Protein 1Z45 (pdb70)

Radius of gyration: 28.76 Å; Cα contacts (8 Å, |Δi|>4): 1696; chains: 1; bounding box: 82×75×64 Å

Solvent-accessible surface area: 27151 Å² total; per-residue (Å²): 113,97,34,0,0,0,0,10,0,4,19,24,26,1,1,2,0,0,7,9,0,12,125,65,52,14,54,3,2,0,0,11,52,34,51,71,15,41,5,32,2,0,1,5,0,1,9,41,16,102,78,86,0,21,25,35,55,15,56,11,33,64,74,137,14,0,21,114,0,12,144,102,66,175,11,40,1,0,0,3,26,22,34,15,90,18,62,42,67,0,76,137,67,50,152,120,1,82,117,30,7,40,67,3,0,45,9,0,6,77,0,0,101,92,66,131,10,28,37,0,0,1,9,2,15,3,22,0,0,6,47,0,69,105,55,111,150,34,59,60,0,25,14,124,3,66,50,26,13,100,20,24,22,0,68,0,13,77,29,2,4,63,47,0,44,96,30,41,73,83,65,102,156,42,4,12,0,0,0,0,7,14,12,44,33,8,2,0,27,69,37,2,33,0,4,28,35,23,99,53,102,8,121,71,33,4,9,33,0,6,7,11,20,40,66,71,55,136,92,8,127,43,192,252,112,68,9,52,16,40,0,14,1,4,0,14,3,0,0,75,0,0,12,15,0,0,89,47,0,49,90,78,79,158,109,79,14,12,25,74,33,0,0,0,1,32,28,110,26,2,18,18,67,97,1,12,114,16,0,19,160,26,10,69,56,133,8,28,147,76,100,22,19,9,0,82,29,66,21,0,118,153,38,10,182,19,97,27,131,60,107,25,85,35,1,0,129,22,10,46,87,7,8,67,101,10,47,121,4,14,95,33,228,15,25,107,54,110,65,4,45,108,104,90,86,29,15,0,19,2,4,24,0,0,15,76,43,123,0,36,0,16,0,1,0,5,0,0,2,0,12,26,0,76,2,100,54,33,21,0,2,4,18,38,144,52,6,137,19,13,59,45,133,81,30,10,36,4,0,2,0,0,0,1,2,7,11,20,2,26,108,0,93,5,58,18,60,156,113,125,44,89,1,51,64,70,55,74,77,3,1,11,9,3,12,115,9,2,0,15,116,45,62,3,14,0,4,11,16,39,55,85,59,185,40,26,13,19,0,50,0,9,9,64,4,42,86,170,96,24,58,4,14,1,34,2,29,0,27,0,73,0,29,0,38,3,46,120,38,8,0,50,0,20,0,98,2,86,9,95,45,38,111,6,0,0,0,3,0,2,0,5,1,4,0,7,1,10,77,105,57,44,122,32,2,87,19,1,45,0,45,0,94,26,83,70,0,0,32,41,57,194,52,47,15,12,75,48,98,51,49,78,56,163,12,10,26,52,142,46,133,154,36,21,81,0,14,72,152,90,43,97,18,44,10,2,0,5,22,64,90,129,51,191,19,80,82,21,46,5,40,146,53,125,50,12,46,0,0,59,0,59,4,64,109,28,104,13,30,0,38,0,9,1,9,4,26,3,0,10,0,24,0,0,19,147,13,31,8,78,51,117,48,6,33,0,0,0,1,12,0,6,2,12,3,1,0,7,58,37,134,123,25,80,91,2,0,18,0,115,84,55,61,45,0,0,0,46,0,0,0,94,5,93

InterPro domains:
  IPR005886 UDP-glucose 4-epimerase [TIGR01179] (14-352)
  IPR005886 UDP-glucose 4-epimerase [cd05247] (14-349)
  IPR008183 Aldose 1-/Glucose-6-phosphate 1-epimerase [PF01263] (376-697)
  IPR011013 Galactose mutarotase-like domain superfamily [SSF74650] (371-699)
  IPR014718 Glycoside hydrolase-type carbohydrate-binding [G3DSA:2.70.98.10] (357-699)
  IPR016040 NAD(P)-binding domain [PF16363] (15-343)
  IPR018052 Aldose 1-epimerase, conserved site [PS00545] (533-542)
  IPR036291 NAD(P)-binding domain superfamily [SSF51735] (12-355)
  IPR047215 Galactose mutarotase-like [cd09019] (376-698)

GO terms:
  GO:0005829 cytosol (C, IDA)
  GO:0003978 UDP-glucose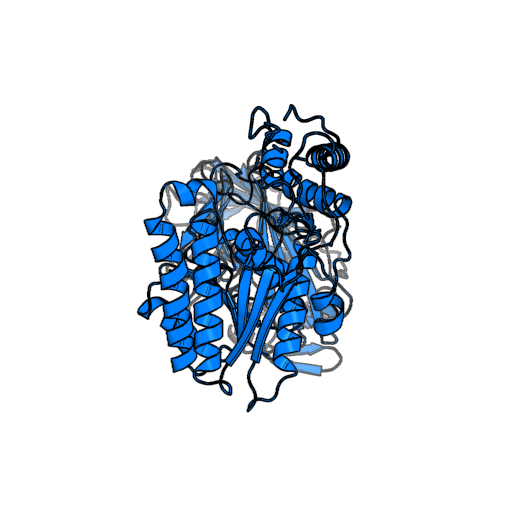 4-epimerase activity (F, IDA)
  GO:0004034 aldose 1-epimerase activity (F, IDA)
  GO:0033499 galactose catabolic process via UDP-galactose, Leloir pathway (P, IDA)
  GO:0003978 UDP-glucose 4-epimerase activity (F, IMP)
  GO:0033499 galactose catabolic process via UDP-galactose, Leloir pathway (P, IMP)

Secondary structure (DSSP, 8-state):
-PEEEEETTTSHHHHHHHHHHHHTT-EEEEEE--SS--THHHHHHHHHHTS---EEE--TT-HHHHHHHHHHS---EEEE--S---HHHHHHSHHHHIIIIIIHHHHHHHHHHHHT--EEEEEEEGGGG--GGGSTT--SBPTTSPP---SHHHHHHHHHHHHHHHHHHHSTTS-EEEEEEE-EEE---TTSS-----SSS--SHHHHHHHHHTTSSS-------SSPEE-EEEHHHHHHHHHHHHHHHHHS-TT--EEEEEEES-S--EEHHHHHHHHHHHHT----------B--HHIIIII-------HHHHHHHHHHHHHH-TT-S--TTEEEEESSSTT-TTSEEEEESTTSSEEEEEESBTT-EEEEEETTEE-B---SSHHHHT-TT---TTPEE-SB-SEEGGGEEEETTEEEEPPP-BTTBEETTGGG-GGGSBPEEEEEEEEETTEEEEEEEEEE-GGGSSSSSEEEEEEEEEEETTTTEEEEEEEEEEEESSEEE-B-EE--EE-TTTTS-SSSTTEEEEES--EEEEE-TTS-EEEEEEE-S--BTTSSSPEEE-SS----EEEEES-SS-----SB-TTS--EEEEEEEETTTTEEEEEEESSSEEEEE--TT--TT--TTS-EEEEEES-SSGGG-TTTGGGGEEETT-EEEEEEEEEE-

Sequence (674 aa):
SKIVLVTGGAGYIGSHTVVELIENGYDCVVADNLSNSTYDSVARLEVLTKHHIPFYEVDLCDRKGLEKVFKEYKIDSVIHFAGLKAVGESTQIPLRYYHNNILGTVVLLELMQQYNVSKFVFSSSATVYGDATRFPNMIPIPEECPLGPTNPYGHTKYAIENILNDLYNSDKKSWKFAILRYFNPIGAHPSGLIGEDPLGIPNNLLPYMAQVAVGRREKLYIFRDGTPIRDYIHVVDLAKGHIAALQYLEAYNENEGLCREWNLGSGKGSTVFEVYHAFCKASGIDLPYVLNLTAKPDRAKRELKWQTELQVEDSCKDLWKWTTENPFGYQLRGVEARFSAEDMRYDARFVTIGAGTRFQATFANLGASIVDLKVNGQSVVLGYENEEGYLNPDSAYIGATIGRYANRISKGKFSLCNKDYQLTVNNGVNANHSSIGSFHRKRFLGPIIQNPSKDVFTAEYMLIDNEKDTEFPGDLLVTIQYTVNVAQKSLEIVYKGKLTAGEATPINLTNHSYFNLNKPYGDTIEGTEIMVRSKKSVDVDKNMIPTGNIVDREIATFNSTKPTVLGPKNPQFDCCFVVDENAKPSQINTLNNELTLIVKAFHPDSNITLEVLSTEPTYQFYTGDFLSAGYEARQGFAIEPGRYIDAINQENWKDCVTLKNGETYGSKIVYRFS

Foldseek 3Di:
DAEEEEEVLQAFLNVLLCLVQLVVPYAYEYEYLQPWGDCQSVLLSCVVSVHHHHYQNDQLLDLVSVLVVVVVDPHQAYEYPDADAQQVVCQVVVVCRQCRLVSSLVSVVVSCVVSLHAHYEYEAALLQLDQLVVDPPCPVPDPPRHGDHDTSNSVSRNVVLVVQVVVCVVPFQRHAYEYEHEWAEFAADQVLQAHHQGPPADPDLPVNQLLCLLVVDVADEQPVVPAAKTFYAYSNLVSVLVVLSRVLSVVDDNRGYDRDYFYAGQQDMDGSVNLQVLQCVLLVHRTDYSRYHGHDHVVSCVRSVGHGDDDSNNSNNRSNSNCLQCVNHQDDDQKDKDAQDDPRRVLFIWIWHNHPAQWIWTATLQLSFGAFIHHHRRTWWDHDSHVVLLPPPVDPLARGKQDQDAAWAALQWFADPNRIFHADADADSTNHSSNPVTSNGPGWRHWRWGDRDVQKIKTKTKDWAAPVPGRWFFTKIKMWMWMGRRVQSKIKIKIKMAGPDGFKTFGKIWTWIFTALPVVDDQFNFQKFKAWQAQWFFDADPRRHGPVDIDGDPFHHVVDPGTRGAHPQDDWFWTKHFNDPPDQQAALAQVVADFAWTMWMAHPVNRKIKIKTWSAGIKTKGQQQVPDSPGHGRRGITIIGIFHHNLCHDPRRNNNRMHGHPDMGMIMMMMTMD

B-factor: mean 29.79, std 21.11, range [1.0, 100.0]

Nearest PDB structures (foldseek):
  1z45-assembly1_A-2  TM=1.001E+00  e=0.000E+00  Saccharomyces cerevisiae
  3enk-assembly1_B  TM=9.517E-01  e=4.465E-42  Burkholderia pseudomallei 1710b
  5gy7-assembly1_B  TM=9.481E-01  e=2.803E-39  Escherichia coli K-12
  6k0g-assembly1_A  TM=9.453E-01  e=7.969E-39  Bifidobacterium longum subsp. longum JCM 1217
  7kn1-assembly2_B  TM=9.381E-01  e=1.342E-35  Stenotrophomonas maltophilia K279a

CATH classification: 3.40.50.720 (+2 more: 3.90.25.10, 2.70.98.10)

Structure (mmCIF, N/CA/C/O backbone):
data_1Z45
#
_entry.id   1Z45
#
_cell.length_a   120.900
_cell.length_b   125.200
_cell.length_c   142.300
_cell.angle_alpha   90.00
_cell.angle_beta   90.00
_cell.angle_gamma   90.00
#
_symmetry.space_group_name_H-M   'I 2 2 2'
#
loop_
_entity.id
_entity.type
_entity.pdbx_description
1 polymer 'GAL10 bifunctional protein'
2 non-polymer beta-D-galactopyranose
3 non-polymer 'SODIUM ION'
4 non-polymer NICOTINAMIDE-ADENINE-DINUCLEOTIDE
5 non-polymer "URIDINE-5'-DIPHOSPHATE-GLUCOSE"
6 water water
#
loop_
_atom_site.group_PDB
_atom_site.id
_atom_site.type_symbol
_atom_site.label_atom_id
_atom_site.label_alt_id
_atom_site.label_comp_id
_atom_site.label_asym_id
_atom_site.label_entity_id
_atom_site.label_seq_id
_atom_site.pdbx_PDB_ins_code
_atom_site.Cartn_x
_atom_site.Cartn_y
_atom_site.Cartn_z
_atom_site.occupancy
_atom_site.B_iso_or_equiv
_atom_site.auth_seq_id
_atom_site.auth_comp_id
_atom_site.auth_asym_id
_atom_site.auth_atom_id
_atom_site.pdbx_PDB_model_num
ATOM 1 N N . SER A 1 11 ? 39.169 12.845 31.385 1.00 67.75 11 SER A N 1
ATOM 2 C CA . SER A 1 11 ? 38.405 13.440 30.290 1.00 71.77 11 SER A CA 1
ATOM 3 C C . SER A 1 11 ? 38.205 12.455 29.126 1.00 64.48 11 SER A C 1
ATOM 4 O O . SER A 1 11 ? 39.177 11.838 28.696 1.00 59.93 11 SER A O 1
ATOM 7 N N . LYS A 1 12 ? 36.959 12.297 28.623 1.00 38.14 12 LYS A N 1
ATOM 8 C CA . LYS A 1 12 ? 36.662 11.400 27.505 1.00 31.28 12 LYS A CA 1
ATOM 9 C C . LYS A 1 12 ? 37.165 12.015 26.201 1.00 32.11 12 LYS A C 1
ATOM 10 O O . LYS A 1 12 ? 36.974 13.229 25.991 1.00 22.61 12 LYS A O 1
ATOM 16 N N . ILE A 1 13 ? 37.852 11.185 25.381 1.00 21.54 13 ILE A N 1
ATOM 17 C CA . ILE A 1 13 ? 38.385 11.659 24.124 1.00 24.19 13 ILE A CA 1
ATOM 18 C C . ILE A 1 13 ? 37.481 11.193 22.982 1.00 32.67 13 ILE A C 1
ATOM 19 O O . ILE A 1 13 ? 37.299 9.996 22.795 1.00 19.42 13 ILE A O 1
ATOM 24 N N . VAL A 1 14 ? 36.941 12.156 22.227 1.00 17.66 14 VAL A N 1
ATOM 25 C CA . VAL A 1 14 ? 36.090 11.899 21.094 1.00 12.41 14 VAL A CA 1
ATOM 26 C C . VAL A 1 14 ? 36.860 12.104 19.787 1.00 18.81 14 VAL A C 1
ATOM 27 O O . VAL A 1 14 ? 37.457 13.173 19.580 1.00 14.42 14 VAL A O 1
ATOM 31 N N . LEU A 1 15 ? 36.822 11.065 18.928 1.00 16.49 15 LEU A N 1
ATOM 32 C CA . LEU A 1 15 ? 37.445 11.154 17.611 1.00 11.99 15 LEU A CA 1
ATOM 33 C C . LEU A 1 15 ? 36.389 11.742 16.681 1.00 11.25 15 LEU A C 1
ATOM 34 O O . LEU A 1 15 ? 35.296 11.173 16.493 1.00 15.07 15 LEU A O 1
ATOM 39 N N . VAL A 1 16 ? 36.714 12.896 16.136 1.00 11.83 16 VAL A N 1
ATOM 40 C CA . VAL A 1 16 ? 35.811 13.595 15.245 1.00 8.79 16 VAL A CA 1
ATOM 41 C C . VAL A 1 16 ? 36.313 13.530 13.821 1.00 16.13 16 VAL A C 1
ATOM 42 O O . VAL A 1 16 ? 37.174 14.303 13.426 1.00 13.49 16 VAL A O 1
ATOM 46 N N . THR A 1 17 ? 35.784 12.597 13.023 1.00 13.63 17 THR A N 1
ATOM 47 C CA . THR A 1 17 ? 36.228 12.519 11.627 1.00 12.09 17 THR A CA 1
ATOM 48 C C . THR A 1 17 ? 35.559 13.664 10.855 1.00 16.35 17 THR A C 1
ATOM 49 O O . THR A 1 17 ? 34.463 14.078 11.213 1.00 19.78 17 THR A O 1
ATOM 53 N N . GLY A 1 18 ? 36.232 14.229 9.860 1.00 10.86 18 GLY A N 1
ATOM 54 C CA . GLY A 1 18 ? 35.672 15.338 9.110 1.00 6.62 18 GLY A CA 1
ATOM 55 C C . GLY A 1 18 ? 35.490 16.548 9.989 1.00 19.08 18 GLY A C 1
ATOM 56 O O . GLY A 1 18 ? 34.711 17.420 9.670 1.00 13.39 18 GLY A O 1
ATOM 57 N N . GLY A 1 19 ? 36.218 16.600 11.097 1.00 17.36 19 GLY A N 1
ATOM 58 C CA . GLY A 1 19 ? 36.132 17.691 12.100 1.00 14.80 19 GLY A CA 1
ATOM 59 C C . GLY A 1 19 ? 36.582 19.093 11.704 1.00 19.23 19 GLY A C 1
ATOM 60 O O . GLY A 1 19 ? 36.298 20.064 12.419 1.00 11.87 19 GLY A O 1
ATOM 61 N N . ALA A 1 20 ? 37.304 19.203 10.578 1.00 10.95 20 ALA A N 1
ATOM 62 C CA . ALA A 1 20 ? 37.707 20.521 10.106 1.00 15.50 20 ALA A CA 1
ATOM 63 C C . ALA A 1 20 ? 36.589 21.083 9.210 1.00 11.56 20 ALA A C 1
ATOM 64 O O . ALA A 1 20 ? 36.647 22.221 8.730 1.00 14.80 20 ALA A O 1
ATOM 66 N N . GLY A 1 21 ? 35.576 20.264 8.938 1.00 7.88 21 GLY A N 1
ATOM 67 C CA . GLY A 1 21 ? 34.480 20.712 8.055 1.00 6.82 21 GLY A CA 1
ATOM 68 C C . GLY A 1 21 ? 33.450 21.527 8.832 1.00 13.41 21 GLY A C 1
ATOM 69 O O . GLY A 1 21 ? 33.570 21.820 10.008 1.00 10.62 21 GLY A O 1
ATOM 70 N N . TYR A 1 22 ? 32.416 21.857 8.132 1.00 7.23 22 TYR A N 1
ATOM 71 C CA . TYR A 1 22 ? 31.350 22.680 8.646 1.00 13.17 22 TYR A CA 1
ATOM 72 C C . TYR A 1 22 ? 30.697 22.192 9.901 1.00 20.73 22 TYR A C 1
ATOM 73 O O . TYR A 1 22 ? 30.794 22.768 10.980 1.00 14.76 22 TYR A O 1
ATOM 82 N N . ILE A 1 23 ? 29.933 21.146 9.781 1.00 7.08 23 ILE A N 1
ATOM 83 C CA . ILE A 1 23 ? 29.233 20.698 10.964 1.00 6.78 23 ILE A CA 1
ATOM 84 C C . ILE A 1 23 ? 30.169 20.166 12.006 1.00 12.63 23 ILE A C 1
ATOM 85 O O . ILE A 1 23 ? 29.955 20.355 13.225 1.00 15.43 23 ILE A O 1
ATOM 90 N N . GLY A 1 24 ? 31.185 19.445 11.528 1.00 11.59 24 GLY A N 1
ATOM 91 C CA . GLY A 1 24 ? 32.084 18.870 12.478 1.00 4.83 24 GLY A CA 1
ATOM 92 C C . GLY A 1 24 ? 32.728 20.003 13.331 1.00 10.53 24 GLY A C 1
ATOM 93 O O . GLY A 1 24 ? 32.818 19.884 14.547 1.00 14.76 24 GLY A O 1
ATOM 94 N N . SER A 1 25 ? 33.182 21.067 12.705 1.00 13.05 25 SER A N 1
ATOM 95 C CA . SER A 1 25 ? 33.811 22.093 13.497 1.00 9.29 25 SER A CA 1
ATOM 96 C C . SER A 1 25 ? 32.915 22.664 14.574 1.00 13.73 25 SER A C 1
ATOM 97 O O . SER A 1 25 ? 33.352 22.932 15.700 1.00 15.27 25 SER A O 1
ATOM 100 N N . HIS A 1 26 ? 31.650 22.875 14.246 1.00 13.93 26 HIS A N 1
ATOM 101 C CA . HIS A 1 26 ? 30.713 23.417 15.195 1.00 13.90 26 HIS A CA 1
ATOM 102 C C . HIS A 1 26 ? 30.462 22.432 16.344 1.00 20.52 26 HIS A C 1
ATOM 103 O O . HIS A 1 26 ? 30.220 22.757 17.532 1.00 15.21 26 HIS A O 1
ATOM 110 N N . THR A 1 27 ? 30.476 21.181 15.988 1.00 11.64 27 THR A N 1
ATOM 111 C CA . THR A 1 27 ? 30.256 20.178 17.021 1.00 10.96 27 THR A CA 1
ATOM 112 C C . THR A 1 27 ? 31.445 20.114 17.972 1.00 11.07 27 THR A C 1
ATOM 113 O O . THR A 1 27 ? 31.300 19.836 19.145 1.00 16.36 27 THR A O 1
ATOM 117 N N . VAL A 1 28 ? 32.643 20.335 17.469 1.00 12.39 28 VAL A N 1
ATOM 118 C CA . VAL A 1 28 ? 33.817 20.300 18.327 1.00 12.84 28 VAL A CA 1
ATOM 119 C C . VAL A 1 28 ? 33.633 21.353 19.442 1.00 9.76 28 VAL A C 1
ATOM 120 O O . VAL A 1 28 ? 34.014 21.103 20.559 1.00 14.05 28 VAL A O 1
ATOM 124 N N . VAL A 1 29 ? 33.111 22.509 19.109 1.00 16.26 29 VAL A N 1
ATOM 125 C CA . VAL A 1 29 ? 32.880 23.579 20.095 1.00 13.64 29 VAL A CA 1
ATOM 126 C C . VAL A 1 29 ? 32.016 23.045 21.213 1.00 21.02 29 VAL A C 1
ATOM 127 O O . VAL A 1 29 ? 32.298 23.153 22.404 1.00 16.78 29 VAL A O 1
ATOM 131 N N . GLU A 1 30 ? 30.921 22.420 20.814 1.00 15.05 30 GLU A N 1
ATOM 132 C CA . GLU A 1 30 ? 30.020 21.871 21.801 1.00 11.26 30 GLU A CA 1
ATOM 133 C C . GLU A 1 30 ? 30.626 20.782 22.638 1.00 12.67 30 GLU A C 1
ATOM 134 O O . GLU A 1 30 ? 30.338 20.646 23.849 1.00 13.90 30 GLU A O 1
ATOM 140 N N . LEU A 1 31 ? 31.450 19.973 21.963 1.00 11.49 31 LEU A N 1
ATOM 141 C CA . LEU A 1 31 ? 32.068 18.878 22.696 1.00 16.76 31 LEU A CA 1
ATOM 142 C C . LEU A 1 31 ? 33.012 19.398 23.756 1.00 13.81 31 LEU A C 1
ATOM 143 O O . LEU A 1 31 ? 32.997 18.958 24.910 1.00 17.01 31 LEU A O 1
ATOM 148 N N . ILE A 1 32 ? 33.903 20.293 23.333 1.00 16.65 32 ILE A N 1
ATOM 149 C CA . ILE A 1 32 ? 34.854 20.833 24.296 1.00 17.42 32 ILE A CA 1
ATOM 150 C C . ILE A 1 32 ? 34.111 21.571 25.411 1.00 22.11 32 ILE A C 1
ATOM 151 O O . ILE A 1 32 ? 34.391 21.449 26.583 1.00 17.97 32 ILE A O 1
ATOM 156 N N . GLU A 1 33 ? 33.085 22.307 25.065 1.00 16.79 33 GLU A N 1
ATOM 157 C CA . GLU A 1 33 ? 32.342 22.986 26.089 1.00 22.22 33 GLU A CA 1
ATOM 158 C C . GLU A 1 33 ? 31.639 22.035 27.083 1.00 39.53 33 GLU A C 1
ATOM 159 O O . GLU A 1 33 ? 31.299 22.384 28.224 1.00 31.29 33 GLU A O 1
ATOM 165 N N . ASN A 1 34 ? 31.419 20.808 26.656 1.00 19.86 34 ASN A N 1
ATOM 166 C CA . ASN A 1 34 ? 30.750 19.857 27.489 1.00 12.37 34 ASN A CA 1
ATOM 167 C C . ASN A 1 34 ? 31.665 18.920 28.201 1.00 18.26 34 ASN A C 1
ATOM 168 O O . ASN A 1 34 ? 31.256 17.877 28.688 1.00 29.02 34 ASN A O 1
ATOM 173 N N . GLY A 1 35 ? 32.913 19.289 28.213 1.00 21.06 35 GLY A N 1
ATOM 174 C CA . GLY A 1 35 ? 33.922 18.537 28.909 1.00 13.21 35 GLY A CA 1
ATOM 175 C C . GLY A 1 35 ? 34.653 17.472 28.183 1.00 25.07 35 GLY A C 1
ATOM 176 O O . GLY A 1 35 ? 35.472 16.802 28.790 1.00 19.77 35 GLY A O 1
ATOM 177 N N . TYR A 1 36 ? 34.384 17.326 26.912 1.00 16.96 36 TYR A N 1
ATOM 178 C CA . TYR A 1 36 ? 35.100 16.288 26.173 1.00 17.33 36 TYR A CA 1
ATOM 179 C C . TYR A 1 36 ? 36.383 16.827 25.562 1.00 24.94 36 TYR A C 1
ATOM 180 O O . TYR A 1 36 ? 36.552 18.017 25.330 1.00 25.34 36 TYR A O 1
ATOM 189 N N . ASP A 1 37 ? 37.322 15.936 25.324 1.00 17.46 37 ASP A N 1
ATOM 190 C CA . ASP A 1 37 ? 38.555 16.314 24.654 1.00 19.82 37 ASP A CA 1
ATOM 191 C C . ASP A 1 37 ? 38.336 15.799 23.213 1.00 20.97 37 ASP A C 1
ATOM 192 O O . ASP A 1 37 ? 37.723 14.737 23.030 1.00 17.45 37 ASP A O 1
ATOM 197 N N . CYS A 1 38 ? 38.806 16.524 22.191 1.00 14.92 38 CYS A N 1
ATOM 198 C CA . CYS A 1 38 ? 38.609 16.048 20.846 1.00 15.41 38 CYS A CA 1
ATOM 199 C C . CYS A 1 38 ? 39.896 15.864 20.075 1.00 22.45 38 CYS A C 1
ATOM 200 O O . CYS A 1 38 ? 40.845 16.603 20.242 1.00 15.80 38 CYS A O 1
ATOM 203 N N . VAL A 1 39 ? 39.873 14.895 19.157 1.00 13.70 39 VAL A N 1
ATOM 204 C CA . VAL A 1 39 ? 40.988 14.672 18.234 1.00 5.78 39 VAL A CA 1
ATOM 205 C C . VAL A 1 39 ? 40.309 14.748 16.855 1.00 15.20 39 VAL A C 1
ATOM 206 O O . VAL A 1 39 ? 39.256 14.123 16.649 1.00 17.42 39 VAL A O 1
ATOM 210 N N . VAL A 1 40 ? 40.856 15.472 15.916 1.00 13.48 40 VAL A N 1
ATOM 211 C CA . VAL A 1 40 ? 40.186 15.564 14.626 1.00 11.19 40 VAL A CA 1
ATOM 212 C C . VAL A 1 40 ? 41.021 14.826 13.569 1.00 19.86 40 VAL A C 1
ATOM 213 O O . VAL A 1 40 ? 42.255 14.929 13.552 1.00 15.31 40 VAL A O 1
ATOM 217 N N . ALA A 1 41 ? 40.327 14.083 12.693 1.00 17.64 41 ALA A N 1
ATOM 218 C CA . ALA A 1 41 ? 40.934 13.362 11.568 1.00 15.81 41 ALA A CA 1
ATOM 219 C C . ALA A 1 41 ? 40.200 13.838 10.319 1.00 12.28 41 ALA A C 1
ATOM 220 O O . ALA A 1 41 ? 38.951 13.684 10.190 1.00 12.18 41 ALA A O 1
ATOM 222 N N . ASP A 1 42 ? 40.933 14.462 9.398 1.00 10.70 42 ASP A N 1
ATOM 223 C CA . ASP A 1 42 ? 40.305 15.006 8.202 1.00 13.21 42 ASP A CA 1
ATOM 224 C C . ASP A 1 42 ? 41.303 15.065 7.099 1.00 20.89 42 ASP A C 1
ATOM 225 O O . ASP A 1 42 ? 42.418 15.460 7.375 1.00 16.15 42 ASP A O 1
ATOM 230 N N . ASN A 1 43 ? 40.919 14.668 5.877 1.00 12.52 43 ASN A N 1
ATOM 231 C CA . ASN A 1 43 ? 41.869 14.702 4.793 1.00 11.19 43 ASN A CA 1
ATOM 232 C C . ASN A 1 43 ? 41.860 16.017 4.099 1.00 13.80 43 ASN A C 1
ATOM 233 O O . ASN A 1 43 ? 42.518 16.156 3.110 1.00 13.04 43 ASN A O 1
ATOM 238 N N . LEU A 1 44 ? 41.087 16.987 4.606 1.00 13.17 44 LEU A N 1
ATOM 239 C CA . LEU A 1 44 ? 41.035 18.293 4.025 1.00 11.40 44 LEU A CA 1
ATOM 240 C C . LEU A 1 44 ? 40.593 18.307 2.589 1.00 24.39 44 LEU A C 1
ATOM 241 O O . LEU A 1 44 ? 41.038 19.178 1.825 1.00 15.62 44 LEU A O 1
ATOM 246 N N . SER A 1 45 ? 39.714 17.367 2.219 1.00 21.73 45 SER A N 1
ATOM 247 C CA . SER A 1 45 ? 39.243 17.353 0.823 1.00 17.12 45 SER A CA 1
ATOM 248 C C . SER A 1 45 ? 38.247 18.466 0.576 1.00 23.36 45 SER A C 1
ATOM 249 O O . SER A 1 45 ? 38.067 18.914 -0.548 1.00 24.52 45 SER A O 1
ATOM 252 N N . ASN A 1 46 ? 37.601 18.943 1.645 1.00 15.46 46 ASN A N 1
ATOM 253 C CA . ASN A 1 46 ? 36.640 20.014 1.465 1.00 15.83 46 ASN A CA 1
ATOM 254 C C . ASN A 1 46 ? 36.728 21.038 2.616 1.00 18.97 46 ASN A C 1
ATOM 255 O O . ASN A 1 46 ? 35.717 21.645 3.036 1.00 17.44 46 ASN A O 1
ATOM 260 N N . SER A 1 47 ? 37.950 21.232 3.130 1.00 18.03 47 SER A N 1
ATOM 261 C CA . SER A 1 47 ? 38.227 22.149 4.253 1.00 17.41 47 SER A CA 1
ATOM 262 C C . SER A 1 47 ? 39.728 22.430 4.337 1.00 15.69 47 SER A C 1
ATOM 263 O O . SER A 1 47 ? 40.516 21.822 3.635 1.00 15.14 47 SER A O 1
ATOM 266 N N . THR A 1 48 ? 40.094 23.334 5.233 1.00 15.60 48 THR A N 1
ATOM 267 C CA . THR A 1 48 ? 41.478 23.696 5.519 1.00 18.07 48 THR A CA 1
ATOM 268 C C . THR A 1 48 ? 41.640 23.619 7.025 1.00 13.92 48 THR A C 1
ATOM 269 O O . THR A 1 48 ? 40.653 23.657 7.787 1.00 18.99 48 THR A O 1
ATOM 273 N N . TYR A 1 49 ? 42.900 23.477 7.427 1.00 16.97 49 TYR A N 1
ATOM 274 C CA . TYR A 1 49 ? 43.241 23.357 8.817 1.00 11.24 49 TYR A CA 1
ATOM 275 C C . TYR A 1 49 ? 42.832 24.598 9.633 1.00 23.36 49 TYR A C 1
ATOM 276 O O . TYR A 1 49 ? 42.649 24.534 10.862 1.00 16.37 49 TYR A O 1
ATOM 285 N N . ASP A 1 50 ? 42.695 25.724 8.935 1.00 17.23 50 ASP A N 1
ATOM 286 C CA . ASP A 1 50 ? 42.356 26.975 9.590 1.00 12.83 50 ASP A CA 1
ATOM 287 C C . ASP A 1 50 ? 41.173 26.897 10.513 1.00 21.60 50 ASP A C 1
ATOM 288 O O . ASP A 1 50 ? 41.157 27.573 11.527 1.00 16.85 50 ASP A O 1
ATOM 293 N N . SER A 1 51 ? 40.157 26.079 10.180 1.00 13.06 51 SER A N 1
ATOM 294 C CA . SER A 1 51 ? 39.040 26.025 11.085 1.00 15.77 51 SER A CA 1
ATOM 295 C C . SER A 1 51 ? 39.474 25.455 12.420 1.00 13.41 51 SER A C 1
ATOM 296 O O . SER A 1 51 ? 39.040 25.854 13.498 1.00 12.08 51 SER A O 1
ATOM 299 N N . VAL A 1 52 ? 40.345 24.451 12.334 1.00 15.3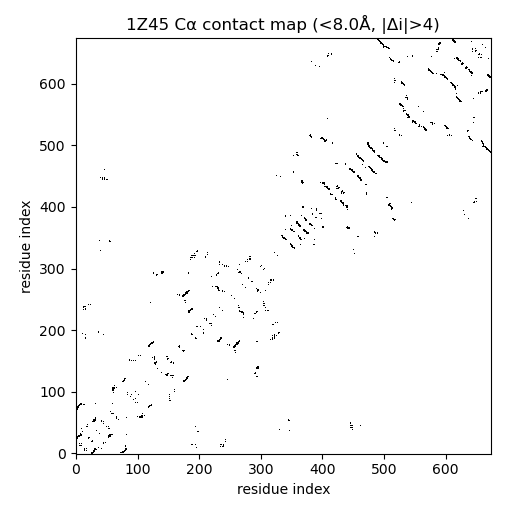5 52 VAL A N 1
ATOM 300 C CA . VAL A 1 52 ? 40.782 23.781 13.563 1.00 7.28 52 VAL A CA 1
ATOM 301 C C . VAL A 1 52 ? 41.618 24.729 14.431 1.00 15.57 52 VAL A C 1
ATOM 302 O O . VAL A 1 52 ? 41.478 24.787 15.673 1.00 14.68 52 VAL A O 1
ATOM 306 N N . ALA A 1 53 ? 42.518 25.427 13.748 1.00 14.77 53 ALA A N 1
ATOM 307 C CA . ALA A 1 53 ? 43.350 26.376 14.462 1.00 16.97 53 ALA A CA 1
ATOM 308 C C . ALA A 1 53 ? 42.444 27.374 15.158 1.00 14.37 53 ALA A C 1
ATOM 309 O O . ALA A 1 53 ? 42.672 27.792 16.308 1.00 16.41 53 ALA A O 1
ATOM 311 N N . ARG A 1 54 ? 41.382 27.811 14.488 1.00 12.01 54 ARG A N 1
ATOM 312 C CA . ARG A 1 54 ? 40.513 28.766 15.164 1.00 9.64 54 ARG A CA 1
ATOM 313 C C . ARG A 1 54 ? 39.771 28.171 16.334 1.00 16.52 54 ARG A C 1
ATOM 314 O O . ARG A 1 54 ? 39.549 28.832 17.358 1.00 18.16 54 ARG A O 1
ATOM 322 N N . LEU A 1 55 ? 39.388 26.918 16.184 1.00 10.94 55 LEU A N 1
ATOM 323 C CA . LEU A 1 55 ? 38.690 26.266 17.250 1.00 9.22 55 LEU A CA 1
ATOM 324 C C . LEU A 1 55 ? 39.530 26.189 18.526 1.00 11.96 55 LEU A C 1
ATOM 325 O O . LEU A 1 55 ? 39.023 26.244 19.650 1.00 17.30 55 LEU A O 1
ATOM 330 N N . GLU A 1 56 ? 40.838 26.009 18.362 1.00 14.71 56 GLU A N 1
ATOM 331 C CA . GLU A 1 56 ? 41.691 25.884 19.551 1.00 14.55 56 GLU A CA 1
ATOM 332 C C . GLU A 1 56 ? 41.521 27.103 20.437 1.00 16.13 56 GLU A C 1
ATOM 333 O O . GLU A 1 56 ? 41.394 27.085 21.651 1.00 16.58 56 GLU A O 1
ATOM 339 N N . VAL A 1 57 ? 41.519 28.228 19.768 1.00 14.32 57 VAL A N 1
ATOM 340 C CA . VAL A 1 57 ? 41.382 29.471 20.501 1.00 20.14 57 VAL A CA 1
ATOM 341 C C . VAL A 1 57 ? 39.982 29.667 21.020 1.00 23.32 57 VAL A C 1
ATOM 342 O O . VAL A 1 57 ? 39.766 30.087 22.155 1.00 18.21 57 VAL A O 1
ATOM 346 N N . LEU A 1 58 ? 39.014 29.418 20.167 1.00 15.95 58 LEU A N 1
ATOM 347 C CA . LEU A 1 58 ? 37.632 29.615 20.594 1.00 18.61 58 LEU A CA 1
ATOM 348 C C . LEU A 1 58 ? 37.248 28.746 21.763 1.00 13.17 58 LEU A C 1
ATOM 349 O O . LEU A 1 58 ? 36.483 29.191 22.622 1.00 17.08 58 LEU A O 1
ATOM 354 N N . THR A 1 59 ? 37.779 27.526 21.793 1.00 14.89 59 THR A N 1
ATOM 355 C CA . THR A 1 59 ? 37.427 26.606 22.870 1.00 13.19 59 THR A CA 1
ATOM 356 C C . THR A 1 59 ? 38.471 26.592 23.958 1.00 21.74 59 THR A C 1
ATOM 357 O O . THR A 1 59 ? 38.287 25.914 24.963 1.00 17.56 59 THR A O 1
ATOM 361 N N . LYS A 1 60 ? 39.568 27.328 23.739 1.00 15.12 60 LYS A N 1
ATOM 362 C CA . LYS A 1 60 ? 40.637 27.337 24.740 1.00 16.10 60 LYS A CA 1
ATOM 363 C C . LYS A 1 60 ? 41.206 25.965 25.047 1.00 17.50 60 LYS A C 1
ATOM 364 O O . LYS A 1 60 ? 41.508 25.678 26.218 1.00 18.94 60 LYS A O 1
ATOM 370 N N . HIS A 1 61 ? 41.338 25.124 23.996 1.00 18.17 61 HIS A N 1
ATOM 371 C CA . HIS A 1 61 ? 41.848 23.778 24.138 1.00 14.48 61 HIS A CA 1
ATOM 372 C C . HIS A 1 61 ? 42.650 23.356 22.934 1.00 19.78 61 HIS A C 1
ATOM 373 O O . HIS A 1 61 ? 42.340 23.712 21.813 1.00 19.02 61 HIS A O 1
ATOM 380 N N . HIS A 1 62 ? 43.674 22.570 23.175 1.00 12.20 62 HIS A N 1
ATOM 381 C CA . HIS A 1 62 ? 44.448 22.079 22.064 1.00 14.46 62 HIS A CA 1
ATOM 382 C C . HIS A 1 62 ? 43.604 21.000 21.368 1.00 19.04 62 HIS A C 1
ATOM 383 O O . HIS A 1 62 ? 42.936 20.200 22.036 1.00 16.65 62 HIS A O 1
ATOM 390 N N . ILE A 1 63 ? 43.664 20.917 20.043 1.00 16.72 63 ILE A N 1
ATOM 391 C CA . ILE A 1 63 ? 42.901 19.892 19.341 1.00 12.34 63 ILE A CA 1
ATOM 392 C C . ILE A 1 63 ? 43.841 19.179 18.401 1.00 10.16 63 ILE A C 1
ATOM 393 O O . ILE A 1 63 ? 44.165 19.665 17.318 1.00 14.53 63 ILE A O 1
ATOM 398 N N . PRO A 1 64 ? 44.331 18.046 18.851 1.00 13.34 64 PRO A N 1
ATOM 399 C CA . PRO A 1 64 ? 45.233 17.234 18.049 1.00 14.67 64 PRO A CA 1
ATOM 400 C C . PRO A 1 64 ? 44.544 16.976 16.680 1.00 22.83 64 PRO A C 1
ATOM 401 O O . PRO A 1 64 ? 43.345 16.684 16.568 1.00 15.42 64 PRO A O 1
ATOM 405 N N . PHE A 1 65 ? 45.311 17.110 15.626 1.00 15.69 65 PHE A N 1
ATOM 406 C CA . PHE A 1 65 ? 44.757 16.985 14.298 1.00 15.20 65 PHE A CA 1
ATOM 407 C C . PHE A 1 65 ? 45.529 16.047 13.418 1.00 19.69 65 PHE A C 1
ATOM 408 O O . PHE A 1 65 ? 46.735 16.139 13.337 1.00 15.65 65 PHE A O 1
ATOM 416 N N . TYR A 1 66 ? 44.836 15.157 12.723 1.00 12.27 66 TYR A N 1
ATOM 417 C CA . TYR A 1 66 ? 45.523 14.229 11.815 1.00 10.39 66 TYR A CA 1
ATOM 418 C C . TYR A 1 66 ? 45.012 14.447 10.403 1.00 17.21 66 TYR A C 1
ATOM 419 O O . TYR A 1 66 ? 43.815 14.270 10.187 1.00 14.23 66 TYR A O 1
ATOM 428 N N . GLU A 1 67 ? 45.894 14.825 9.471 1.00 14.82 67 GLU A N 1
ATOM 429 C CA . GLU A 1 67 ? 45.503 15.006 8.078 1.00 15.32 67 GLU A CA 1
ATOM 430 C C . GLU A 1 67 ? 45.547 13.601 7.527 1.00 25.53 67 GLU A C 1
ATOM 431 O O . GLU A 1 67 ? 46.617 13.087 7.246 1.00 19.76 67 GLU A O 1
ATOM 437 N N . VAL A 1 68 ? 44.402 12.952 7.431 1.00 15.34 68 VAL A N 1
ATOM 438 C CA . VAL A 1 68 ? 44.392 11.566 6.991 1.00 12.97 68 VAL A CA 1
ATOM 439 C C . VAL A 1 68 ? 43.107 11.201 6.277 1.00 15.35 68 VAL A C 1
ATOM 440 O O . VAL A 1 68 ? 42.037 11.732 6.574 1.00 17.40 68 VAL A O 1
ATOM 444 N N . ASP A 1 69 ? 43.233 10.277 5.339 1.00 12.86 69 ASP A N 1
ATOM 445 C CA . ASP A 1 69 ? 42.076 9.797 4.621 1.00 12.67 69 ASP A CA 1
ATOM 446 C C . ASP A 1 69 ? 41.573 8.618 5.416 1.00 19.30 69 ASP A C 1
ATOM 447 O O . ASP A 1 69 ? 42.332 7.698 5.763 1.00 17.68 69 ASP A O 1
ATOM 452 N N . LEU A 1 70 ? 40.301 8.617 5.734 1.00 14.19 70 LEU A N 1
ATOM 453 C CA . LEU A 1 70 ? 39.823 7.484 6.516 1.00 11.49 70 LEU A CA 1
ATOM 454 C C . LEU A 1 70 ? 40.026 6.136 5.836 1.00 16.77 70 LEU A C 1
ATOM 455 O O . LEU A 1 70 ? 40.015 5.089 6.490 1.00 16.92 70 LEU A O 1
ATOM 460 N N . CYS A 1 71 ? 40.167 6.171 4.519 1.00 12.21 71 CYS A N 1
ATOM 461 C CA . CYS A 1 71 ? 40.378 4.957 3.754 1.00 16.76 71 CYS A CA 1
ATOM 462 C C . CYS A 1 71 ? 41.772 4.373 3.956 1.00 26.45 71 CYS A C 1
ATOM 463 O O . CYS A 1 71 ? 42.005 3.239 3.572 1.00 21.55 71 CYS A O 1
ATOM 466 N N . ASP A 1 72 ? 42.680 5.140 4.542 1.00 22.23 72 ASP A N 1
ATOM 467 C CA . ASP A 1 72 ? 44.053 4.734 4.786 1.00 14.34 72 ASP A CA 1
ATOM 468 C C . ASP A 1 72 ? 44.207 4.122 6.150 1.00 20.43 72 ASP A C 1
ATOM 469 O O . ASP A 1 72 ? 44.435 4.748 7.177 1.00 21.82 72 ASP A O 1
ATOM 474 N N . ARG A 1 73 ? 44.048 2.824 6.189 1.00 19.92 73 ARG A N 1
ATOM 475 C CA . ARG A 1 73 ? 44.088 2.156 7.480 1.00 18.60 73 ARG A CA 1
ATOM 476 C C . ARG A 1 73 ? 45.297 2.436 8.362 1.00 16.16 73 ARG A C 1
ATOM 477 O O . ARG A 1 73 ? 45.180 2.659 9.573 1.00 19.98 73 ARG A O 1
ATOM 485 N N . LYS A 1 74 ? 46.467 2.372 7.742 1.00 24.03 74 LYS A N 1
ATOM 486 C CA . LYS A 1 74 ? 47.710 2.584 8.473 1.00 25.84 74 LYS A CA 1
ATOM 487 C C . LYS A 1 74 ? 47.742 3.967 9.083 1.00 28.07 74 LYS A C 1
ATOM 488 O O . LYS A 1 74 ? 48.069 4.185 10.269 1.00 23.57 74 LYS A O 1
ATOM 494 N N . GLY A 1 75 ? 47.375 4.907 8.230 1.00 22.34 75 GLY A N 1
ATOM 495 C CA . GLY A 1 75 ? 47.348 6.288 8.655 1.00 15.06 75 GLY A CA 1
ATOM 496 C C . GLY A 1 75 ? 46.350 6.509 9.755 1.00 19.89 75 GLY A C 1
ATOM 497 O O . GLY A 1 75 ? 46.667 7.158 10.741 1.00 17.25 75 GLY A O 1
ATOM 498 N N . LEU A 1 76 ? 45.138 5.989 9.601 1.00 18.16 76 LEU A N 1
ATOM 499 C CA . LEU A 1 76 ? 44.096 6.175 10.628 1.00 17.39 76 LEU A CA 1
ATOM 500 C C . LEU A 1 76 ? 44.404 5.432 11.914 1.00 22.03 76 LEU A C 1
ATOM 501 O O . LEU A 1 76 ? 44.036 5.904 12.993 1.00 18.12 76 LEU A O 1
ATOM 506 N N . GLU A 1 77 ? 45.069 4.266 11.809 1.00 21.37 77 GLU A N 1
ATOM 507 C CA . GLU A 1 77 ? 45.391 3.493 13.012 1.00 26.34 77 GLU A CA 1
ATOM 508 C C . GLU A 1 77 ? 46.232 4.235 14.090 1.00 25.10 77 GLU A C 1
ATOM 509 O O . GLU A 1 77 ? 46.115 4.010 15.296 1.00 16.48 77 GLU A O 1
ATOM 515 N N . LYS A 1 78 ? 47.073 5.135 13.604 1.00 17.56 78 LYS A N 1
ATOM 516 C CA . LYS A 1 78 ? 47.910 5.963 14.447 1.00 23.85 78 LYS A CA 1
ATOM 517 C C . LYS A 1 78 ? 47.103 6.722 15.450 1.00 24.80 78 LYS A C 1
ATOM 518 O O . LYS A 1 78 ? 47.541 6.952 16.571 1.00 25.51 78 LYS A O 1
ATOM 524 N N . VAL A 1 79 ? 45.926 7.133 15.050 1.00 20.71 79 VAL A N 1
ATOM 525 C CA . VAL A 1 79 ? 45.096 7.882 15.968 1.00 15.30 79 VAL A CA 1
ATOM 526 C C . VAL A 1 79 ? 44.741 6.989 17.151 1.00 19.06 79 VAL A C 1
ATOM 527 O O . VAL A 1 79 ? 44.864 7.374 18.314 1.00 22.24 79 VAL A O 1
ATOM 531 N N . PHE A 1 80 ? 44.278 5.787 16.824 1.00 17.74 80 PHE A N 1
ATOM 532 C CA . PHE A 1 80 ? 43.868 4.831 17.829 1.00 25.12 80 PHE A CA 1
ATOM 533 C C . PHE A 1 80 ? 45.035 4.391 18.674 1.00 27.55 80 PHE A C 1
ATOM 534 O O . PHE A 1 80 ? 44.856 4.033 19.839 1.00 21.91 80 PHE A O 1
ATOM 542 N N . LYS A 1 81 ? 46.224 4.416 18.075 1.00 22.38 81 LYS A N 1
ATOM 543 C CA . LYS A 1 81 ? 47.387 4.032 18.839 1.00 20.05 81 LYS A CA 1
ATOM 544 C C . LYS A 1 81 ? 47.813 5.171 19.745 1.00 36.31 81 LYS A C 1
ATOM 545 O O . LYS A 1 81 ? 48.262 4.908 20.853 1.00 31.21 81 LYS A O 1
ATOM 551 N N . GLU A 1 82 ? 47.680 6.417 19.259 1.00 27.62 82 GLU A N 1
ATOM 552 C CA . GLU A 1 82 ? 48.070 7.618 19.994 1.00 26.26 82 GLU A CA 1
ATOM 553 C C . GLU A 1 82 ? 47.153 8.079 21.087 1.00 29.43 82 GLU A C 1
ATOM 554 O O . GLU A 1 82 ? 47.584 8.702 22.029 1.00 37.74 82 GLU A O 1
ATOM 560 N N . TYR A 1 83 ? 45.892 7.797 20.985 1.00 20.39 83 TYR A N 1
ATOM 561 C CA . TYR A 1 83 ? 45.003 8.253 22.009 1.00 14.76 83 TYR A CA 1
ATOM 562 C C . TYR A 1 83 ? 44.015 7.210 22.360 1.00 25.16 83 TYR A C 1
ATOM 563 O O . TYR A 1 83 ? 43.673 6.393 21.531 1.00 26.59 83 TYR A O 1
ATOM 572 N N . LYS A 1 84 ? 43.526 7.277 23.577 1.00 21.07 84 LYS A N 1
ATOM 573 C CA . LYS A 1 84 ? 42.516 6.332 23.971 1.00 30.03 84 LYS A CA 1
ATOM 574 C C . LYS A 1 84 ? 41.178 6.940 23.582 1.00 29.47 84 LYS A C 1
ATOM 575 O O . LYS A 1 84 ? 40.670 7.822 24.288 1.00 26.08 84 LYS A O 1
ATOM 581 N N . ILE A 1 85 ? 40.625 6.494 22.439 1.00 25.52 85 ILE A N 1
ATOM 582 C CA . ILE A 1 85 ? 39.360 7.038 21.942 1.00 16.80 85 ILE A CA 1
ATOM 583 C C . ILE A 1 85 ? 38.178 6.468 22.690 1.00 27.42 85 ILE A C 1
ATOM 584 O O . ILE A 1 85 ? 38.085 5.272 22.807 1.00 24.46 85 ILE A O 1
ATOM 589 N N . ASP A 1 86 ? 37.268 7.288 23.203 1.00 15.07 86 ASP A N 1
ATOM 590 C CA . ASP A 1 86 ? 36.138 6.770 23.931 1.00 21.29 86 ASP A CA 1
ATOM 591 C C . ASP A 1 86 ? 34.908 6.633 23.033 1.00 29.94 86 ASP A C 1
ATOM 592 O O . ASP A 1 86 ? 34.009 5.835 23.262 1.00 19.55 86 ASP A O 1
ATOM 597 N N . SER A 1 87 ? 34.856 7.488 22.027 1.00 18.73 87 SER A N 1
ATOM 598 C CA . SER A 1 87 ? 33.757 7.542 21.116 1.00 14.25 87 SER A CA 1
ATOM 599 C C . SER A 1 87 ? 34.164 8.246 19.817 1.00 17.52 87 SER A C 1
ATOM 600 O O . SER A 1 87 ? 35.181 8.950 19.733 1.00 14.71 87 SER A O 1
ATOM 603 N N . VAL A 1 88 ? 33.386 8.016 18.743 1.00 16.33 88 VAL A N 1
ATOM 604 C CA . VAL A 1 88 ? 33.691 8.596 17.448 1.00 10.38 88 VAL A CA 1
ATOM 605 C C . VAL A 1 88 ? 32.469 9.244 16.871 1.00 16.28 88 VAL A C 1
ATOM 606 O O . VAL A 1 88 ? 31.402 8.654 16.937 1.00 11.60 88 VAL A O 1
ATOM 610 N N . ILE A 1 89 ? 32.648 10.442 16.291 1.00 11.50 89 ILE A N 1
ATOM 611 C CA . ILE A 1 89 ? 31.515 11.132 15.637 1.00 11.62 89 ILE A CA 1
ATOM 612 C C . ILE A 1 89 ? 32.043 11.266 14.249 1.00 14.58 89 ILE A C 1
ATOM 613 O O . ILE A 1 89 ? 33.097 11.858 14.036 1.00 11.93 89 ILE A O 1
ATOM 618 N N . HIS A 1 90 ? 31.348 10.638 13.332 1.00 14.59 90 HIS A N 1
ATOM 619 C CA . HIS A 1 90 ? 31.851 10.557 11.980 1.00 11.72 90 HIS A CA 1
ATOM 620 C C . HIS A 1 90 ? 31.118 11.426 11.003 1.00 16.91 90 HIS A C 1
ATOM 621 O O . HIS A 1 90 ? 30.021 11.107 10.521 1.00 13.27 90 HIS A O 1
ATOM 628 N N . PHE A 1 91 ? 31.764 12.547 10.706 1.00 11.59 91 PHE A N 1
ATOM 629 C CA . PHE A 1 91 ? 31.210 13.516 9.779 1.00 7.46 91 PHE A CA 1
ATOM 630 C C . PHE A 1 91 ? 31.886 13.424 8.434 1.00 10.60 91 PHE A C 1
ATOM 631 O O . PHE A 1 91 ? 31.390 13.991 7.449 1.00 14.91 91 PHE A O 1
ATOM 639 N N . ALA A 1 92 ? 33.023 12.728 8.429 1.00 10.91 92 ALA A N 1
ATOM 640 C CA . ALA A 1 92 ? 33.783 12.680 7.178 1.00 12.91 92 ALA A CA 1
ATOM 641 C C . ALA A 1 92 ? 33.042 12.093 5.998 1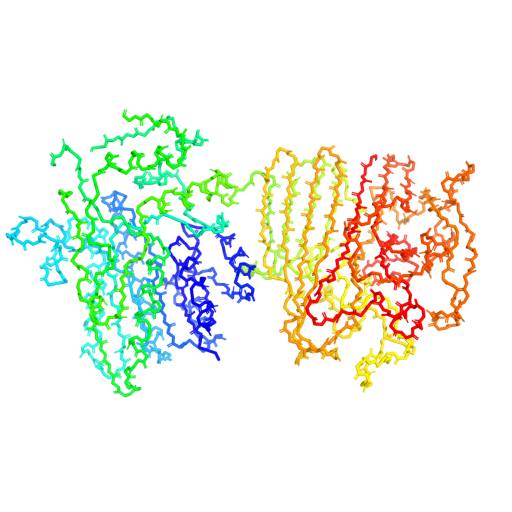.00 15.09 92 ALA A C 1
ATOM 642 O O . ALA A 1 92 ? 32.400 11.035 6.124 1.00 12.74 92 ALA A O 1
ATOM 644 N N . GLY A 1 93 ? 33.134 12.751 4.837 1.00 6.79 93 GLY A N 1
ATOM 645 C CA . GLY A 1 93 ? 32.464 12.210 3.656 1.00 10.39 93 GLY A CA 1
ATOM 646 C C . GLY A 1 93 ? 32.279 13.272 2.613 1.00 13.60 93 GLY A C 1
ATOM 647 O O . GLY A 1 93 ? 32.486 14.442 2.933 1.00 13.11 93 GLY A O 1
ATOM 648 N N . LEU A 1 94 ? 31.894 12.839 1.391 1.00 16.37 94 LEU A N 1
ATOM 649 C CA . LEU A 1 94 ? 31.587 13.689 0.231 1.00 11.66 94 LEU A CA 1
ATOM 650 C C . LEU A 1 94 ? 30.071 13.819 0.278 1.00 12.44 94 LEU A C 1
ATOM 651 O O . LEU A 1 94 ? 29.374 12.846 0.611 1.00 13.23 94 LEU A O 1
ATOM 656 N N . LYS A 1 95 ? 29.589 15.041 0.026 1.00 9.69 95 LYS A N 1
ATOM 657 C CA . LYS A 1 95 ? 28.189 15.229 0.231 1.00 14.70 95 LYS A CA 1
ATOM 658 C C . LYS A 1 95 ? 27.438 16.047 -0.840 1.00 14.38 95 LYS A C 1
ATOM 659 O O . LYS A 1 95 ? 26.301 16.435 -0.560 1.00 22.25 95 LYS A O 1
ATOM 665 N N . ALA A 1 96 ? 28.062 16.332 -1.983 1.00 23.42 96 ALA A N 1
ATOM 666 C CA . ALA A 1 96 ? 27.402 17.104 -3.054 1.00 24.86 96 ALA A CA 1
ATOM 667 C C . ALA A 1 96 ? 26.485 16.191 -3.868 1.00 32.13 96 ALA A C 1
ATOM 668 O O . ALA A 1 96 ? 26.893 15.396 -4.706 1.00 27.01 96 ALA A O 1
ATOM 670 N N . VAL A 1 97 ? 25.217 16.263 -3.588 1.00 24.97 97 VAL A N 1
ATOM 671 C CA . VAL A 1 97 ? 24.304 15.432 -4.307 1.00 31.08 97 VAL A CA 1
ATOM 672 C C . VAL A 1 97 ? 24.493 15.485 -5.798 1.00 29.60 97 VAL A C 1
ATOM 673 O O . VAL A 1 97 ? 24.552 14.456 -6.471 1.00 38.90 97 VAL A O 1
ATOM 677 N N . GLY A 1 98 ? 24.567 16.700 -6.320 1.00 27.14 98 GLY A N 1
ATOM 678 C CA . GLY A 1 98 ? 24.736 16.905 -7.760 1.00 23.94 98 GLY A CA 1
ATOM 679 C C . GLY A 1 98 ? 25.937 16.204 -8.314 1.00 29.39 98 GLY A C 1
ATOM 680 O O . GLY A 1 98 ? 25.861 15.443 -9.259 1.00 25.60 98 GLY A O 1
ATOM 681 N N . GLU A 1 99 ? 27.054 16.464 -7.691 1.00 17.51 99 GLU A N 1
ATOM 682 C CA . GLU A 1 99 ? 28.274 15.860 -8.093 1.00 23.65 99 GLU A CA 1
ATOM 683 C C . GLU A 1 99 ? 28.249 14.344 -7.921 1.00 17.60 99 GLU A C 1
ATOM 684 O O . GLU A 1 99 ? 28.949 13.621 -8.627 1.00 23.80 99 GLU A O 1
ATOM 690 N N . SER A 1 100 ? 27.462 13.874 -6.954 1.00 24.61 100 SER A N 1
ATOM 691 C CA . SER A 1 100 ? 27.428 12.435 -6.737 1.00 20.15 100 SER A CA 1
ATOM 692 C C . SER A 1 100 ? 26.869 11.725 -7.942 1.00 16.83 100 SER A C 1
ATOM 693 O O . SER A 1 100 ? 27.285 10.634 -8.259 1.00 17.02 100 SER A O 1
ATOM 696 N N . THR A 1 101 ? 25.911 12.369 -8.589 1.00 21.53 101 THR A N 1
ATOM 697 C CA . THR A 1 101 ? 25.302 11.813 -9.779 1.00 20.15 101 THR A CA 1
ATOM 698 C C . THR A 1 101 ? 26.285 11.747 -10.922 1.00 26.90 101 THR A C 1
ATOM 699 O O . THR A 1 101 ? 26.181 10.938 -11.845 1.00 24.79 101 THR A O 1
ATOM 703 N N . GLN A 1 102 ? 27.291 12.576 -10.845 1.00 20.11 102 GLN A N 1
ATOM 704 C CA . GLN A 1 102 ? 28.292 12.625 -11.863 1.00 18.89 102 GLN A CA 1
ATOM 705 C C . GLN A 1 102 ? 29.501 11.764 -11.562 1.00 22.97 102 GLN A C 1
ATOM 706 O O . GLN A 1 102 ? 30.109 11.204 -12.479 1.00 24.75 102 GLN A O 1
ATOM 712 N N . ILE A 1 103 ? 29.916 11.683 -10.303 1.00 20.59 103 ILE A N 1
ATOM 713 C CA . ILE A 1 103 ? 31.088 10.841 -10.065 1.00 7.59 103 ILE A CA 1
ATOM 714 C C . ILE A 1 103 ? 30.723 9.857 -8.995 1.00 22.71 103 ILE A C 1
ATOM 715 O O . ILE A 1 103 ? 31.319 9.816 -7.927 1.00 15.88 103 ILE A O 1
ATOM 720 N N . PRO A 1 104 ? 29.734 9.062 -9.286 1.00 17.56 104 PRO A N 1
ATOM 721 C CA . PRO A 1 104 ? 29.281 8.097 -8.310 1.00 16.95 104 PRO A CA 1
ATOM 722 C C . PRO A 1 104 ? 30.363 7.204 -7.714 1.00 14.51 104 PRO A C 1
ATOM 723 O O . PRO A 1 104 ? 30.372 6.942 -6.515 1.00 13.21 104 PRO A O 1
ATOM 727 N N . LEU A 1 105 ? 31.270 6.676 -8.525 1.00 14.28 105 LEU A N 1
ATOM 728 C CA . LEU A 1 105 ? 32.261 5.785 -7.953 1.00 14.26 105 LEU A CA 1
ATOM 729 C C . LEU A 1 105 ? 33.060 6.418 -6.809 1.00 16.89 105 LEU A C 1
ATOM 730 O O . LEU A 1 105 ? 33.406 5.778 -5.818 1.00 11.99 105 LEU A O 1
ATOM 735 N N . ARG A 1 106 ? 33.398 7.672 -6.974 1.00 16.61 106 ARG A N 1
ATOM 736 C CA . ARG A 1 106 ? 34.192 8.326 -5.927 1.00 17.27 106 ARG A CA 1
ATOM 737 C C . ARG A 1 106 ? 33.422 8.435 -4.617 1.00 19.07 106 ARG A C 1
ATOM 738 O O . ARG A 1 106 ? 33.948 8.270 -3.506 1.00 17.16 106 ARG A O 1
ATOM 746 N N . TYR A 1 107 ? 32.112 8.742 -4.767 1.00 14.11 107 TYR A N 1
ATOM 747 C CA . TYR A 1 107 ? 31.203 8.837 -3.619 1.00 10.73 107 TYR A CA 1
ATOM 748 C C . TYR A 1 107 ? 31.165 7.506 -2.855 1.00 12.48 107 TYR A C 1
ATOM 749 O O . TYR A 1 107 ? 31.407 7.411 -1.673 1.00 12.67 107 TYR A O 1
ATOM 758 N N . TYR A 1 108 ? 30.859 6.417 -3.561 1.00 10.49 108 TYR A N 1
ATOM 759 C CA . TYR A 1 108 ? 30.802 5.168 -2.889 1.00 11.41 108 TYR A CA 1
ATOM 760 C C . TYR A 1 108 ? 32.148 4.759 -2.309 1.00 15.98 108 TYR A C 1
ATOM 761 O O . TYR A 1 108 ? 32.220 4.232 -1.199 1.00 14.02 108 TYR A O 1
ATOM 770 N N . HIS A 1 109 ? 33.209 4.950 -3.093 1.00 12.98 109 HIS A N 1
ATOM 771 C CA . HIS A 1 109 ? 34.475 4.506 -2.598 1.00 7.06 109 HIS A CA 1
ATOM 772 C C . HIS A 1 109 ? 34.861 5.279 -1.355 1.00 12.00 109 HIS A C 1
ATOM 773 O O . HIS A 1 109 ? 35.196 4.706 -0.313 1.00 15.59 109 HIS A O 1
ATOM 780 N N . ASN A 1 110 ? 34.807 6.600 -1.483 1.00 14.01 110 ASN A N 1
ATOM 781 C CA . ASN A 1 110 ? 35.205 7.441 -0.374 1.00 16.70 110 ASN A CA 1
ATOM 782 C C . ASN A 1 110 ? 34.339 7.237 0.836 1.00 14.95 110 ASN A C 1
ATOM 783 O O . ASN A 1 110 ? 34.796 6.983 1.975 1.00 13.73 110 ASN A O 1
ATOM 788 N N . ASN A 1 111 ? 33.049 7.396 0.609 1.00 12.95 111 ASN A N 1
ATOM 789 C CA . ASN A 1 111 ? 32.130 7.289 1.759 1.00 15.56 111 ASN A CA 1
ATOM 790 C C . ASN A 1 111 ? 32.020 5.946 2.435 1.00 12.40 111 ASN A C 1
ATOM 791 O O . ASN A 1 111 ? 32.058 5.834 3.671 1.00 13.62 111 ASN A O 1
ATOM 796 N N . ILE A 1 112 ? 31.888 4.895 1.623 1.00 11.23 112 ILE A N 1
ATOM 797 C CA . ILE A 1 112 ? 31.757 3.560 2.215 1.00 11.65 112 ILE A CA 1
ATOM 798 C C . ILE A 1 112 ? 33.065 3.027 2.728 1.00 16.95 112 ILE A C 1
ATOM 799 O O . ILE A 1 112 ? 33.125 2.560 3.858 1.00 15.93 112 ILE A O 1
ATOM 804 N N . LEU A 1 113 ? 34.102 3.099 1.905 1.00 13.64 113 LEU A N 1
ATOM 805 C CA . LEU A 1 113 ? 35.372 2.560 2.370 1.00 16.98 113 LEU A CA 1
ATOM 806 C C . LEU A 1 113 ? 35.903 3.277 3.646 1.00 17.84 113 LEU A C 1
ATOM 807 O O . LEU A 1 113 ? 36.423 2.631 4.564 1.00 14.49 113 LEU A O 1
ATOM 812 N N . GLY A 1 114 ? 35.742 4.600 3.713 1.00 14.36 114 GLY A N 1
ATOM 813 C CA . GLY A 1 114 ? 36.200 5.364 4.867 1.00 11.51 114 GLY A CA 1
ATOM 814 C C . GLY A 1 114 ? 35.539 4.865 6.140 1.00 13.68 114 GLY A C 1
ATOM 815 O O . GLY A 1 114 ? 36.208 4.645 7.170 1.00 14.73 114 GLY A O 1
ATOM 816 N N . THR A 1 115 ? 34.227 4.631 6.038 1.00 10.88 115 THR A N 1
ATOM 817 C CA . THR A 1 115 ? 33.462 4.183 7.170 1.00 12.33 115 THR A CA 1
ATOM 818 C C . THR A 1 115 ? 33.848 2.801 7.608 1.00 12.64 115 THR A C 1
ATOM 819 O O . THR A 1 115 ? 33.955 2.530 8.793 1.00 13.39 115 THR A O 1
ATOM 823 N N . VAL A 1 116 ? 33.987 1.917 6.629 1.00 12.53 116 VAL A N 1
ATOM 824 C CA . VAL A 1 116 ? 34.309 0.531 6.974 1.00 10.61 116 VAL A CA 1
ATOM 825 C C . VAL A 1 116 ? 35.652 0.448 7.669 1.00 16.44 116 VAL A C 1
ATOM 826 O O . VAL A 1 116 ? 35.803 -0.241 8.662 1.00 16.28 116 VAL A O 1
ATOM 830 N N . VAL A 1 117 ? 36.663 1.136 7.099 1.00 13.82 117 VAL A N 1
ATOM 831 C CA . VAL A 1 117 ? 38.009 1.107 7.720 1.00 19.40 117 VAL A CA 1
ATOM 832 C C . VAL A 1 117 ? 37.944 1.602 9.176 1.00 19.00 117 VAL A C 1
ATOM 833 O O . VAL A 1 117 ? 38.519 1.006 10.087 1.00 12.81 117 VAL A O 1
ATOM 837 N N . LEU A 1 118 ? 37.251 2.723 9.357 1.00 10.76 118 LEU A N 1
ATOM 838 C CA . LEU A 1 118 ? 37.123 3.332 10.661 1.00 7.34 118 LEU A CA 1
ATOM 839 C C . LEU A 1 118 ? 36.455 2.348 11.587 1.00 14.98 118 LEU A C 1
ATOM 840 O O . LEU A 1 118 ? 36.885 2.100 12.688 1.00 15.26 118 LEU A O 1
ATOM 845 N N . LEU A 1 119 ? 35.381 1.747 11.131 1.00 15.48 119 LEU A N 1
ATOM 846 C CA . LEU A 1 119 ? 34.709 0.806 11.975 1.00 11.26 119 LEU A CA 1
ATOM 847 C C . LEU A 1 119 ? 35.576 -0.408 12.274 1.00 18.20 119 LEU A C 1
ATOM 848 O O . LEU A 1 119 ? 35.497 -0.986 13.370 1.00 14.07 119 LEU A O 1
ATOM 853 N N . GLU A 1 120 ? 36.343 -0.872 11.283 1.00 15.39 120 GLU A N 1
ATOM 854 C CA . GLU A 1 120 ? 37.193 -2.059 11.544 1.00 16.21 120 GLU A CA 1
ATOM 855 C C . GLU A 1 120 ? 38.253 -1.750 12.629 1.00 20.01 120 GLU A C 1
ATOM 856 O O . GLU A 1 120 ? 38.609 -2.583 13.453 1.00 14.91 120 GLU A O 1
ATOM 862 N N . LEU A 1 121 ? 38.790 -0.537 12.636 1.00 14.57 121 LEU A N 1
ATOM 863 C CA . LEU A 1 121 ? 39.762 -0.154 13.635 1.00 17.31 121 LEU A CA 1
ATOM 864 C C . LEU A 1 121 ? 39.103 -0.009 14.990 1.00 18.31 121 LEU A C 1
ATOM 865 O O . LEU A 1 121 ? 39.639 -0.404 16.016 1.00 22.50 121 LEU A O 1
ATOM 870 N N . MET A 1 122 ? 37.897 0.536 14.991 1.00 14.24 122 MET A N 1
ATOM 871 C CA . MET A 1 122 ? 37.203 0.664 16.252 1.00 14.42 122 MET A CA 1
ATOM 872 C C . MET A 1 122 ? 36.953 -0.715 16.828 1.00 24.44 122 MET A C 1
ATOM 873 O O . MET A 1 122 ? 37.102 -0.910 18.031 1.00 20.51 122 MET A O 1
ATOM 878 N N . GLN A 1 123 ? 36.533 -1.648 15.950 1.00 17.38 123 GLN A N 1
ATOM 879 C CA . GLN A 1 123 ? 36.265 -3.007 16.368 1.00 19.06 123 GLN A CA 1
ATOM 880 C C . GLN A 1 123 ? 37.532 -3.589 17.056 1.00 25.78 123 GLN A C 1
ATOM 881 O O . GLN A 1 123 ? 37.514 -4.153 18.151 1.00 24.68 123 GLN A O 1
ATOM 887 N N . GLN A 1 124 ? 38.653 -3.392 16.367 1.00 19.93 124 GLN A N 1
ATOM 888 C CA . GLN A 1 124 ? 39.988 -3.803 16.755 1.00 21.17 124 GLN A CA 1
ATOM 889 C C . GLN A 1 124 ? 40.452 -3.131 18.021 1.00 32.51 124 GLN A C 1
ATOM 890 O O . GLN A 1 124 ? 41.106 -3.735 18.838 1.00 21.94 124 GLN A O 1
ATOM 896 N N . TYR A 1 125 ? 40.101 -1.868 18.172 1.00 26.89 125 TYR A N 1
ATOM 897 C CA . TYR A 1 125 ? 40.499 -1.143 19.336 1.00 20.60 125 TYR A CA 1
ATOM 898 C C . TYR A 1 125 ? 39.444 -1.135 20.380 1.00 29.36 125 TYR A C 1
ATOM 899 O O . TYR A 1 125 ? 39.603 -0.492 21.398 1.00 26.85 125 TYR A O 1
ATOM 908 N N . ASN A 1 126 ? 38.388 -1.863 20.126 1.00 24.43 126 ASN A N 1
ATOM 909 C CA . ASN A 1 126 ? 37.337 -1.954 21.095 1.00 18.20 126 ASN A CA 1
ATOM 910 C C . ASN A 1 126 ? 36.667 -0.636 21.397 1.00 42.73 126 ASN A C 1
ATOM 911 O O . ASN A 1 126 ? 36.345 -0.378 22.559 1.00 30.85 126 ASN A O 1
ATOM 916 N N . VAL A 1 127 ? 36.462 0.199 20.374 1.00 24.35 127 VAL A N 1
ATOM 917 C CA . VAL A 1 127 ? 35.772 1.443 20.648 1.00 23.74 127 VAL A CA 1
ATOM 918 C C . VAL A 1 127 ? 34.369 1.100 20.219 1.00 24.24 127 VAL A C 1
ATOM 919 O O . VAL A 1 127 ? 34.284 0.642 19.104 1.00 24.22 127 VAL A O 1
ATOM 923 N N . SER A 1 128 ? 33.342 1.270 21.069 1.00 18.18 128 SER A N 1
ATOM 924 C CA . SER A 1 128 ? 31.968 0.933 20.734 1.00 21.65 128 SER A CA 1
ATOM 925 C C . SER A 1 128 ? 31.005 2.068 20.427 1.00 23.96 128 SER A C 1
ATOM 926 O O . SER A 1 128 ? 29.931 1.823 19.828 1.00 20.66 128 SER A O 1
ATOM 931 N N . LYS A 1 129 ? 31.327 3.282 20.885 1.00 20.33 129 LYS A N 1
ATOM 932 C CA . LYS A 1 129 ? 30.415 4.384 20.673 1.00 19.46 129 LYS A CA 1
ATOM 933 C C . LYS A 1 129 ? 30.642 5.112 19.377 1.00 13.85 129 LYS A C 1
ATOM 934 O O . LYS A 1 129 ? 31.740 5.606 19.181 1.00 16.51 129 LYS A O 1
ATOM 940 N N . PHE A 1 130 ? 29.567 5.168 18.554 1.00 16.53 130 PHE A N 1
ATOM 941 C CA . PHE A 1 130 ? 29.622 5.816 17.250 1.00 13.89 130 PHE A CA 1
ATOM 942 C C . PHE A 1 130 ? 28.371 6.648 16.962 1.00 14.70 130 PHE A C 1
ATOM 943 O O . PHE A 1 130 ? 27.214 6.217 17.113 1.00 16.22 130 PHE A O 1
ATOM 951 N N . VAL A 1 131 ? 28.628 7.898 16.521 1.00 11.67 131 VAL A N 1
ATOM 952 C CA . VAL A 1 131 ? 27.559 8.810 16.149 1.00 11.56 131 VAL A CA 1
ATOM 953 C C . VAL A 1 131 ? 27.787 9.080 14.672 1.00 12.26 131 VAL A C 1
ATOM 954 O O . VAL A 1 131 ? 28.880 9.533 14.264 1.00 16.97 131 VAL A O 1
ATOM 958 N N . PHE A 1 132 ? 26.771 8.781 13.873 1.00 13.61 132 PHE A N 1
ATOM 959 C CA . PHE A 1 132 ? 26.921 8.926 12.440 1.00 17.00 132 PHE A CA 1
ATOM 960 C C . PHE A 1 132 ? 26.120 10.032 11.793 1.00 18.75 132 PHE A C 1
ATOM 961 O O . PHE A 1 132 ? 24.926 10.171 12.025 1.00 14.42 132 PHE A O 1
ATOM 969 N N . SER A 1 133 ? 26.804 10.758 10.913 1.00 10.95 133 SER A N 1
ATOM 970 C CA . SER A 1 133 ? 26.186 11.810 10.143 1.00 11.82 133 SER A CA 1
ATOM 971 C C . SER A 1 133 ? 25.346 11.253 9.020 1.00 23.01 133 SER A C 1
ATOM 972 O O . SER A 1 133 ? 25.844 11.101 7.915 1.00 15.19 133 SER A O 1
ATOM 975 N N . SER A 1 134 ? 24.087 10.981 9.285 1.00 15.31 134 SER A N 1
ATOM 976 C CA . SER A 1 134 ? 23.237 10.536 8.209 1.00 12.56 134 SER A CA 1
ATOM 977 C C . SER A 1 134 ? 22.562 11.754 7.613 1.00 16.15 134 SER A C 1
ATOM 978 O O . SER A 1 134 ? 22.871 12.919 7.946 1.00 21.52 134 SER A O 1
ATOM 981 N N . SER A 1 135 ? 21.592 11.496 6.738 1.00 14.12 135 SER A N 1
ATOM 982 C CA . SER A 1 135 ? 20.933 12.575 6.060 1.00 13.67 135 SER A CA 1
ATOM 983 C C . SER A 1 135 ? 19.463 12.286 5.713 1.00 27.81 135 SER A C 1
ATOM 984 O O . SER A 1 135 ? 19.082 11.146 5.426 1.00 21.62 135 SER A O 1
ATOM 987 N N . ALA A 1 136 ? 18.636 13.336 5.692 1.00 16.40 136 ALA A N 1
ATOM 988 C CA . ALA A 1 136 ? 17.252 13.153 5.335 1.00 16.76 136 ALA A CA 1
ATOM 989 C C . ALA A 1 136 ? 17.141 12.636 3.900 1.00 32.14 136 ALA A C 1
ATOM 990 O O . ALA A 1 136 ? 16.107 12.205 3.461 1.00 25.16 136 ALA A O 1
ATOM 992 N N . THR A 1 137 ? 18.203 12.681 3.120 1.00 21.09 137 THR A N 1
ATOM 993 C CA . THR A 1 137 ? 18.222 12.178 1.735 1.00 19.04 137 THR A CA 1
ATOM 994 C C . THR A 1 137 ? 17.892 10.679 1.686 1.00 23.69 137 THR A C 1
ATOM 995 O O . THR A 1 137 ? 17.431 10.153 0.673 1.00 25.38 137 THR A O 1
ATOM 999 N N . VAL A 1 138 ? 18.124 9.972 2.810 1.00 14.17 138 VAL A N 1
ATOM 1000 C CA . VAL A 1 138 ? 17.806 8.573 2.804 1.00 15.12 138 VAL A CA 1
ATOM 1001 C C . VAL A 1 138 ? 16.319 8.304 2.566 1.00 28.91 138 VAL A C 1
ATOM 1002 O O . VAL A 1 138 ? 15.931 7.265 2.109 1.00 18.30 138 VAL A O 1
ATOM 1006 N N . TYR A 1 139 ? 15.460 9.229 2.905 1.00 22.48 139 TYR A N 1
ATOM 1007 C CA . TYR A 1 139 ? 14.052 9.009 2.754 1.00 25.48 139 TYR A CA 1
ATOM 1008 C C . TYR A 1 139 ? 13.583 9.042 1.315 1.00 33.20 139 TYR A C 1
ATOM 1009 O O . TYR A 1 139 ? 12.549 8.479 0.977 1.00 25.52 139 TYR A O 1
ATOM 1018 N N . GLY A 1 140 ? 14.290 9.761 0.462 1.00 22.32 140 GLY A N 1
ATOM 1019 C CA . GLY A 1 140 ? 13.890 9.912 -0.926 1.00 16.71 140 GLY A CA 1
ATOM 1020 C C . GLY A 1 140 ? 12.704 10.849 -0.958 1.00 26.97 140 GLY A C 1
ATOM 1021 O O . GLY A 1 140 ? 12.712 11.836 -0.222 1.00 25.72 140 GLY A O 1
ATOM 1022 N N . ASP A 1 141 ? 11.673 10.576 -1.784 1.00 24.14 141 ASP A N 1
ATOM 1023 C CA . ASP A 1 141 ? 10.463 11.424 -1.849 1.00 24.66 141 ASP A CA 1
ATOM 1024 C C . ASP A 1 141 ? 9.440 10.775 -0.937 1.00 34.14 141 ASP A C 1
ATOM 1025 O O . ASP A 1 141 ? 8.958 9.683 -1.257 1.00 25.29 141 ASP A O 1
ATOM 1030 N N . ALA A 1 142 ? 9.147 11.417 0.192 1.00 27.21 142 ALA A N 1
ATOM 1031 C CA . ALA A 1 142 ? 8.231 10.850 1.154 1.00 33.82 142 ALA A CA 1
ATOM 1032 C C . ALA A 1 142 ? 6.772 10.915 0.731 1.00 25.91 142 ALA A C 1
ATOM 1033 O O . ALA A 1 142 ? 5.921 10.195 1.252 1.00 28.63 142 ALA A O 1
ATOM 1035 N N . THR A 1 143 ? 6.530 11.804 -0.195 1.00 21.71 143 THR A N 1
ATOM 1036 C CA . THR A 1 143 ? 5.205 12.015 -0.743 1.00 30.47 143 THR A CA 1
ATOM 1037 C C . THR A 1 143 ? 4.715 10.807 -1.556 1.00 25.07 143 THR A C 1
ATOM 1038 O O . THR A 1 143 ? 3.566 10.698 -1.962 1.00 38.70 143 THR A O 1
ATOM 1042 N N . ARG A 1 144 ? 5.613 9.876 -1.779 1.00 22.00 144 ARG A N 1
ATOM 1043 C CA . ARG A 1 144 ? 5.318 8.661 -2.456 1.00 24.78 144 ARG A CA 1
ATOM 1044 C C . ARG A 1 144 ? 4.427 7.824 -1.551 1.00 29.55 144 ARG A C 1
ATOM 1045 O O . ARG A 1 144 ? 3.829 6.837 -1.991 1.00 28.68 144 ARG A O 1
ATOM 1053 N N . PHE A 1 145 ? 4.337 8.253 -0.288 1.00 24.04 145 PHE A N 1
ATOM 1054 C CA . PHE A 1 145 ? 3.494 7.632 0.726 1.00 23.97 145 PHE A CA 1
ATOM 1055 C C . PHE A 1 145 ? 2.507 8.682 1.198 1.00 25.51 145 PHE A C 1
ATOM 1056 O O . PHE A 1 145 ? 2.766 9.878 1.135 1.00 33.18 145 PHE A O 1
ATOM 1064 N N . PRO A 1 146 ? 1.371 8.288 1.703 1.00 19.58 146 PRO A N 1
ATOM 1065 C CA . PRO A 1 146 ? 0.469 9.333 2.177 1.00 21.18 146 PRO A CA 1
ATOM 1066 C C . PRO A 1 146 ? 0.850 9.666 3.626 1.00 25.67 146 PRO A C 1
ATOM 1067 O O . PRO A 1 146 ? 1.428 8.857 4.315 1.00 20.61 146 PRO A O 1
ATOM 1071 N N . ASN A 1 147 ? 0.525 10.866 4.090 1.00 24.27 147 ASN A N 1
ATOM 1072 C CA . ASN A 1 147 ? 0.788 11.318 5.470 1.00 34.04 147 ASN A CA 1
ATOM 1073 C C . ASN A 1 147 ? 2.197 11.116 5.981 1.00 29.69 147 ASN A C 1
ATOM 1074 O O . ASN A 1 147 ? 2.422 10.779 7.145 1.00 32.85 147 ASN A O 1
ATOM 1079 N N . MET A 1 148 ? 3.141 11.310 5.092 1.00 26.63 148 MET A N 1
ATOM 1080 C CA . MET A 1 148 ? 4.506 11.069 5.467 1.00 28.79 148 MET A CA 1
ATOM 1081 C C . MET A 1 148 ? 5.274 12.346 5.678 1.00 36.12 148 MET A C 1
ATOM 1082 O O . MET A 1 148 ? 6.488 12.350 5.789 1.00 31.71 148 MET A O 1
ATOM 1087 N N . ILE A 1 149 ? 4.553 13.434 5.695 1.00 28.14 149 ILE A N 1
ATOM 1088 C CA . ILE A 1 149 ? 5.160 14.737 5.888 1.00 33.31 149 ILE A CA 1
ATOM 1089 C C . ILE A 1 149 ? 4.497 15.402 7.066 1.00 24.92 149 ILE A C 1
ATOM 1090 O O . ILE A 1 149 ? 3.293 15.571 7.035 1.00 44.35 149 ILE A O 1
ATOM 1095 N N . PRO A 1 150 ? 5.222 15.766 8.143 1.00 38.96 150 PRO A N 1
ATOM 1096 C CA . PRO A 1 150 ? 6.652 15.649 8.378 1.00 23.64 150 PRO A CA 1
ATOM 1097 C C . PRO A 1 150 ? 7.103 14.218 8.469 1.00 26.62 150 PRO A C 1
ATOM 1098 O O . PRO A 1 150 ? 6.398 13.328 8.947 1.00 25.20 150 PRO A O 1
ATOM 1102 N N . ILE A 1 151 ? 8.326 14.042 7.976 1.00 21.67 151 ILE A N 1
ATOM 1103 C CA . ILE A 1 151 ? 8.943 12.741 7.893 1.00 18.47 151 ILE A CA 1
ATOM 1104 C C . ILE A 1 151 ? 9.356 12.084 9.163 1.00 19.44 151 ILE A C 1
ATOM 1105 O O . ILE A 1 151 ? 10.240 12.596 9.842 1.00 23.53 151 ILE A O 1
ATOM 1110 N N . PRO A 1 152 ? 8.739 10.921 9.465 1.00 24.30 152 PRO A N 1
ATOM 1111 C CA . PRO A 1 152 ? 9.074 10.137 10.663 1.00 26.11 152 PRO A CA 1
ATOM 1112 C C . PRO A 1 152 ? 10.255 9.226 10.322 1.00 20.07 152 PRO A C 1
ATOM 1113 O O . PRO A 1 152 ? 10.432 8.897 9.139 1.00 21.11 152 PRO A O 1
ATOM 1117 N N . GLU A 1 153 ? 10.97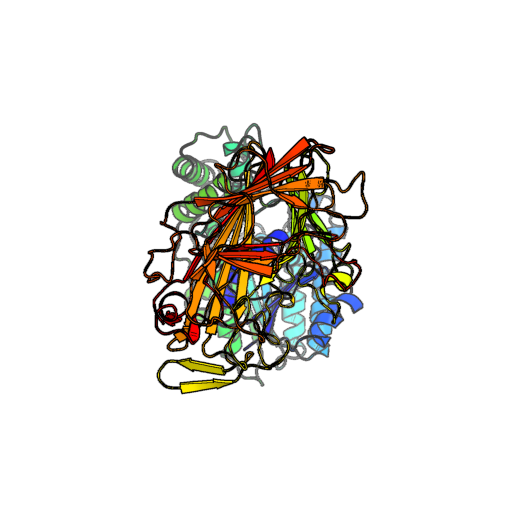6 8.811 11.369 1.00 18.23 153 GLU A N 1
ATOM 1118 C CA . GLU A 1 153 ? 12.144 7.949 11.262 1.00 17.36 153 GLU A CA 1
ATOM 1119 C C . GLU A 1 153 ? 11.771 6.678 10.550 1.00 29.19 153 GLU A C 1
ATOM 1120 O O . GLU A 1 153 ? 12.596 6.081 9.871 1.00 24.08 153 GLU A O 1
ATOM 1126 N N . GLU A 1 154 ? 10.509 6.308 10.727 1.00 22.82 154 GLU A N 1
ATOM 1127 C CA . GLU A 1 154 ? 9.913 5.097 10.153 1.00 23.96 154 GLU A CA 1
ATOM 1128 C C . GLU A 1 154 ? 9.528 5.217 8.677 1.00 27.47 154 GLU A C 1
ATOM 1129 O O . GLU A 1 154 ? 9.128 4.207 8.087 1.00 24.93 154 GLU A O 1
ATOM 1135 N N . CYS A 1 155 ? 9.636 6.422 8.070 1.00 15.38 155 CYS A N 1
ATOM 1136 C CA . CYS A 1 155 ? 9.357 6.512 6.668 1.00 15.16 155 CYS A CA 1
ATOM 1137 C C . CYS A 1 155 ? 10.322 5.539 5.969 1.00 24.70 155 CYS A C 1
ATOM 1138 O O . CYS A 1 155 ? 11.525 5.474 6.284 1.00 24.35 155 CYS A O 1
ATOM 1141 N N . PRO A 1 156 ? 9.827 4.726 5.036 1.00 23.89 156 PRO A N 1
ATOM 1142 C CA . PRO A 1 156 ? 10.713 3.797 4.345 1.00 28.23 156 PRO A CA 1
ATOM 1143 C C . PRO A 1 156 ? 11.786 4.523 3.520 1.00 16.30 156 PRO A C 1
ATOM 1144 O O . PRO A 1 156 ? 11.531 5.549 2.863 1.00 20.13 156 PRO A O 1
ATOM 1148 N N . LEU A 1 157 ? 13.016 3.977 3.609 1.00 20.21 157 LEU A N 1
ATOM 1149 C CA . LEU A 1 157 ? 14.159 4.572 2.912 1.00 22.75 157 LEU A CA 1
ATOM 1150 C C . LEU A 1 157 ? 14.145 4.214 1.437 1.00 30.83 157 LEU A C 1
ATOM 1151 O O . LEU A 1 157 ? 13.776 3.091 1.053 1.00 34.38 157 LEU A O 1
ATOM 1156 N N . GLY A 1 158 ? 14.531 5.194 0.623 1.00 20.17 158 GLY A N 1
ATOM 1157 C CA . GLY A 1 158 ? 14.581 5.048 -0.817 1.00 18.93 158 GLY A CA 1
ATOM 1158 C C . GLY A 1 158 ? 15.233 6.260 -1.464 1.00 14.80 158 GLY A C 1
ATOM 1159 O O . GLY A 1 158 ? 14.581 7.049 -2.152 1.00 18.14 158 GLY A O 1
ATOM 1160 N N . PRO A 1 159 ? 16.565 6.412 -1.250 1.00 18.88 159 PRO A N 1
ATOM 1161 C CA . PRO A 1 159 ? 17.297 7.515 -1.797 1.00 17.19 159 PRO A CA 1
ATOM 1162 C C . PRO A 1 159 ? 17.211 7.519 -3.287 1.00 15.92 159 PRO A C 1
ATOM 1163 O O . PRO A 1 159 ? 17.088 6.514 -3.955 1.00 21.87 159 PRO A O 1
ATOM 1167 N N . THR A 1 160 ? 17.291 8.675 -3.821 1.00 16.67 160 THR A N 1
ATOM 1168 C CA . THR A 1 160 ? 17.211 8.829 -5.253 1.00 14.87 160 THR A CA 1
ATOM 1169 C C . THR A 1 160 ? 18.484 9.378 -5.867 1.00 22.13 160 THR A C 1
ATOM 1170 O O . THR A 1 160 ? 18.437 9.797 -6.996 1.00 16.54 160 THR A O 1
ATOM 1174 N N . ASN A 1 161 ? 19.621 9.423 -5.159 1.00 14.86 161 ASN A N 1
ATOM 1175 C CA . ASN A 1 161 ? 20.859 9.937 -5.767 1.00 16.00 161 ASN A CA 1
ATOM 1176 C C . ASN A 1 161 ? 21.973 9.105 -5.131 1.00 11.38 161 ASN A C 1
ATOM 1177 O O . ASN A 1 161 ? 21.731 8.437 -4.130 1.00 13.58 161 ASN A O 1
ATOM 1182 N N . PRO A 1 162 ? 23.131 9.090 -5.754 1.00 12.90 162 PRO A N 1
ATOM 1183 C CA . PRO A 1 162 ? 24.211 8.258 -5.271 1.00 11.52 162 PRO A CA 1
ATOM 1184 C C . PRO A 1 162 ? 24.633 8.592 -3.860 1.00 13.23 162 PRO A C 1
ATOM 1185 O O . PRO A 1 162 ? 24.916 7.717 -3.053 1.00 13.74 162 PRO A O 1
ATOM 1189 N N . TYR A 1 163 ? 24.623 9.881 -3.567 1.00 12.71 163 TYR A N 1
ATOM 1190 C CA . TYR A 1 163 ? 24.999 10.336 -2.249 1.00 17.69 163 TYR A CA 1
ATOM 1191 C C . TYR A 1 163 ? 24.078 9.687 -1.219 1.00 17.09 163 TYR A C 1
ATOM 1192 O O . TYR A 1 163 ? 24.515 9.083 -0.209 1.00 14.31 163 TYR A O 1
ATOM 1201 N N . GLY A 1 164 ? 22.777 9.753 -1.465 1.00 12.31 164 GLY A N 1
ATOM 1202 C CA . GLY A 1 164 ? 21.806 9.140 -0.555 1.00 4.87 164 GLY A CA 1
ATOM 1203 C C . GLY A 1 164 ? 22.046 7.671 -0.403 1.00 6.19 164 GLY A C 1
ATOM 1204 O O . GLY A 1 164 ? 21.922 7.059 0.655 1.00 14.53 164 GLY A O 1
ATOM 1205 N N . HIS A 1 165 ? 22.394 7.079 -1.523 1.00 13.36 165 HIS A N 1
ATOM 1206 C CA . HIS A 1 165 ? 22.698 5.662 -1.565 1.00 10.68 165 HIS A CA 1
ATOM 1207 C C . HIS A 1 165 ? 23.818 5.331 -0.635 1.00 9.74 165 HIS A C 1
ATOM 1208 O O . HIS A 1 165 ? 23.765 4.323 0.058 1.00 12.08 165 HIS A O 1
ATOM 1215 N N . THR A 1 166 ? 24.838 6.179 -0.628 1.00 11.18 166 THR A N 1
ATOM 1216 C CA . THR A 1 166 ? 25.959 5.890 0.268 1.00 7.09 166 THR A CA 1
ATOM 1217 C C . THR A 1 166 ? 25.547 6.006 1.713 1.00 12.73 166 THR A C 1
ATOM 1218 O O . THR A 1 166 ? 25.957 5.212 2.540 1.00 13.45 166 THR A O 1
ATOM 1222 N N . LYS A 1 167 ? 24.716 6.991 2.059 1.00 14.13 167 LYS A N 1
ATOM 1223 C CA . LYS A 1 167 ? 24.297 7.125 3.451 1.00 8.17 167 LYS A CA 1
ATOM 1224 C C . LYS A 1 167 ? 23.441 5.938 3.860 1.00 13.79 167 LYS A C 1
ATOM 1225 O O . LYS A 1 167 ? 23.587 5.386 4.955 1.00 13.29 167 LYS A O 1
ATOM 1231 N N . TYR A 1 168 ? 22.546 5.566 2.950 1.00 10.25 168 TYR A N 1
ATOM 1232 C CA . TYR A 1 168 ? 21.657 4.408 3.177 1.00 7.64 168 TYR A CA 1
ATOM 1233 C C . TYR A 1 168 ? 22.528 3.146 3.387 1.00 11.76 168 TYR A C 1
ATOM 1234 O O . TYR A 1 168 ? 22.320 2.346 4.303 1.00 13.17 168 TYR A O 1
ATOM 1243 N N . ALA A 1 169 ? 23.553 2.960 2.565 1.00 10.80 169 ALA A N 1
ATOM 1244 C CA . ALA A 1 169 ? 24.411 1.795 2.752 1.00 7.30 169 ALA A CA 1
ATOM 1245 C C . ALA A 1 169 ? 25.056 1.807 4.102 1.00 11.04 169 ALA A C 1
ATOM 1246 O O . ALA A 1 169 ? 25.117 0.773 4.792 1.00 10.98 169 ALA A O 1
ATOM 1248 N N . ILE A 1 170 ? 25.550 3.003 4.485 1.00 8.31 170 ILE A N 1
ATOM 1249 C CA . ILE A 1 170 ? 26.199 3.089 5.769 1.00 6.86 170 ILE A CA 1
ATOM 1250 C C . ILE A 1 170 ? 25.257 2.816 6.920 1.00 9.78 170 ILE A C 1
ATOM 1251 O O . ILE A 1 170 ? 25.634 2.158 7.907 1.00 12.73 170 ILE A O 1
ATOM 1256 N N . GLU A 1 171 ? 24.036 3.298 6.811 1.00 14.17 171 GLU A N 1
ATOM 1257 C CA . GLU A 1 171 ? 23.091 3.009 7.874 1.00 16.22 171 GLU A CA 1
ATOM 1258 C C . GLU A 1 171 ? 22.917 1.502 8.036 1.00 21.25 171 GLU A C 1
ATOM 1259 O O . GLU A 1 171 ? 22.804 0.956 9.133 1.00 13.80 171 GLU A O 1
ATOM 1265 N N . ASN A 1 172 ? 22.897 0.759 6.909 1.00 18.73 172 ASN A N 1
ATOM 1266 C CA . ASN A 1 172 ? 22.739 -0.703 7.001 1.00 16.26 172 ASN A CA 1
ATOM 1267 C C . ASN A 1 172 ? 23.962 -1.382 7.553 1.00 13.67 172 ASN A C 1
ATOM 1268 O O . ASN A 1 172 ? 23.894 -2.348 8.274 1.00 13.40 172 ASN A O 1
ATOM 1273 N N . ILE A 1 173 ? 25.128 -0.896 7.156 1.00 7.74 173 ILE A N 1
ATOM 1274 C CA . ILE A 1 173 ? 26.336 -1.502 7.692 1.00 13.98 173 ILE A CA 1
ATOM 1275 C C . ILE A 1 173 ? 26.288 -1.409 9.217 1.00 9.37 173 ILE A C 1
ATOM 1276 O O . ILE A 1 173 ? 26.631 -2.337 9.965 1.00 17.23 173 ILE A O 1
ATOM 1281 N N . LEU A 1 174 ? 25.854 -0.226 9.719 1.00 14.09 174 LEU A N 1
ATOM 1282 C CA . LEU A 1 174 ? 25.809 -0.011 11.171 1.00 14.85 174 LEU A CA 1
ATOM 1283 C C . LEU A 1 174 ? 24.853 -0.941 11.899 1.00 14.01 174 LEU A C 1
ATOM 1284 O O . LEU A 1 174 ? 25.175 -1.549 12.920 1.00 13.98 174 LEU A O 1
ATOM 1289 N N . ASN A 1 175 ? 23.675 -1.023 11.325 1.00 11.85 175 ASN A N 1
ATOM 1290 C CA . ASN A 1 175 ? 22.677 -1.867 11.908 1.00 13.53 175 ASN A CA 1
ATOM 1291 C C . ASN A 1 175 ? 23.109 -3.291 11.870 1.00 16.99 175 ASN A C 1
ATOM 1292 O O . ASN A 1 175 ? 22.939 -4.026 12.864 1.00 19.20 175 ASN A O 1
ATOM 1297 N N . ASP A 1 176 ? 23.664 -3.685 10.716 1.00 14.70 176 ASP A N 1
ATOM 1298 C CA . ASP A 1 176 ? 24.143 -5.033 10.556 1.00 7.92 176 ASP A CA 1
ATOM 1299 C C . ASP A 1 176 ? 25.266 -5.298 11.547 1.00 13.84 176 ASP A C 1
ATOM 1300 O O . ASP A 1 176 ? 25.399 -6.373 12.113 1.00 13.79 176 ASP A O 1
ATOM 1305 N N . LEU A 1 177 ? 26.161 -4.325 11.705 1.00 13.91 177 LEU A N 1
ATOM 1306 C CA . LEU A 1 177 ? 27.271 -4.524 12.601 1.00 12.07 177 LEU A CA 1
ATOM 1307 C C . LEU A 1 177 ? 26.815 -4.674 14.051 1.00 19.75 177 LEU A C 1
ATOM 1308 O O . LEU A 1 177 ? 27.292 -5.515 14.806 1.00 18.62 177 LEU A O 1
ATOM 1313 N N . TYR A 1 178 ? 25.883 -3.823 14.459 1.00 20.24 178 TYR A N 1
ATOM 1314 C CA . TYR A 1 178 ? 25.371 -3.921 15.810 1.00 20.59 178 TYR A CA 1
ATOM 1315 C C . TYR A 1 178 ? 24.697 -5.278 15.983 1.00 17.16 178 TYR A C 1
ATOM 1316 O O . TYR A 1 178 ? 24.938 -5.984 16.938 1.00 19.27 178 TYR A O 1
ATOM 1325 N N . ASN A 1 179 ? 23.859 -5.624 15.014 1.00 15.78 179 ASN A N 1
ATOM 1326 C CA . ASN A 1 179 ? 23.211 -6.893 15.124 1.00 19.81 179 ASN A CA 1
ATOM 1327 C C . ASN A 1 179 ? 24.127 -8.082 15.243 1.00 28.79 179 ASN A C 1
ATOM 1328 O O . ASN A 1 179 ? 23.758 -9.124 15.798 1.00 26.47 179 ASN A O 1
ATOM 1333 N N . SER A 1 180 ? 25.331 -7.925 14.742 1.00 19.82 180 SER A N 1
ATOM 1334 C CA . SER A 1 180 ? 26.295 -8.998 14.771 1.00 16.56 180 SER A CA 1
ATOM 1335 C C . SER A 1 180 ? 27.019 -9.133 16.117 1.00 34.78 180 SER A C 1
ATOM 1336 O O . SER A 1 180 ? 27.735 -10.089 16.393 1.00 26.46 180 SER A O 1
ATOM 1339 N N . ASP A 1 181 ? 26.870 -8.168 16.983 1.00 20.11 181 ASP A N 1
ATOM 1340 C CA . ASP A 1 181 ? 27.570 -8.225 18.238 1.00 17.73 181 ASP A CA 1
ATOM 1341 C C . ASP A 1 181 ? 26.953 -7.133 19.070 1.00 27.45 181 ASP A C 1
ATOM 1342 O O . ASP A 1 181 ? 27.605 -6.157 19.445 1.00 26.87 181 ASP A O 1
ATOM 1347 N N . LYS A 1 182 ? 25.662 -7.346 19.280 1.00 23.13 182 LYS A N 1
ATOM 1348 C CA . LYS A 1 182 ? 24.786 -6.463 20.001 1.00 26.61 182 LYS A CA 1
ATOM 1349 C C . LYS A 1 182 ? 25.305 -5.827 21.290 1.00 40.24 182 LYS A C 1
ATOM 1350 O O . LYS A 1 182 ? 24.879 -4.729 21.663 1.00 57.76 182 LYS A O 1
ATOM 1356 N N . LYS A 1 183 ? 26.207 -6.501 21.983 1.00 35.33 183 LYS A N 1
ATOM 1357 C CA . LYS A 1 183 ? 26.708 -5.959 23.227 1.00 41.69 183 LYS A CA 1
ATOM 1358 C C . LYS A 1 183 ? 27.952 -5.099 23.058 1.00 36.95 183 LYS A C 1
ATOM 1359 O O . LYS A 1 183 ? 28.420 -4.518 24.016 1.00 48.67 183 LYS A O 1
ATOM 1365 N N . SER A 1 184 ? 28.533 -5.008 21.862 1.00 37.70 184 SER A N 1
ATOM 1366 C CA . SER A 1 184 ? 29.767 -4.243 21.697 1.00 30.27 184 SER A CA 1
ATOM 1367 C C . SER A 1 184 ? 29.669 -2.960 20.917 1.00 23.60 184 SER A C 1
ATOM 1368 O O . SER A 1 184 ? 30.725 -2.407 20.566 1.00 26.71 184 SER A O 1
ATOM 1371 N N . TRP A 1 185 ? 28.458 -2.566 20.599 1.00 21.47 185 TRP A N 1
ATOM 1372 C CA . TRP A 1 185 ? 28.317 -1.381 19.801 1.00 21.95 185 TRP A CA 1
ATOM 1373 C C . TRP A 1 185 ? 27.156 -0.551 20.239 1.00 19.43 185 TRP A C 1
ATOM 1374 O O . TRP A 1 185 ? 26.070 -1.086 20.457 1.00 22.15 185 TRP A O 1
ATOM 1385 N N . LYS A 1 186 ? 27.399 0.765 20.282 1.00 20.09 186 LYS A N 1
ATOM 1386 C CA . LYS A 1 186 ? 26.377 1.746 20.661 1.00 25.51 186 LYS A CA 1
ATOM 1387 C C . LYS A 1 186 ? 26.383 2.795 19.557 1.00 15.70 186 LYS A C 1
ATOM 1388 O O . LYS A 1 186 ? 27.288 3.617 19.448 1.00 18.41 186 LYS A O 1
ATOM 1394 N N . PHE A 1 187 ? 25.399 2.706 18.688 1.00 14.09 187 PHE A N 1
ATOM 1395 C CA . PHE A 1 187 ? 25.355 3.590 17.558 1.00 20.67 187 PHE A CA 1
ATOM 1396 C C . PHE A 1 187 ? 24.189 4.521 17.496 1.00 19.46 187 PHE A C 1
ATOM 1397 O O . PHE A 1 187 ? 23.030 4.141 17.667 1.00 18.43 187 PHE A O 1
ATOM 1405 N N . ALA A 1 188 ? 24.508 5.767 17.201 1.00 14.53 188 ALA A N 1
ATOM 1406 C CA . ALA A 1 188 ? 23.480 6.763 17.055 1.00 16.33 188 ALA A CA 1
ATOM 1407 C C . ALA A 1 188 ? 23.523 7.235 15.637 1.00 21.86 188 ALA A C 1
ATOM 1408 O O . ALA A 1 188 ? 24.532 7.797 15.194 1.00 21.55 188 ALA A O 1
ATOM 1410 N N . ILE A 1 189 ? 22.425 7.019 14.926 1.00 16.23 189 ILE A N 1
ATOM 1411 C CA . ILE A 1 189 ? 22.408 7.461 13.550 1.00 13.01 189 ILE A CA 1
ATOM 1412 C C . ILE A 1 189 ? 21.639 8.742 13.503 1.00 21.28 189 ILE A C 1
ATOM 1413 O O . ILE A 1 189 ? 20.481 8.767 13.859 1.00 15.54 189 ILE A O 1
ATOM 1418 N N . LEU A 1 190 ? 22.254 9.816 13.056 1.00 13.63 190 LEU A N 1
ATOM 1419 C CA . LEU A 1 190 ? 21.537 11.083 13.037 1.00 12.30 190 LEU A CA 1
ATOM 1420 C C . LEU A 1 190 ? 21.253 11.581 11.660 1.00 15.63 190 LEU A C 1
ATOM 1421 O O . LEU A 1 190 ? 22.196 11.887 10.924 1.00 16.29 190 LEU A O 1
ATOM 1426 N N . ARG A 1 191 ? 19.950 11.701 11.314 1.00 14.97 191 ARG A N 1
ATOM 1427 C CA . ARG A 1 191 ? 19.544 12.181 10.024 1.00 12.08 191 ARG A CA 1
ATOM 1428 C C . ARG A 1 191 ? 19.365 13.663 10.038 1.00 12.73 191 ARG A C 1
ATOM 1429 O O . ARG A 1 191 ? 18.348 14.173 10.464 1.00 20.15 191 ARG A O 1
ATOM 1437 N N . TYR A 1 192 ? 20.378 14.366 9.559 1.00 15.15 192 TYR A N 1
ATOM 1438 C CA . TYR A 1 192 ? 20.282 15.785 9.516 1.00 17.50 192 TYR A CA 1
ATOM 1439 C C . TYR A 1 192 ? 19.411 16.208 8.375 1.00 11.98 192 TYR A C 1
ATOM 1440 O O . TYR A 1 192 ? 19.386 15.604 7.315 1.00 18.49 192 TYR A O 1
ATOM 1449 N N . PHE A 1 193 ? 18.755 17.323 8.587 1.00 14.49 193 PHE A N 1
ATOM 1450 C CA . PHE A 1 193 ? 17.940 17.938 7.548 1.00 20.45 193 PHE A CA 1
ATOM 1451 C C . PHE A 1 193 ? 18.813 18.990 6.800 1.00 22.69 193 PHE A C 1
ATOM 1452 O O . PHE A 1 193 ? 19.834 18.642 6.237 1.00 26.33 193 PHE A O 1
ATOM 1460 N N . ASN A 1 194 ? 18.467 20.253 6.791 1.00 18.35 194 ASN A N 1
ATOM 1461 C CA . ASN A 1 194 ? 19.303 21.269 6.115 1.00 16.70 194 ASN A CA 1
ATOM 1462 C C . ASN A 1 194 ? 19.974 22.225 7.121 1.00 19.07 194 ASN A C 1
ATOM 1463 O O . ASN A 1 194 ? 19.407 23.218 7.559 1.00 16.12 194 ASN A O 1
ATOM 1468 N N . PRO A 1 195 ? 21.203 21.936 7.473 1.00 17.03 195 PRO A N 1
ATOM 1469 C CA . PRO A 1 195 ? 21.920 22.725 8.424 1.00 16.60 195 PRO A CA 1
ATOM 1470 C C . PRO A 1 195 ? 22.389 24.008 7.792 1.00 14.75 195 PRO A C 1
ATOM 1471 O O . PRO A 1 195 ? 22.940 24.049 6.691 1.00 13.47 195 PRO A O 1
ATOM 1475 N N . ILE A 1 196 ? 22.143 25.087 8.522 1.00 12.58 196 ILE A N 1
ATOM 1476 C CA . ILE A 1 196 ? 22.507 26.411 8.052 1.00 11.64 196 ILE A CA 1
ATOM 1477 C C . ILE A 1 196 ? 22.959 27.217 9.276 1.00 14.55 196 ILE A C 1
ATOM 1478 O O . ILE A 1 196 ? 22.803 26.758 10.427 1.00 17.88 196 ILE A O 1
ATOM 1483 N N . GLY A 1 197 ? 23.563 28.368 9.008 1.00 18.23 197 GLY A N 1
ATOM 1484 C CA . GLY A 1 197 ? 23.999 29.165 10.132 1.00 19.16 197 GLY A CA 1
ATOM 1485 C C . GLY A 1 197 ? 25.487 29.075 10.408 1.00 17.07 197 GLY A C 1
ATOM 1486 O O . GLY A 1 197 ? 26.238 28.480 9.658 1.00 13.13 197 GLY A O 1
ATOM 1487 N N . ALA A 1 198 ? 25.908 29.711 11.491 1.00 14.52 198 ALA A N 1
ATOM 1488 C CA . ALA A 1 198 ? 27.300 29.741 11.896 1.00 19.78 198 ALA A CA 1
ATOM 1489 C C . ALA A 1 198 ? 27.351 30.001 13.379 1.00 18.65 198 ALA A C 1
ATOM 1490 O O . ALA A 1 198 ? 26.368 30.421 13.964 1.00 15.77 198 ALA A O 1
ATOM 1492 N N . HIS A 1 199 ? 28.489 29.723 13.995 1.00 13.60 199 HIS A N 1
ATOM 1493 C CA . HIS A 1 199 ? 28.636 29.974 15.406 1.00 14.72 199 HIS A CA 1
ATOM 1494 C C . HIS A 1 199 ? 28.419 31.489 15.608 1.00 14.98 199 HIS A C 1
ATOM 1495 O O . HIS A 1 199 ? 28.907 32.271 14.813 1.00 15.89 199 HIS A O 1
ATOM 1502 N N . PRO A 1 200 ? 27.671 31.906 16.642 1.00 17.63 200 PRO A N 1
ATOM 1503 C CA . PRO A 1 200 ? 27.410 33.308 16.825 1.00 16.11 200 PRO A CA 1
ATOM 1504 C C . PRO A 1 200 ? 28.640 34.201 16.978 1.00 23.92 200 PRO A C 1
ATOM 1505 O O . PRO A 1 200 ? 28.572 35.409 16.790 1.00 21.03 200 PRO A O 1
ATOM 1509 N N . SER A 1 201 ? 29.771 33.636 17.307 1.00 17.28 201 SER A N 1
ATOM 1510 C CA . SER A 1 201 ? 30.948 34.470 17.429 1.00 16.15 201 SER A CA 1
ATOM 1511 C C . SER A 1 201 ? 31.387 34.990 16.069 1.00 25.85 201 SER A C 1
ATOM 1512 O O . SER A 1 201 ? 32.129 35.962 15.974 1.00 23.74 201 SER A O 1
ATOM 1515 N N . GLY A 1 202 ? 30.933 34.323 15.013 1.00 24.65 202 GLY A N 1
ATOM 1516 C CA . GLY A 1 202 ? 31.299 34.726 13.649 1.00 17.90 202 GLY A CA 1
ATOM 1517 C C . GLY A 1 202 ? 32.695 34.233 13.255 1.00 21.28 202 GLY A C 1
ATOM 1518 O O . GLY A 1 202 ? 33.180 34.467 12.156 1.00 18.11 202 GLY A O 1
ATOM 1519 N N . LEU A 1 203 ? 33.321 33.493 14.155 1.00 17.14 203 LEU A N 1
ATOM 1520 C CA . LEU A 1 203 ? 34.662 32.974 13.922 1.00 21.12 203 LEU A CA 1
ATOM 1521 C C . LEU A 1 203 ? 34.746 31.752 13.020 1.00 26.96 203 LEU A C 1
ATOM 1522 O O . LEU A 1 203 ? 35.774 31.521 12.381 1.00 18.95 203 LEU A O 1
ATOM 1527 N N . ILE A 1 204 ? 33.699 30.928 13.007 1.00 20.28 204 ILE A N 1
ATOM 1528 C CA . ILE A 1 204 ? 33.718 29.752 12.180 1.00 16.72 204 ILE A CA 1
ATOM 1529 C C . ILE A 1 204 ? 32.386 29.729 11.486 1.00 22.86 204 ILE A C 1
ATOM 1530 O O . ILE A 1 204 ? 31.402 30.276 11.976 1.00 23.32 204 ILE A O 1
ATOM 1535 N N . GLY A 1 205 ? 32.386 29.099 10.355 1.00 15.75 205 GLY A N 1
ATOM 1536 C CA . GLY A 1 205 ? 31.184 28.977 9.583 1.00 14.71 205 GLY A CA 1
ATOM 1537 C C . GLY A 1 205 ? 31.498 28.009 8.482 1.00 19.73 205 GLY A C 1
ATOM 1538 O O . GLY A 1 205 ? 32.514 27.352 8.532 1.00 19.24 205 GLY A O 1
ATOM 1539 N N . GLU A 1 206 ? 30.622 27.954 7.486 1.00 18.72 206 GLU A N 1
ATOM 1540 C CA . GLU A 1 206 ? 30.792 27.099 6.343 1.00 14.16 206 GLU A CA 1
ATOM 1541 C C . GLU A 1 206 ? 31.630 27.787 5.270 1.00 23.03 206 GLU A C 1
ATOM 1542 O O . GLU A 1 206 ? 31.356 28.913 4.795 1.00 17.45 206 GLU A O 1
ATOM 1548 N N . ASP A 1 207 ? 32.699 27.104 4.879 1.00 17.59 207 ASP A N 1
ATOM 1549 C CA . ASP A 1 207 ? 33.572 27.670 3.859 1.00 18.86 207 ASP A CA 1
ATOM 1550 C C . ASP A 1 207 ? 33.653 26.693 2.670 1.00 30.03 207 ASP A C 1
ATOM 1551 O O . ASP A 1 207 ? 34.580 25.891 2.606 1.00 42.12 207 ASP A O 1
ATOM 1556 N N . PRO A 1 208 ? 32.643 26.776 1.777 1.00 24.17 208 PRO A N 1
ATOM 1557 C CA . PRO A 1 208 ? 32.541 25.943 0.619 1.00 33.69 208 PRO A CA 1
ATOM 1558 C C . PRO A 1 208 ? 33.677 26.270 -0.318 1.00 51.49 208 PRO A C 1
ATOM 1559 O O . PRO A 1 208 ? 33.774 27.335 -0.958 1.00 35.30 208 PRO A O 1
ATOM 1563 N N . LEU A 1 209 ? 34.538 25.296 -0.339 1.00 51.36 209 LEU A N 1
ATOM 1564 C CA . LEU A 1 209 ? 35.739 25.264 -1.137 1.00 50.56 209 LEU A CA 1
ATOM 1565 C C . LEU A 1 209 ? 35.415 25.125 -2.646 1.00 39.06 209 LEU A C 1
ATOM 1566 O O . LEU A 1 209 ? 35.647 24.084 -3.210 1.00 62.75 209 LEU A O 1
ATOM 1571 N N . GLY A 1 210 ? 34.836 26.124 -3.349 1.00 50.52 210 GLY A N 1
ATOM 1572 C CA . GLY A 1 210 ? 34.527 25.940 -4.777 1.00 35.55 210 GLY A CA 1
ATOM 1573 C C . GLY A 1 210 ? 33.364 26.718 -5.381 1.00 41.36 210 GLY A C 1
ATOM 1574 O O . GLY A 1 210 ? 33.574 27.642 -6.134 1.00 98.69 210 GLY A O 1
ATOM 1575 N N . ILE A 1 211 ? 32.125 26.353 -5.079 1.00 70.20 211 ILE A N 1
ATOM 1576 C CA . ILE A 1 211 ? 30.890 27.015 -5.534 1.00 69.72 211 ILE A CA 1
ATOM 1577 C C . ILE A 1 211 ? 29.740 26.489 -4.688 1.00 87.62 211 ILE A C 1
ATOM 1578 O O . ILE A 1 211 ? 29.388 25.318 -4.749 1.00 84.62 211 ILE A O 1
ATOM 1583 N N . PRO A 1 212 ? 29.125 27.335 -3.892 1.00 83.71 212 PRO A N 1
ATOM 1584 C CA . PRO A 1 212 ? 28.035 26.849 -3.082 1.00 93.48 212 PRO A CA 1
ATOM 1585 C C . PRO A 1 212 ? 26.965 26.032 -3.802 1.00 89.46 212 PRO A C 1
ATOM 1586 O O . PRO A 1 212 ? 26.317 26.480 -4.753 1.00 45.16 212 PRO A O 1
ATOM 1590 N N . ASN A 1 213 ? 26.768 24.812 -3.301 1.00 82.01 213 ASN A N 1
ATOM 1591 C CA . ASN A 1 213 ? 25.735 23.970 -3.845 1.00 42.73 213 ASN A CA 1
ATOM 1592 C C . ASN A 1 213 ? 24.483 24.315 -3.071 1.00 55.51 213 ASN A C 1
ATOM 1593 O O . ASN A 1 213 ? 23.358 24.161 -3.548 1.00 48.27 213 ASN A O 1
ATOM 1598 N N . ASN A 1 214 ? 24.732 24.851 -1.868 1.00 42.38 214 ASN A N 1
ATOM 1599 C CA . ASN A 1 214 ? 23.673 25.216 -0.977 1.00 28.59 214 ASN A CA 1
ATOM 1600 C C . ASN A 1 214 ? 23.010 26.594 -1.049 1.00 31.94 214 ASN A C 1
ATOM 1601 O O . ASN A 1 214 ? 23.578 27.668 -1.323 1.00 33.22 214 ASN A O 1
ATOM 1606 N N . LEU A 1 215 ? 21.726 26.550 -0.800 1.00 22.31 215 LEU A N 1
ATOM 1607 C CA . LEU A 1 215 ? 20.973 27.764 -0.835 1.00 34.25 215 LEU A CA 1
ATOM 1608 C C . LEU A 1 215 ? 21.733 28.901 -0.110 1.00 72.98 215 LEU A C 1
ATOM 1609 O O . LEU A 1 215 ? 22.062 29.979 -0.674 1.00 40.69 215 LEU A O 1
ATOM 1614 N N . LEU A 1 216 ? 22.029 28.622 1.161 1.00 44.51 216 LEU A N 1
ATOM 1615 C CA . LEU A 1 216 ? 22.682 29.576 2.015 1.00 31.26 216 LEU A CA 1
ATOM 1616 C C . LEU A 1 216 ? 24.039 30.168 1.700 1.00 27.89 216 LEU A C 1
ATOM 1617 O O . LEU A 1 216 ? 24.237 31.389 1.614 1.00 29.36 216 LEU A O 1
ATOM 1622 N N . PRO A 1 217 ? 24.985 29.292 1.577 1.00 23.18 217 PRO A N 1
ATOM 1623 C CA . PRO A 1 217 ? 26.330 29.712 1.317 1.00 25.90 217 PRO A CA 1
ATOM 1624 C C . PRO A 1 217 ? 26.380 30.381 -0.022 1.00 48.98 217 PRO A C 1
ATOM 1625 O O . PRO A 1 217 ? 27.217 31.235 -0.306 1.00 34.55 217 PRO A O 1
ATOM 1629 N N . TYR A 1 218 ? 25.455 29.969 -0.858 1.00 55.09 218 TYR A N 1
ATOM 1630 C CA . TYR A 1 218 ? 25.447 30.577 -2.147 1.00 57.03 218 TYR A CA 1
ATOM 1631 C C . TYR A 1 218 ? 24.873 32.006 -2.034 1.00 36.52 218 TYR A C 1
ATOM 1632 O O . TYR A 1 218 ? 25.405 32.997 -2.545 1.00 44.77 218 TYR A O 1
ATOM 1641 N N . MET A 1 219 ? 23.778 32.153 -1.307 1.00 27.66 219 MET A N 1
ATOM 1642 C CA . MET A 1 219 ? 23.228 33.464 -1.104 1.00 26.77 219 MET A CA 1
ATOM 1643 C C . MET A 1 219 ? 24.337 34.382 -0.552 1.00 46.31 219 MET A C 1
ATOM 1644 O O . MET A 1 219 ? 24.604 35.438 -1.111 1.00 38.01 219 MET A O 1
ATOM 1649 N N . ALA A 1 220 ? 24.978 33.961 0.552 1.00 32.29 220 ALA A N 1
ATOM 1650 C CA . ALA A 1 220 ? 26.056 34.687 1.201 1.00 31.54 220 ALA A CA 1
ATOM 1651 C C . ALA A 1 220 ? 27.134 35.093 0.179 1.00 38.37 220 ALA A C 1
ATOM 1652 O O . ALA A 1 220 ? 27.569 36.237 0.156 1.00 41.20 220 ALA A O 1
ATOM 1654 N N . GLN A 1 221 ? 27.594 34.180 -0.683 1.00 31.01 221 GLN A N 1
ATOM 1655 C CA . GLN A 1 221 ? 28.612 34.525 -1.656 1.00 21.58 221 GLN A CA 1
ATOM 1656 C C . GLN A 1 221 ? 28.127 35.599 -2.612 1.00 47.82 221 GLN A C 1
ATOM 1657 O O . GLN A 1 221 ? 28.883 36.352 -3.201 1.00 36.98 221 GLN A O 1
ATOM 1663 N N . VAL A 1 222 ? 26.827 35.676 -2.746 1.00 42.20 222 VAL A N 1
ATOM 1664 C CA . VAL A 1 222 ? 26.297 36.668 -3.618 1.00 53.71 222 VAL A CA 1
ATOM 1665 C C . VAL A 1 222 ? 26.343 38.007 -2.902 1.00 49.37 222 VAL A C 1
ATOM 1666 O O . VAL A 1 222 ? 26.922 38.956 -3.418 1.00 65.68 222 VAL A O 1
ATOM 1670 N N . ALA A 1 223 ? 25.766 38.074 -1.703 1.00 30.44 223 ALA A N 1
ATOM 1671 C CA . ALA A 1 223 ? 25.740 39.308 -0.905 1.00 42.78 223 ALA A CA 1
ATOM 1672 C C . ALA A 1 223 ? 27.109 39.935 -0.720 1.00 55.70 223 ALA A C 1
ATOM 1673 O O . ALA A 1 223 ? 27.233 41.060 -0.251 1.00 60.97 223 ALA A O 1
ATOM 1675 N N . VAL A 1 224 ? 28.140 39.176 -1.052 1.00 38.84 224 VAL A N 1
ATOM 1676 C CA . VAL A 1 224 ? 29.503 39.626 -0.837 1.00 41.49 224 VAL A CA 1
ATOM 1677 C C . VAL A 1 224 ? 30.266 39.806 -2.146 1.00 46.44 224 VAL A C 1
ATOM 1678 O O . VAL A 1 224 ? 31.492 40.030 -2.203 1.00 28.41 224 VAL A O 1
ATOM 1682 N N . GLY A 1 225 ? 29.484 39.715 -3.223 1.00 37.36 225 GLY A N 1
ATOM 1683 C CA . GLY A 1 225 ? 29.983 39.867 -4.572 1.00 31.35 225 GLY A CA 1
ATOM 1684 C C . GLY A 1 225 ? 30.808 38.696 -5.048 1.00 39.27 225 GLY A C 1
ATOM 1685 O O . GLY A 1 225 ? 31.525 38.797 -6.035 1.00 42.67 225 GLY A O 1
ATOM 1686 N N . ARG A 1 226 ? 30.724 37.567 -4.363 1.00 37.47 226 ARG A N 1
ATOM 1687 C CA . ARG A 1 226 ? 31.529 36.462 -4.824 1.00 36.67 226 ARG A CA 1
ATOM 1688 C C . ARG A 1 226 ? 30.840 35.729 -5.978 1.00 40.74 226 ARG A C 1
ATOM 1689 O O . ARG A 1 226 ? 31.469 34.972 -6.725 1.00 39.58 226 ARG A O 1
ATOM 1697 N N . ARG A 1 227 ? 29.543 35.987 -6.083 1.00 44.58 227 ARG A N 1
ATOM 1698 C CA . ARG A 1 227 ? 28.683 35.429 -7.102 1.00 52.28 227 ARG A CA 1
ATOM 1699 C C . ARG A 1 227 ? 27.876 36.580 -7.655 1.00 43.29 227 ARG A C 1
ATOM 1700 O O . ARG A 1 227 ? 27.384 37.467 -6.914 1.00 44.52 227 ARG A O 1
ATOM 1708 N N . GLU A 1 228 ? 27.739 36.582 -8.969 1.00 44.80 228 GLU A N 1
ATOM 1709 C CA . GLU A 1 228 ? 26.974 37.655 -9.564 1.00 57.66 228 GLU A CA 1
ATOM 1710 C C . GLU A 1 228 ? 25.531 37.669 -9.129 1.00 43.86 228 GLU A C 1
ATOM 1711 O O . GLU A 1 228 ? 24.944 38.669 -8.711 1.00 43.84 228 GLU A O 1
ATOM 1717 N N . LYS A 1 229 ? 24.927 36.517 -9.246 1.00 53.29 229 LYS A N 1
ATOM 1718 C CA . LYS A 1 229 ? 23.551 36.485 -8.825 1.00 66.86 229 LYS A CA 1
ATOM 1719 C C . LYS A 1 229 ? 23.312 35.091 -8.442 1.00 56.16 229 LYS A C 1
ATOM 1720 O O . LYS A 1 229 ? 24.137 34.248 -8.850 1.00 58.01 229 LYS A O 1
ATOM 1726 N N . LEU A 1 230 ? 22.215 34.955 -7.675 1.00 39.62 230 LEU A N 1
ATOM 1727 C CA . LEU A 1 230 ? 21.730 33.649 -7.201 1.00 76.21 230 LEU A CA 1
ATOM 1728 C C . LEU A 1 230 ? 20.480 33.265 -7.971 1.00 99.58 230 LEU A C 1
ATOM 1729 O O . LEU A 1 230 ? 19.580 34.086 -8.319 1.00 73.40 230 LEU A O 1
ATOM 1734 N N . TYR A 1 231 ? 20.426 31.969 -8.220 1.00 80.49 231 TYR A N 1
ATOM 1735 C CA . TYR A 1 231 ? 19.288 31.504 -8.941 1.00 78.11 231 TYR A CA 1
ATOM 1736 C C . TYR A 1 231 ? 18.341 30.649 -8.126 1.00 67.98 231 TYR A C 1
ATOM 1737 O O . TYR A 1 231 ? 18.737 29.584 -7.648 1.00 68.72 231 TYR A O 1
ATOM 1746 N N . ILE A 1 232 ? 17.094 31.135 -8.011 1.00 56.49 232 ILE A N 1
ATOM 1747 C CA . ILE A 1 232 ? 15.983 30.460 -7.342 1.00 55.87 232 ILE A CA 1
ATOM 1748 C C . ILE A 1 232 ? 15.557 29.365 -8.337 1.00 61.38 232 ILE A C 1
ATOM 1749 O O . ILE A 1 232 ? 15.118 29.656 -9.475 1.00 100.00 232 ILE A O 1
ATOM 1754 N N . PHE A 1 233 ? 15.744 28.102 -7.932 1.00 54.80 233 PHE A N 1
ATOM 1755 C CA . PHE A 1 233 ? 15.440 26.935 -8.779 1.00 85.35 233 PHE A CA 1
ATOM 1756 C C . PHE A 1 233 ? 14.008 26.360 -8.691 1.00 77.50 233 PHE A C 1
ATOM 1757 O O . PHE A 1 233 ? 13.365 26.302 -7.639 1.00 100.00 233 PHE A O 1
ATOM 1765 N N . ARG A 1 240 ? 4.030 25.147 -2.761 1.00 70.39 240 ARG A N 1
ATOM 1766 C CA . ARG A 1 240 ? 2.896 25.779 -2.101 1.00 77.38 240 ARG A CA 1
ATOM 1767 C C . ARG A 1 240 ? 2.791 27.172 -2.620 1.00 89.03 240 ARG A C 1
ATOM 1768 O O . ARG A 1 240 ? 1.713 27.773 -2.677 1.00 100.00 240 ARG A O 1
ATOM 1776 N N . ASP A 1 241 ? 3.983 27.645 -2.948 1.00 83.26 241 ASP A N 1
ATOM 1777 C CA . ASP A 1 241 ? 4.188 28.962 -3.489 1.00 94.08 241 ASP A CA 1
ATOM 1778 C C . ASP A 1 241 ? 4.852 28.756 -4.816 1.00 100.00 241 ASP A C 1
ATOM 1779 O O . ASP A 1 241 ? 4.497 29.371 -5.824 1.00 100.00 241 ASP A O 1
ATOM 1784 N N . GLY A 1 242 ? 5.799 27.841 -4.829 1.00 61.85 242 GLY A N 1
ATOM 1785 C CA . GLY A 1 242 ? 6.427 27.576 -6.099 1.00 55.13 242 GLY A CA 1
ATOM 1786 C C . GLY A 1 242 ? 7.675 26.825 -5.865 1.00 91.17 242 GLY A C 1
ATOM 1787 O O . GLY A 1 242 ? 8.126 25.987 -6.656 1.00 100.00 242 GLY A O 1
ATOM 1788 N N . THR A 1 243 ? 8.177 27.172 -4.691 1.00 100.00 243 THR A N 1
A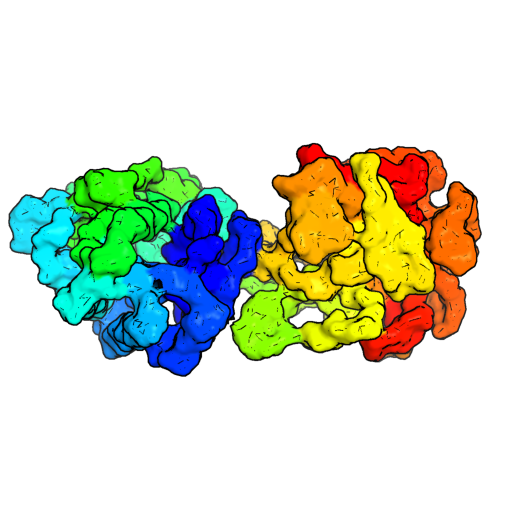TOM 1789 C CA . THR A 1 243 ? 9.434 26.714 -4.135 1.00 100.00 243 THR A CA 1
ATOM 1790 C C . THR A 1 243 ? 9.525 25.379 -3.358 1.00 97.18 243 THR A C 1
ATOM 1791 O O . THR A 1 243 ? 8.747 25.143 -2.429 1.00 100.00 243 THR A O 1
ATOM 1795 N N . PRO A 1 244 ? 10.513 24.530 -3.736 1.00 41.15 244 PRO A N 1
ATOM 1796 C CA . PRO A 1 244 ? 10.820 23.241 -3.079 1.00 44.63 244 PRO A CA 1
ATOM 1797 C C . PRO A 1 244 ? 11.052 23.447 -1.555 1.00 82.53 244 PRO A C 1
ATOM 1798 O O . PRO A 1 244 ? 11.653 24.442 -1.137 1.00 100.00 244 PRO A O 1
ATOM 1802 N N . ILE A 1 245 ? 10.553 22.547 -0.684 1.00 83.01 245 ILE A N 1
ATOM 1803 C CA . ILE A 1 245 ? 10.668 22.699 0.774 1.00 58.66 245 ILE A CA 1
ATOM 1804 C C . ILE A 1 245 ? 11.695 21.897 1.539 1.00 56.23 245 ILE A C 1
ATOM 1805 O O . ILE A 1 245 ? 11.941 20.736 1.206 1.00 43.88 245 ILE A O 1
ATOM 1810 N N . ARG A 1 246 ? 12.215 22.569 2.603 1.00 56.10 246 ARG A N 1
ATOM 1811 C CA . ARG A 1 246 ? 13.195 22.035 3.536 1.00 40.01 246 ARG A CA 1
ATOM 1812 C C . ARG A 1 246 ? 13.045 22.534 4.961 1.00 36.00 246 ARG A C 1
ATOM 1813 O O . ARG A 1 246 ? 12.328 23.503 5.226 1.00 31.08 246 ARG A O 1
ATOM 1821 N N . ASP A 1 247 ? 13.780 21.839 5.866 1.00 19.58 247 ASP A N 1
ATOM 1822 C CA . ASP A 1 247 ? 13.793 22.089 7.295 1.00 18.24 247 ASP A CA 1
ATOM 1823 C C . ASP A 1 247 ? 15.204 22.575 7.615 1.00 24.95 247 ASP A C 1
ATOM 1824 O O . ASP A 1 247 ? 16.135 21.800 7.740 1.00 22.14 247 ASP A O 1
ATOM 1829 N N . TYR A 1 248 ? 15.357 23.886 7.686 1.00 21.36 248 TYR A N 1
ATOM 1830 C CA . TYR A 1 248 ? 16.625 24.554 7.918 1.00 23.12 248 TYR A CA 1
ATOM 1831 C C . TYR A 1 248 ? 16.936 24.612 9.373 1.00 28.88 248 TYR A C 1
ATOM 1832 O O . TYR A 1 248 ? 16.266 25.322 10.121 1.00 19.56 248 TYR A O 1
ATOM 1841 N N . ILE A 1 249 ? 17.944 23.856 9.761 1.00 23.62 249 ILE A N 1
ATOM 1842 C CA . ILE A 1 249 ? 18.352 23.742 11.158 1.00 19.03 249 ILE A CA 1
ATOM 1843 C C . ILE A 1 249 ? 19.651 24.479 11.429 1.00 20.25 249 ILE A C 1
ATOM 1844 O O . ILE A 1 249 ? 20.595 24.370 10.663 1.00 18.67 249 ILE A O 1
ATOM 1849 N N . HIS A 1 250 ? 19.652 25.258 12.516 1.00 18.91 250 HIS A N 1
ATOM 1850 C CA . HIS A 1 250 ? 20.820 26.020 12.857 1.00 21.01 250 HIS A CA 1
ATOM 1851 C C . HIS A 1 250 ? 21.940 25.061 13.200 1.00 13.51 250 HIS A C 1
ATOM 1852 O O . HIS A 1 250 ? 21.751 24.168 14.029 1.00 16.58 250 HIS A O 1
ATOM 1859 N N . VAL A 1 251 ? 23.085 25.244 12.530 1.00 15.14 251 VAL A N 1
ATOM 1860 C CA . VAL A 1 251 ? 24.218 24.380 12.783 1.00 14.61 251 VAL A CA 1
ATOM 1861 C C . VAL A 1 251 ? 24.535 24.238 14.287 1.00 27.54 251 VAL A C 1
ATOM 1862 O O . VAL A 1 251 ? 25.032 23.208 14.746 1.00 15.68 251 VAL A O 1
ATOM 1866 N N . VAL A 1 252 ? 24.245 25.255 15.108 1.00 21.34 252 VAL A N 1
ATOM 1867 C CA . VAL A 1 252 ? 24.536 25.136 16.554 1.00 18.43 252 VAL A CA 1
ATOM 1868 C C . VAL A 1 252 ? 23.520 24.180 17.197 1.00 15.10 252 VAL A C 1
ATOM 1869 O O . VAL A 1 252 ? 23.808 23.293 18.032 1.00 13.77 252 VAL A O 1
ATOM 1873 N N . ASP A 1 253 ? 22.274 24.309 16.778 1.00 10.40 253 ASP A N 1
ATOM 1874 C CA . ASP A 1 253 ? 21.298 23.377 17.341 1.00 13.06 253 ASP A CA 1
ATOM 1875 C C . ASP A 1 253 ? 21.680 21.964 16.940 1.00 17.21 253 ASP A C 1
ATOM 1876 O O . ASP A 1 253 ? 21.609 21.007 17.731 1.00 18.55 253 ASP A O 1
ATOM 1881 N N . LEU A 1 254 ? 22.125 21.829 15.680 1.00 20.91 254 LEU A N 1
ATOM 1882 C CA . LEU A 1 254 ? 22.544 20.499 15.191 1.00 16.73 254 LEU A CA 1
ATOM 1883 C C . LEU A 1 254 ? 23.675 19.889 16.048 1.00 9.88 254 LEU A C 1
ATOM 1884 O O . LEU A 1 254 ? 23.648 18.740 16.529 1.00 16.18 254 LEU A O 1
ATOM 1889 N N . ALA A 1 255 ? 24.683 20.723 16.300 1.00 14.97 255 ALA A N 1
ATOM 1890 C CA . ALA A 1 255 ? 25.845 20.336 17.089 1.00 11.13 255 ALA A CA 1
ATOM 1891 C C . ALA A 1 255 ? 25.407 19.904 18.459 1.00 15.48 255 ALA A C 1
ATOM 1892 O O . ALA A 1 255 ? 25.885 18.921 18.986 1.00 17.79 255 ALA A O 1
ATOM 1894 N N . LYS A 1 256 ? 24.487 20.669 19.047 1.00 17.82 256 LYS A N 1
ATOM 1895 C CA . LYS A 1 256 ? 24.029 20.280 20.360 1.00 18.46 256 LYS A CA 1
ATOM 1896 C C . LYS A 1 256 ? 23.293 18.944 20.310 1.00 16.99 256 LYS A C 1
ATOM 1897 O O . LYS A 1 256 ? 23.343 18.157 21.271 1.00 17.35 256 LYS A O 1
ATOM 1903 N N . GLY A 1 257 ? 22.648 18.676 19.181 1.00 16.11 257 GLY A N 1
ATOM 1904 C CA . GLY A 1 257 ? 21.986 17.400 19.044 1.00 16.34 257 GLY A CA 1
ATOM 1905 C C . GLY A 1 257 ? 22.991 16.267 19.155 1.00 13.22 257 GLY A C 1
ATOM 1906 O O . GLY A 1 257 ? 22.658 15.152 19.502 1.00 17.31 257 GLY A O 1
ATOM 1907 N N . HIS A 1 258 ? 24.266 16.524 18.841 1.00 16.08 258 HIS A N 1
ATOM 1908 C CA . HIS A 1 258 ? 25.253 15.445 18.929 1.00 13.54 258 HIS A CA 1
ATOM 1909 C C . HIS A 1 258 ? 25.642 15.152 20.346 1.00 18.19 258 HIS A C 1
ATOM 1910 O O . HIS A 1 258 ? 25.989 14.018 20.755 1.00 17.72 258 HIS A O 1
ATOM 1917 N N . ILE A 1 259 ? 25.653 16.223 21.136 1.00 19.99 259 ILE A N 1
ATOM 1918 C CA . ILE A 1 259 ? 25.971 16.028 22.536 1.00 17.50 259 ILE A CA 1
ATOM 1919 C C . ILE A 1 259 ? 24.825 15.216 23.144 1.00 13.70 259 ILE A C 1
ATOM 1920 O O . ILE A 1 259 ? 25.051 14.339 23.989 1.00 16.00 259 ILE A O 1
ATOM 1925 N N . ALA A 1 260 ? 23.582 15.521 22.724 1.00 12.04 260 ALA A N 1
ATOM 1926 C CA . ALA A 1 260 ? 22.460 14.741 23.262 1.00 15.37 260 ALA A CA 1
ATOM 1927 C C . ALA A 1 260 ? 22.576 13.263 22.884 1.00 21.64 260 ALA A C 1
ATOM 1928 O O . ALA A 1 260 ? 22.287 12.321 23.635 1.00 19.28 260 ALA A O 1
ATOM 1930 N N . ALA A 1 261 ? 23.017 13.031 21.662 1.00 21.75 261 ALA A N 1
ATOM 1931 C CA . ALA A 1 261 ? 23.156 11.653 21.200 1.00 11.68 261 ALA A CA 1
ATOM 1932 C C . ALA A 1 261 ? 24.225 10.926 21.987 1.00 15.37 261 ALA A C 1
ATOM 1933 O O . ALA A 1 261 ? 24.058 9.781 22.442 1.00 19.91 261 ALA A O 1
ATOM 1935 N N . LEU A 1 262 ? 25.358 11.598 22.147 1.00 18.96 262 LEU A N 1
ATOM 1936 C CA . LEU A 1 262 ? 26.443 10.982 22.924 1.00 21.84 262 LEU A CA 1
ATOM 1937 C C . LEU A 1 262 ? 25.957 10.605 24.339 1.00 24.55 262 LEU A C 1
ATOM 1938 O O . LEU A 1 262 ? 26.198 9.514 24.837 1.00 24.21 262 LEU A O 1
ATOM 1943 N N . GLN A 1 263 ? 25.278 11.511 25.041 1.00 17.69 263 GLN A N 1
ATOM 1944 C CA . GLN A 1 263 ? 24.809 11.217 26.403 1.00 18.25 263 GLN A CA 1
ATOM 1945 C C . GLN A 1 263 ? 23.879 10.052 26.425 1.00 23.60 263 GLN A C 1
ATOM 1946 O O . GLN A 1 263 ? 23.937 9.288 27.342 1.00 21.41 263 GLN A O 1
ATOM 1952 N N . TYR A 1 264 ? 23.051 9.933 25.400 1.00 16.94 264 TYR A N 1
ATOM 1953 C CA . TYR A 1 264 ? 22.122 8.814 25.288 1.00 16.31 264 TYR A CA 1
ATOM 1954 C C . TYR A 1 264 ? 22.919 7.553 25.209 1.00 19.69 264 TYR A C 1
ATOM 1955 O O . TYR A 1 264 ? 22.637 6.610 25.900 1.00 22.21 264 TYR A O 1
ATOM 1964 N N . LEU A 1 265 ? 23.963 7.528 24.384 1.00 21.00 265 LEU A N 1
ATOM 1965 C CA . LEU A 1 265 ? 24.791 6.307 24.313 1.00 20.71 265 LEU A CA 1
ATOM 1966 C C . LEU A 1 265 ? 25.470 5.982 25.649 1.00 27.25 265 LEU A C 1
ATOM 1967 O O . LEU A 1 265 ? 25.653 4.841 26.051 1.00 22.66 265 LEU A O 1
ATOM 1972 N N . GLU A 1 266 ? 25.898 7.060 26.293 1.00 23.10 266 GLU A N 1
ATOM 1973 C CA . GLU A 1 266 ? 26.579 7.039 27.562 1.00 22.80 266 GLU A CA 1
ATOM 1974 C C . GLU A 1 266 ? 25.675 6.510 28.689 1.00 23.91 266 GLU A C 1
ATOM 1975 O O . GLU A 1 266 ? 26.182 5.927 29.659 1.00 33.19 266 GLU A O 1
ATOM 1981 N N . ALA A 1 267 ? 24.353 6.682 28.549 1.00 25.22 267 ALA A N 1
ATOM 1982 C CA . ALA A 1 267 ? 23.415 6.167 29.553 1.00 30.16 267 ALA A CA 1
ATOM 1983 C C . ALA A 1 267 ? 23.372 4.639 29.590 1.00 43.68 267 ALA A C 1
ATOM 1984 O O . ALA A 1 267 ? 23.033 4.044 30.616 1.00 32.01 267 ALA A O 1
ATOM 1986 N N . TYR A 1 268 ? 23.705 4.015 28.451 1.00 32.88 268 TYR A N 1
ATOM 1987 C CA . TYR A 1 268 ? 23.711 2.578 28.291 1.00 31.63 268 TYR A CA 1
ATOM 1988 C C . TYR A 1 268 ? 24.872 1.885 29.041 1.00 48.50 268 TYR A C 1
ATOM 1989 O O . TYR A 1 268 ? 25.956 2.449 29.277 1.00 32.83 268 TYR A O 1
ATOM 1998 N N . ASN A 1 269 ? 24.647 0.621 29.448 1.00 44.52 269 ASN A N 1
ATOM 1999 C CA . ASN A 1 269 ? 25.658 -0.138 30.180 1.00 37.17 269 ASN A CA 1
ATOM 2000 C C . ASN A 1 269 ? 26.843 -0.522 29.363 1.00 48.63 269 ASN A C 1
ATOM 2001 O O . ASN A 1 269 ? 26.713 -0.731 28.164 1.00 52.06 269 ASN A O 1
ATOM 2006 N N . GLU A 1 270 ? 27.987 -0.664 30.019 1.00 41.18 270 GLU A N 1
ATOM 2007 C CA . GLU A 1 270 ? 29.198 -1.042 29.289 1.00 59.13 270 GLU A CA 1
ATOM 2008 C C . GLU A 1 270 ? 29.021 -2.347 28.534 1.00 71.36 270 GLU A C 1
ATOM 2009 O O . GLU A 1 270 ? 29.569 -2.598 27.454 1.00 71.53 270 GLU A O 1
ATOM 2015 N N . ASN A 1 271 ? 28.206 -3.159 29.164 1.00 61.32 271 ASN A N 1
ATOM 2016 C CA . ASN A 1 271 ? 27.864 -4.479 28.730 1.00 51.81 271 ASN A CA 1
ATOM 2017 C C . ASN A 1 271 ? 26.665 -4.501 27.779 1.00 43.42 271 ASN A C 1
ATOM 2018 O O . ASN A 1 271 ? 26.310 -5.541 27.265 1.00 46.51 271 ASN A O 1
ATOM 2023 N N . GLU A 1 272 ? 25.994 -3.374 27.543 1.00 37.40 272 GLU A N 1
ATOM 2024 C CA . GLU A 1 272 ? 24.817 -3.312 26.669 1.00 28.14 272 GLU A CA 1
ATOM 2025 C C . GLU A 1 272 ? 25.169 -2.604 25.366 1.00 40.24 272 GLU A C 1
ATOM 2026 O O . GLU A 1 272 ? 26.157 -1.872 25.318 1.00 34.90 272 GLU A O 1
ATOM 2032 N N . GLY A 1 273 ? 24.331 -2.776 24.333 1.00 23.12 273 GLY A N 1
ATOM 2033 C CA . GLY A 1 273 ? 24.549 -2.092 23.069 1.00 16.34 273 GLY A CA 1
ATOM 2034 C C . GLY A 1 273 ? 23.240 -1.610 22.480 1.00 29.88 273 GLY A C 1
ATOM 2035 O O . GLY A 1 273 ? 22.161 -1.898 22.974 1.00 21.17 273 GLY A O 1
ATOM 2036 N N . LEU A 1 274 ? 23.308 -0.832 21.404 1.00 17.82 274 LEU A N 1
ATOM 2037 C CA . LEU A 1 274 ? 22.125 -0.380 20.732 1.00 18.75 274 LEU A CA 1
ATOM 2038 C C . LEU A 1 274 ? 22.471 0.211 19.396 1.00 18.56 274 LEU A C 1
ATOM 2039 O O . LEU A 1 274 ? 23.633 0.605 19.174 1.00 16.96 274 LEU A O 1
ATOM 2044 N N . CYS A 1 275 ? 21.419 0.270 18.578 1.00 16.12 275 CYS A N 1
ATOM 2045 C CA . CYS A 1 275 ? 21.461 0.913 17.273 1.00 20.24 275 CYS A CA 1
ATOM 2046 C C . CYS A 1 275 ? 20.144 1.667 17.036 1.00 28.30 275 CYS A C 1
ATOM 2047 O O . CYS A 1 275 ? 19.063 1.082 16.993 1.00 31.06 275 CYS A O 1
ATOM 2050 N N . ARG A 1 276 ? 20.187 2.996 16.911 1.00 18.41 276 ARG A N 1
ATOM 2051 C CA . ARG A 1 276 ? 18.943 3.714 16.694 1.00 16.61 276 ARG A CA 1
ATOM 2052 C C . ARG A 1 276 ? 19.205 4.968 15.923 1.00 20.65 276 ARG A C 1
ATOM 2053 O O . ARG A 1 276 ? 20.307 5.489 15.901 1.00 17.13 276 ARG A O 1
ATOM 2061 N N . GLU A 1 277 ? 18.155 5.423 15.315 1.00 15.20 277 GLU A N 1
ATOM 2062 C CA . GLU A 1 277 ? 18.212 6.599 14.490 1.00 16.33 277 GLU A CA 1
ATOM 2063 C C . GLU A 1 277 ? 17.238 7.698 14.924 1.00 20.57 277 GLU A C 1
ATOM 2064 O O . GLU A 1 277 ? 16.166 7.429 15.490 1.00 21.92 277 GLU A O 1
ATOM 2070 N N . TRP A 1 278 ? 17.654 8.948 14.659 1.00 16.30 278 TRP A N 1
ATOM 2071 C CA . TRP A 1 278 ? 16.887 10.136 14.998 1.00 17.89 278 TRP A CA 1
ATOM 2072 C C . TRP A 1 278 ? 17.022 11.170 13.929 1.00 17.47 278 TRP A C 1
ATOM 2073 O O . TRP A 1 278 ? 18.128 11.405 13.442 1.00 20.04 278 TRP A O 1
ATOM 2084 N N . ASN A 1 279 ? 15.915 11.812 13.583 1.00 14.37 279 ASN A N 1
ATOM 2085 C CA . ASN A 1 279 ? 15.975 12.892 12.644 1.00 10.04 279 ASN A CA 1
ATOM 2086 C C . ASN A 1 279 ? 16.442 14.078 13.468 1.00 20.59 279 ASN A C 1
ATOM 2087 O O . ASN A 1 279 ? 15.982 14.259 14.597 1.00 17.12 279 ASN A O 1
ATOM 2092 N N . LEU A 1 280 ? 17.284 14.908 12.911 1.00 16.58 280 LEU A N 1
ATOM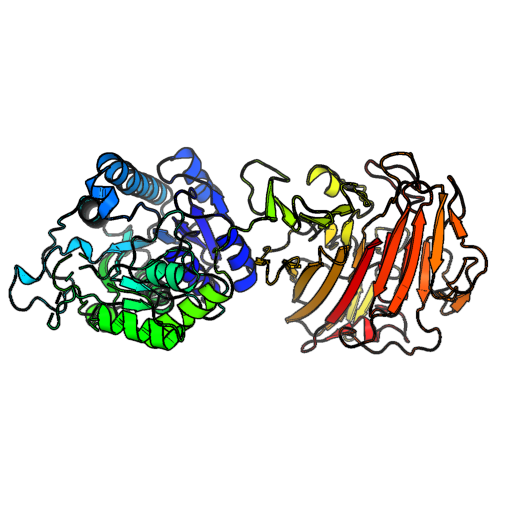 2093 C CA . LEU A 1 280 ? 17.641 16.098 13.650 1.00 15.93 280 LEU A CA 1
ATOM 2094 C C . LEU A 1 280 ? 17.157 17.219 12.766 1.00 23.41 280 LEU A C 1
ATOM 2095 O O . LEU A 1 280 ? 17.764 17.533 11.746 1.00 17.70 280 LEU A O 1
ATOM 2100 N N . GLY A 1 281 ? 16.034 17.813 13.117 1.00 18.56 281 GLY A N 1
ATOM 2101 C CA . GLY A 1 281 ? 15.507 18.932 12.332 1.00 10.86 281 GLY A CA 1
ATOM 2102 C C . GLY A 1 281 ? 14.673 19.855 13.249 1.00 14.22 281 GLY A C 1
ATOM 2103 O O . GLY A 1 281 ? 14.488 19.538 14.447 1.00 22.19 281 GLY A O 1
ATOM 2104 N N . SER A 1 282 ? 14.192 20.988 12.697 1.00 22.15 282 SER A N 1
ATOM 2105 C CA . SER A 1 282 ? 13.366 21.911 13.484 1.00 21.67 282 SER A CA 1
ATOM 2106 C C . SER A 1 282 ? 11.901 21.479 13.436 1.00 28.65 282 SER A C 1
ATOM 2107 O O . SER A 1 282 ? 11.122 21.796 14.315 1.00 24.55 282 SER A O 1
ATOM 2110 N N . GLY A 1 283 ? 11.525 20.765 12.378 1.00 21.85 283 GLY A N 1
ATOM 2111 C CA . GLY A 1 283 ? 10.140 20.345 12.228 1.00 18.78 283 GLY A CA 1
ATOM 2112 C C . GLY A 1 283 ? 9.395 21.435 11.454 1.00 30.20 283 GLY A C 1
ATOM 2113 O O . GLY A 1 283 ? 8.239 21.302 11.109 1.00 25.58 283 GLY A O 1
ATOM 2114 N N . LYS A 1 284 ? 10.088 22.523 11.160 1.00 29.94 284 LYS A N 1
ATOM 2115 C CA . LYS A 1 284 ? 9.578 23.646 10.410 1.00 25.99 284 LYS A CA 1
ATOM 2116 C C . LYS A 1 284 ? 10.006 23.636 8.948 1.00 35.15 284 LYS A C 1
ATOM 2117 O O . LYS A 1 284 ? 11.193 23.635 8.624 1.00 31.90 284 LYS A O 1
ATOM 2123 N N . GLY A 1 285 ? 9.021 23.628 8.044 1.00 28.20 285 GLY A N 1
ATOM 2124 C CA . GLY A 1 285 ? 9.312 23.607 6.610 1.00 28.94 285 GLY A CA 1
ATOM 2125 C C . GLY A 1 285 ? 9.545 25.026 6.085 1.00 56.60 285 GLY A C 1
ATOM 2126 O O . GLY A 1 285 ? 8.785 25.945 6.417 1.00 52.92 285 GLY A O 1
ATOM 2127 N N . SER A 1 286 ? 10.606 25.224 5.286 1.00 43.55 286 SER A N 1
ATOM 2128 C CA . SER A 1 286 ? 10.885 26.558 4.757 1.00 32.66 286 SER A CA 1
ATOM 2129 C C . SER A 1 286 ? 10.952 26.629 3.257 1.00 36.63 286 SER A C 1
ATOM 2130 O O . SER A 1 286 ? 11.636 25.870 2.505 1.00 35.94 286 SER A O 1
ATOM 2133 N N . THR A 1 287 ? 10.141 27.617 2.889 1.00 72.81 287 THR A N 1
ATOM 2134 C CA . THR A 1 287 ? 9.860 28.093 1.556 1.00 89.47 287 THR A CA 1
ATOM 2135 C C . THR A 1 287 ? 11.123 28.773 1.089 1.00 82.32 287 THR A C 1
ATOM 2136 O O . THR A 1 287 ? 11.608 29.719 1.728 1.00 66.76 287 THR A O 1
ATOM 2140 N N . VAL A 1 288 ? 11.690 28.274 0.011 1.00 54.64 288 VAL A N 1
ATOM 2141 C CA . VAL A 1 288 ? 12.908 28.922 -0.411 1.00 57.44 288 VAL A CA 1
ATOM 2142 C C . VAL A 1 288 ? 12.895 30.445 -0.274 1.00 73.52 288 VAL A C 1
ATOM 2143 O O . VAL A 1 288 ? 13.773 31.086 0.310 1.00 89.23 288 VAL A O 1
ATOM 2147 N N . PHE A 1 289 ? 11.890 31.041 -0.871 1.00 50.44 289 PHE A N 1
ATOM 2148 C CA . PHE A 1 289 ? 11.730 32.469 -0.826 1.00 59.10 289 PHE A CA 1
ATOM 2149 C C . PHE A 1 289 ? 11.789 32.928 0.604 1.00 76.58 289 PHE A C 1
ATOM 2150 O O . PHE A 1 289 ? 12.508 33.862 0.949 1.00 85.00 289 PHE A O 1
ATOM 2158 N N . GLU A 1 290 ? 10.979 32.253 1.424 1.00 76.59 290 GLU A N 1
ATOM 2159 C CA . GLU A 1 290 ? 10.863 32.560 2.833 1.00 63.72 290 GLU A CA 1
ATOM 2160 C C . GLU A 1 290 ? 12.211 32.784 3.473 1.00 66.34 290 GLU A C 1
ATOM 2161 O O . GLU A 1 290 ? 12.303 33.631 4.376 1.00 51.69 290 GLU A O 1
ATOM 2167 N N . VAL A 1 291 ? 13.194 32.008 2.954 1.00 38.06 291 VAL A N 1
ATOM 2168 C CA . VAL A 1 291 ? 14.602 31.973 3.359 1.00 49.98 291 VAL A CA 1
ATOM 2169 C C . VAL A 1 291 ? 15.293 33.230 2.870 1.00 56.11 291 VAL A C 1
ATOM 2170 O O . VAL A 1 291 ? 15.865 34.029 3.645 1.00 41.12 291 VAL A O 1
ATOM 2174 N N . TYR A 1 292 ? 15.189 33.364 1.546 1.00 58.14 292 TYR A N 1
ATOM 2175 C CA . TYR A 1 292 ? 15.695 34.490 0.803 1.00 36.65 292 TYR A CA 1
ATOM 2176 C C . TYR A 1 292 ? 15.403 35.736 1.607 1.00 50.17 292 TYR A C 1
ATOM 2177 O O . TYR A 1 292 ? 16.280 36.493 1.996 1.00 51.86 292 TYR A O 1
ATOM 2186 N N . HIS A 1 293 ? 14.121 35.920 1.855 1.00 40.06 293 HIS A N 1
ATOM 2187 C CA . HIS A 1 293 ? 13.637 37.039 2.616 1.00 61.43 293 HIS A CA 1
ATOM 2188 C C . HIS A 1 293 ? 14.261 37.160 3.986 1.00 62.77 293 HIS A C 1
ATOM 2189 O O . HIS A 1 293 ? 14.559 38.287 4.434 1.00 48.52 293 HIS A O 1
ATOM 2196 N N . ALA A 1 294 ? 14.407 35.994 4.647 1.00 46.51 294 ALA A N 1
ATOM 2197 C CA . ALA A 1 294 ? 15.000 35.964 5.980 1.00 42.77 294 ALA A CA 1
ATOM 2198 C C . ALA A 1 294 ? 16.451 36.431 5.809 1.00 33.47 294 ALA A C 1
ATOM 2199 O O . ALA A 1 294 ? 17.014 37.213 6.564 1.00 38.13 294 ALA A O 1
ATOM 2201 N N . PHE A 1 295 ? 17.038 35.937 4.746 1.00 22.81 295 PHE A N 1
ATOM 2202 C CA . PHE A 1 295 ? 18.381 36.309 4.483 1.00 31.77 295 PHE A CA 1
ATOM 2203 C C . PHE A 1 295 ? 18.536 37.789 4.148 1.00 52.02 295 PHE A C 1
ATOM 2204 O O . PHE A 1 295 ? 19.330 38.522 4.755 1.00 46.76 295 PHE A O 1
ATOM 2212 N N . CYS A 1 296 ? 17.754 38.241 3.178 1.00 57.78 296 CYS A N 1
ATOM 2213 C CA . CYS A 1 296 ? 17.809 39.633 2.784 1.00 36.32 296 CYS A CA 1
ATOM 2214 C C . CYS A 1 296 ? 17.557 40.467 4.005 1.00 39.47 296 CYS A C 1
ATOM 2215 O O . CYS A 1 296 ? 18.253 41.467 4.228 1.00 40.49 296 CYS A O 1
ATOM 2218 N N . LYS A 1 297 ? 16.581 40.017 4.805 1.00 23.18 297 LYS A N 1
ATOM 2219 C CA . LYS A 1 297 ? 16.290 40.758 6.018 1.00 37.51 297 LYS A CA 1
ATOM 2220 C C . LYS A 1 297 ? 17.534 40.867 6.916 1.00 65.23 297 LYS A C 1
ATOM 2221 O O . LYS A 1 297 ? 17.875 41.958 7.388 1.00 65.32 297 LYS A O 1
ATOM 2227 N N . ALA A 1 298 ? 18.204 39.711 7.118 1.00 70.82 298 ALA A N 1
ATOM 2228 C CA . ALA A 1 298 ? 19.415 39.525 7.930 1.00 50.48 298 ALA A CA 1
ATOM 2229 C C . ALA A 1 298 ? 20.626 40.324 7.444 1.00 34.85 298 ALA A C 1
ATOM 2230 O O . ALA A 1 298 ? 21.327 40.977 8.236 1.00 32.29 298 ALA A O 1
ATOM 2232 N N . SER A 1 299 ? 20.856 40.231 6.135 1.00 21.21 299 SER A N 1
ATOM 2233 C CA . SER A 1 299 ? 21.955 40.890 5.497 1.00 25.74 299 SER A CA 1
ATOM 2234 C C . SER A 1 299 ? 21.647 42.307 5.086 1.00 55.62 299 SER A C 1
ATOM 2235 O O . SER A 1 299 ? 22.528 43.007 4.597 1.00 43.45 299 SER A O 1
ATOM 2238 N N . GLY A 1 300 ? 20.395 42.696 5.235 1.00 59.33 300 GLY A N 1
ATOM 2239 C CA . GLY A 1 300 ? 19.979 44.021 4.826 1.00 63.33 300 GLY A CA 1
ATOM 2240 C C . GLY A 1 300 ? 20.227 44.285 3.336 1.00 35.87 300 GLY A C 1
ATOM 2241 O O . GLY A 1 300 ? 20.494 45.430 2.955 1.00 67.78 300 GLY A O 1
ATOM 2242 N N . ILE A 1 301 ? 20.181 43.256 2.497 1.00 34.79 301 ILE A N 1
ATOM 2243 C CA . ILE A 1 301 ? 20.441 43.331 1.060 1.00 34.67 301 ILE A CA 1
ATOM 2244 C C . ILE A 1 301 ? 19.428 42.602 0.195 1.00 53.09 301 ILE A C 1
ATOM 2245 O O . ILE A 1 301 ? 18.808 41.653 0.631 1.00 59.85 301 ILE A O 1
ATOM 2250 N N . ASP A 1 302 ? 19.309 43.007 -1.064 1.00 57.27 302 ASP A N 1
ATOM 2251 C CA . ASP A 1 302 ? 18.389 42.376 -1.992 1.00 44.57 302 ASP A CA 1
ATOM 2252 C C . ASP A 1 302 ? 19.112 41.514 -2.953 1.00 54.50 302 ASP A C 1
ATOM 2253 O O . ASP A 1 302 ? 19.566 41.989 -3.983 1.00 79.87 302 ASP A O 1
ATOM 2258 N N . LEU A 1 303 ? 19.237 40.265 -2.669 1.00 47.14 303 LEU A N 1
ATOM 2259 C CA . LEU A 1 303 ? 19.959 39.538 -3.662 1.00 70.23 303 LEU A CA 1
ATOM 2260 C C . LEU A 1 303 ? 19.115 39.508 -4.904 1.00 92.42 303 LEU A C 1
ATOM 2261 O O . LEU A 1 303 ? 17.978 39.980 -4.872 1.00 93.83 303 LEU A O 1
ATOM 2266 N N . PRO A 1 304 ? 19.701 38.997 -5.981 1.00 91.05 304 PRO A N 1
ATOM 2267 C CA . PRO A 1 304 ? 18.987 38.857 -7.213 1.00 97.67 304 PRO A CA 1
ATOM 2268 C C . PRO A 1 304 ? 18.290 37.553 -7.020 1.00 100.00 304 PRO A C 1
ATOM 2269 O O . PRO A 1 304 ? 18.504 36.907 -5.999 1.00 100.00 304 PRO A O 1
ATOM 2273 N N . TYR A 1 305 ? 17.532 37.146 -8.015 1.00 100.00 305 TYR A N 1
ATOM 2274 C CA . TYR A 1 305 ? 16.868 35.878 -7.918 1.00 94.72 305 TYR A CA 1
ATOM 2275 C C . TYR A 1 305 ? 16.082 35.687 -9.189 1.00 100.00 305 TYR A C 1
ATOM 2276 O O . TYR A 1 305 ? 16.323 36.472 -10.111 1.00 100.00 305 TYR A O 1
ATOM 2285 N N . VAL A 1 315 ? 13.074 17.067 -4.703 1.00 74.01 315 VAL A N 1
ATOM 2286 C CA . VAL A 1 315 ? 11.979 16.532 -3.905 1.00 54.29 315 VAL A CA 1
ATOM 2287 C C . VAL A 1 315 ? 11.041 17.620 -3.505 1.00 54.24 315 VAL A C 1
ATOM 2288 O O . VAL A 1 315 ? 11.432 18.734 -3.198 1.00 53.86 315 VAL A O 1
ATOM 2292 N N . LEU A 1 316 ? 9.767 17.363 -3.483 1.00 47.76 316 LEU A N 1
ATOM 2293 C CA . LEU A 1 316 ? 9.059 18.534 -3.108 1.00 39.00 316 LEU A CA 1
ATOM 2294 C C . LEU A 1 316 ? 9.471 19.021 -1.749 1.00 50.57 316 LEU A C 1
ATOM 2295 O O . LEU A 1 316 ? 10.138 20.021 -1.632 1.00 73.02 316 LEU A O 1
ATOM 2300 N N . ASN A 1 317 ? 9.027 18.284 -0.752 1.00 56.45 317 ASN A N 1
ATOM 2301 C CA . ASN A 1 317 ? 9.184 18.591 0.632 1.00 38.87 317 ASN A CA 1
ATOM 2302 C C . ASN A 1 317 ? 10.162 17.734 1.359 1.00 50.24 317 ASN A C 1
ATOM 2303 O O . ASN A 1 317 ? 10.402 16.607 0.986 1.00 72.29 317 ASN A O 1
ATOM 2308 N N . LEU A 1 318 ? 10.729 18.290 2.418 1.00 51.17 318 LEU A N 1
ATOM 2309 C CA . LEU A 1 318 ? 11.694 17.562 3.222 1.00 35.93 318 LEU A CA 1
ATOM 2310 C C . LEU A 1 318 ? 11.801 18.181 4.603 1.00 28.92 318 LEU A C 1
ATOM 2311 O O . LEU A 1 318 ? 12.758 18.852 4.944 1.00 33.67 318 LEU A O 1
ATOM 2316 N N . THR A 1 319 ? 10.751 17.983 5.379 1.00 30.27 319 THR A N 1
ATOM 2317 C CA . THR A 1 319 ? 10.562 18.493 6.726 1.00 17.81 319 THR A CA 1
ATOM 2318 C C . THR A 1 319 ? 10.614 17.329 7.681 1.00 20.12 319 THR A C 1
ATOM 2319 O O . THR A 1 319 ? 10.007 16.274 7.456 1.00 27.39 319 THR A O 1
ATOM 2323 N N . ALA A 1 320 ? 11.359 17.492 8.748 1.00 19.65 320 ALA A N 1
ATOM 2324 C CA . ALA A 1 320 ? 11.488 16.431 9.703 1.00 18.33 320 ALA A CA 1
ATOM 2325 C C . ALA A 1 320 ? 10.376 16.394 10.717 1.00 32.12 320 ALA A C 1
ATOM 2326 O O . ALA A 1 320 ? 9.867 17.446 11.088 1.00 22.03 320 ALA A O 1
ATOM 2328 N N . LYS A 1 321 ? 10.043 15.187 11.170 1.00 20.59 321 LYS A N 1
ATOM 2329 C CA . LYS A 1 321 ? 9.117 15.026 12.271 1.00 21.50 321 LYS A CA 1
ATOM 2330 C C . LYS A 1 321 ? 10.153 14.892 13.407 1.00 31.67 321 LYS A C 1
ATOM 2331 O O . LYS A 1 321 ? 10.978 13.962 13.398 1.00 26.69 321 LYS A O 1
ATOM 2337 N N . PRO A 1 322 ? 10.192 15.838 14.361 1.00 21.08 322 PRO A N 1
ATOM 2338 C CA . PRO A 1 322 ? 11.244 15.799 15.375 1.00 26.48 322 PRO A CA 1
ATOM 2339 C C . PRO A 1 322 ? 10.909 15.201 16.727 1.00 27.48 322 PRO A C 1
ATOM 2340 O O . PRO A 1 322 ? 11.693 15.284 17.681 1.00 24.95 322 PRO A O 1
ATOM 2344 N N . ASP A 1 323 ? 9.751 14.583 16.792 1.00 25.79 323 ASP A N 1
ATOM 2345 C CA . ASP A 1 323 ? 9.256 14.016 18.037 1.00 14.78 323 ASP A CA 1
ATOM 2346 C C . ASP A 1 323 ? 10.118 12.999 18.709 1.00 21.80 323 ASP A C 1
ATOM 2347 O O . ASP A 1 323 ? 10.277 13.043 19.924 1.00 18.24 323 ASP A O 1
ATOM 2352 N N . ARG A 1 324 ? 10.700 12.064 17.951 1.00 18.62 324 ARG A N 1
ATOM 2353 C CA . ARG A 1 324 ? 11.500 11.052 18.585 1.00 13.92 324 ARG A CA 1
ATOM 2354 C C . ARG A 1 324 ? 12.713 11.603 19.332 1.00 14.51 324 ARG A C 1
ATOM 2355 O O . ARG A 1 324 ? 12.996 11.175 20.464 1.00 19.04 324 ARG A O 1
ATOM 2363 N N . ALA A 1 325 ? 13.452 12.528 18.676 1.00 18.58 325 ALA A N 1
ATOM 2364 C CA . ALA A 1 325 ? 14.641 13.149 19.271 1.00 18.98 325 ALA A CA 1
ATOM 2365 C C . ALA A 1 325 ? 14.281 13.905 20.563 1.00 16.39 325 ALA A C 1
ATOM 2366 O O . ALA A 1 325 ? 14.948 13.791 21.590 1.00 17.72 325 ALA A O 1
ATOM 2368 N N . LYS A 1 326 ? 13.197 14.665 20.482 1.00 24.35 326 LYS A N 1
ATOM 2369 C CA . LYS A 1 326 ? 12.652 15.453 21.601 1.00 18.08 326 LYS A CA 1
ATOM 2370 C C . LYS A 1 326 ? 12.339 14.540 22.772 1.00 20.10 326 LYS A C 1
ATOM 2371 O O . LYS A 1 326 ? 12.755 14.734 23.916 1.00 21.13 326 LYS A O 1
ATOM 2377 N N . ARG A 1 327 ? 11.646 13.461 22.478 1.00 19.29 327 ARG A N 1
ATOM 2378 C CA . ARG A 1 327 ? 11.304 12.559 23.539 1.00 14.43 327 ARG A CA 1
ATOM 2379 C C . ARG A 1 327 ? 12.429 11.702 24.067 1.00 27.03 327 ARG A C 1
ATOM 2380 O O . ARG A 1 327 ? 12.526 11.458 25.278 1.00 23.25 327 ARG A O 1
ATOM 2388 N N . GLU A 1 328 ? 13.290 11.210 23.174 1.00 26.07 328 GLU A N 1
ATOM 2389 C CA . GLU A 1 328 ? 14.356 10.307 23.598 1.00 18.96 328 GLU A CA 1
ATOM 2390 C C . GLU A 1 328 ? 15.691 10.915 23.867 1.00 15.82 328 GLU A C 1
ATOM 2391 O O . GLU A 1 328 ? 16.430 10.517 24.767 1.00 15.89 328 GLU A O 1
ATOM 2397 N N . LEU A 1 329 ? 16.044 11.839 23.006 1.00 18.12 329 LEU A N 1
ATOM 2398 C CA . LEU A 1 329 ? 17.358 12.455 23.201 1.00 21.89 329 LEU A CA 1
ATOM 2399 C C . LEU A 1 329 ? 17.226 13.678 24.121 1.00 17.25 329 LEU A C 1
ATOM 2400 O O . LEU A 1 329 ? 18.230 14.258 24.565 1.00 18.65 329 LEU A O 1
ATOM 2405 N N . LYS A 1 330 ? 15.940 14.063 24.335 1.00 32.66 330 LYS A N 1
ATOM 2406 C CA . LYS A 1 330 ? 15.536 15.238 25.103 1.00 20.65 330 LYS A CA 1
ATOM 2407 C C . LYS A 1 330 ? 16.106 16.469 24.397 1.00 26.22 330 LYS A C 1
ATOM 2408 O O . LYS A 1 330 ? 16.600 17.414 25.014 1.00 24.19 330 LYS A O 1
ATOM 2414 N N . TRP A 1 331 ? 16.054 16.455 23.065 1.00 14.31 331 TRP A N 1
ATOM 2415 C CA . TRP A 1 331 ? 16.635 17.530 22.339 1.00 13.81 331 TRP A CA 1
ATOM 2416 C C . TRP A 1 331 ? 15.669 18.087 21.360 1.00 15.89 331 TRP A C 1
ATOM 2417 O O . TRP A 1 331 ? 14.878 17.355 20.805 1.00 21.23 331 TRP A O 1
ATOM 2428 N N . GLN A 1 332 ? 15.783 19.374 21.114 1.00 17.26 332 GLN A N 1
ATOM 2429 C CA . GLN A 1 332 ? 14.985 20.008 20.086 1.00 12.97 332 GLN A CA 1
ATOM 2430 C C . GLN A 1 332 ? 15.659 21.292 19.635 1.00 11.80 332 GLN A C 1
ATOM 2431 O O . GLN A 1 332 ? 16.485 21.838 20.363 1.00 17.88 332 GLN A O 1
ATOM 2437 N N . THR A 1 333 ? 15.359 21.777 18.453 1.00 15.70 333 THR A N 1
ATOM 2438 C CA . THR A 1 333 ? 16.009 23.026 18.074 1.00 20.77 333 THR A CA 1
ATOM 2439 C C . THR A 1 333 ? 15.527 24.184 18.965 1.00 31.05 333 THR A C 1
ATOM 2440 O O . THR A 1 333 ? 14.410 24.240 19.454 1.00 21.78 333 THR A O 1
ATOM 2444 N N . GLU A 1 334 ? 16.377 25.135 19.181 1.00 17.93 334 GLU A N 1
ATOM 2445 C CA . GLU A 1 334 ? 16.032 26.310 19.969 1.00 21.44 334 GLU A CA 1
ATOM 2446 C C . GLU A 1 334 ? 16.229 27.596 19.189 1.00 27.58 334 GLU A C 1
ATOM 2447 O O . GLU A 1 334 ? 15.874 28.658 19.665 1.00 34.04 334 GLU A O 1
ATOM 2453 N N . LEU A 1 335 ? 16.815 27.523 18.002 1.00 21.42 335 LEU A N 1
ATOM 2454 C CA . LEU A 1 335 ? 17.070 28.710 17.215 1.00 20.07 335 LEU A CA 1
ATOM 2455 C C . LEU A 1 335 ? 16.125 28.778 16.061 1.00 29.78 335 LEU A C 1
ATOM 2456 O O . LEU A 1 335 ? 15.528 27.746 15.702 1.00 33.40 335 LEU A O 1
ATOM 2461 N N . GLN A 1 336 ? 16.023 29.990 15.488 1.00 29.14 336 GLN A N 1
ATOM 2462 C CA . GLN A 1 336 ? 15.170 30.281 14.342 1.00 29.10 336 GLN A CA 1
ATOM 2463 C C . GLN A 1 336 ? 15.956 30.489 13.082 1.00 23.54 336 GLN A C 1
ATOM 2464 O O . GLN A 1 336 ? 17.157 30.685 13.114 1.00 24.03 336 GLN A O 1
ATOM 2470 N N . VAL A 1 337 ? 15.220 30.479 11.974 1.00 26.90 337 VAL A N 1
ATOM 2471 C CA . VAL A 1 337 ? 15.816 30.707 10.688 1.00 25.01 337 VAL A CA 1
ATOM 2472 C C . VAL A 1 337 ? 16.447 32.095 10.726 1.00 34.66 337 VAL A C 1
ATOM 2473 O O . VAL A 1 337 ? 17.507 32.332 10.185 1.00 29.16 337 VAL A O 1
ATOM 2477 N N . GLU A 1 338 ? 15.804 33.016 11.411 1.00 28.14 338 GLU A N 1
ATOM 2478 C CA . GLU A 1 338 ? 16.326 34.358 11.558 1.00 34.27 338 GLU A CA 1
ATOM 2479 C C . GLU A 1 338 ? 17.703 34.382 12.214 1.00 18.27 338 GLU A C 1
ATOM 2480 O O . GLU A 1 338 ? 18.612 35.067 11.733 1.00 25.38 338 GLU A O 1
ATOM 2486 N N . ASP A 1 339 ? 17.842 33.623 13.291 1.00 24.65 339 ASP A N 1
ATOM 2487 C CA . ASP A 1 339 ? 19.098 33.459 13.998 1.00 23.21 339 ASP A CA 1
ATOM 2488 C C . ASP A 1 339 ? 20.099 32.819 13.037 1.00 24.25 339 ASP A C 1
ATOM 2489 O O . ASP A 1 339 ? 21.207 33.301 12.903 1.00 21.55 339 ASP A O 1
ATOM 2494 N N . SER A 1 340 ? 19.698 31.736 12.344 1.00 17.96 340 SER A N 1
ATOM 2495 C CA . SER A 1 340 ? 20.610 31.122 11.383 1.00 12.84 340 SER A CA 1
ATOM 2496 C C . SER A 1 340 ? 21.126 32.182 10.406 1.00 17.04 340 SER A C 1
ATOM 2497 O O . SER A 1 340 ? 22.323 32.294 10.115 1.00 18.79 340 SER A O 1
ATOM 2500 N N . CYS A 1 341 ? 20.209 33.007 9.896 1.00 25.82 341 CYS A N 1
ATOM 2501 C CA . CYS A 1 341 ? 20.538 34.061 8.942 1.00 19.51 341 CYS A CA 1
ATOM 2502 C C . CYS A 1 341 ? 21.471 35.161 9.479 1.00 23.76 341 CYS A C 1
ATOM 2503 O O . CYS A 1 341 ? 22.438 35.580 8.815 1.00 22.42 341 CYS A O 1
ATOM 2506 N N . LYS A 1 342 ? 21.193 35.622 10.689 1.00 19.72 342 LYS A N 1
ATOM 2507 C CA . LYS A 1 342 ? 22.034 36.625 11.319 1.00 25.86 342 LYS A CA 1
ATOM 2508 C C . LYS A 1 342 ? 23.440 36.064 11.535 1.00 20.07 342 LYS A C 1
ATOM 2509 O O . LYS A 1 342 ? 24.457 36.709 11.235 1.00 19.14 342 LYS A O 1
ATOM 2515 N N . ASP A 1 343 ? 23.481 34.863 12.125 1.00 21.73 343 ASP A N 1
ATOM 2516 C CA . ASP A 1 343 ? 24.754 34.189 12.439 1.00 20.60 343 ASP A CA 1
ATOM 2517 C C . ASP A 1 343 ? 25.564 33.926 11.169 1.00 19.55 343 ASP A C 1
ATOM 2518 O O . ASP A 1 343 ? 26.771 34.107 11.106 1.00 17.05 343 ASP A O 1
ATOM 2523 N N . LEU A 1 344 ? 24.871 33.498 10.107 1.00 14.86 344 LEU A N 1
ATOM 2524 C CA . LEU A 1 344 ? 25.593 33.279 8.895 1.00 19.72 344 LEU A CA 1
ATOM 2525 C C . LEU A 1 344 ? 26.092 34.623 8.406 1.00 33.45 344 LEU A C 1
ATOM 2526 O O . LEU A 1 344 ? 27.194 34.739 7.886 1.00 16.88 344 LEU A O 1
ATOM 2531 N N . TRP A 1 345 ? 25.256 35.655 8.550 1.00 20.55 345 TRP A N 1
ATOM 2532 C CA . TRP A 1 345 ? 25.652 36.962 8.080 1.00 17.08 345 TRP A CA 1
ATOM 2533 C C . TRP A 1 345 ? 26.857 37.503 8.858 1.00 19.46 345 TRP A C 1
ATOM 2534 O O . TRP A 1 345 ? 27.758 38.159 8.359 1.00 18.77 345 TRP A O 1
ATOM 2545 N N . LYS A 1 346 ? 26.941 37.170 10.111 1.00 17.23 346 LYS A N 1
ATOM 2546 C CA . LYS A 1 346 ? 28.100 37.661 10.832 1.00 18.11 346 LYS A CA 1
ATOM 2547 C C . LYS A 1 346 ? 29.388 37.020 10.348 1.00 26.93 346 LYS A C 1
ATOM 2548 O O . LYS A 1 346 ? 30.405 37.676 10.147 1.00 25.37 346 LYS A O 1
ATOM 2554 N N . TRP A 1 347 ? 29.344 35.703 10.200 1.00 19.41 347 TRP A N 1
ATOM 2555 C CA . TRP A 1 347 ? 30.505 34.951 9.765 1.00 10.47 347 TRP A CA 1
ATOM 2556 C C . TRP A 1 347 ? 30.928 35.446 8.401 1.00 15.16 347 TRP A C 1
ATOM 2557 O O . TRP A 1 347 ? 32.118 35.577 8.096 1.00 15.23 347 TRP A O 1
ATOM 2568 N N . THR A 1 348 ? 29.909 35.728 7.572 1.00 18.06 348 THR A N 1
ATOM 2569 C CA . THR A 1 348 ? 30.127 36.203 6.206 1.00 21.28 348 THR A CA 1
ATOM 2570 C C . THR A 1 348 ? 30.804 37.562 6.165 1.00 24.48 348 THR A C 1
ATOM 2571 O O . THR A 1 348 ? 31.753 37.732 5.420 1.00 18.70 348 THR A O 1
ATOM 2575 N N . THR A 1 349 ? 30.279 38.526 6.925 1.00 20.75 349 THR A N 1
ATOM 2576 C CA . THR A 1 349 ? 30.834 39.875 6.948 1.00 29.19 349 THR A CA 1
ATOM 2577 C C . THR A 1 349 ? 32.222 39.899 7.581 1.00 24.42 349 THR A C 1
ATOM 2578 O O . THR A 1 349 ? 33.132 40.620 7.173 1.00 20.60 349 THR A O 1
ATOM 2582 N N . GLU A 1 350 ? 32.398 39.067 8.579 1.00 17.41 350 GLU A N 1
ATOM 2583 C CA . GLU A 1 350 ? 33.702 39.022 9.203 1.00 15.91 350 GLU A CA 1
ATOM 2584 C C . GLU A 1 350 ? 34.643 38.273 8.291 1.00 25.69 350 GLU A C 1
ATOM 2585 O O . GLU A 1 350 ? 35.780 38.561 8.282 1.00 23.71 350 GLU A O 1
ATOM 2591 N N . ASN A 1 351 ? 34.205 37.282 7.518 1.00 21.08 351 ASN A N 1
ATOM 2592 C CA . ASN A 1 351 ? 35.107 36.511 6.652 1.00 22.22 351 ASN A CA 1
ATOM 2593 C C . ASN A 1 351 ? 34.492 36.281 5.257 1.00 30.99 351 ASN A C 1
ATOM 2594 O O . ASN A 1 351 ? 34.153 35.160 4.869 1.00 20.08 351 ASN A O 1
ATOM 2599 N N . PRO A 1 352 ? 34.327 37.351 4.505 1.00 26.60 352 PRO A N 1
ATOM 2600 C CA . PRO A 1 352 ? 33.716 37.292 3.178 1.00 21.12 352 PRO A CA 1
ATOM 2601 C C . PRO A 1 352 ? 34.287 36.253 2.217 1.00 17.80 352 PRO A C 1
ATOM 2602 O O . PRO A 1 352 ? 33.582 35.721 1.351 1.00 23.18 352 PRO A O 1
ATOM 2606 N N . PHE A 1 353 ? 35.581 35.985 2.350 1.00 17.97 353 PHE A N 1
ATOM 2607 C CA . PHE A 1 353 ? 36.245 35.009 1.521 1.00 18.91 353 PHE A CA 1
ATOM 2608 C C . PHE A 1 353 ? 36.502 33.727 2.311 1.00 19.90 353 PHE A C 1
ATOM 2609 O O . PHE A 1 353 ? 37.226 32.853 1.834 1.00 24.20 353 PHE A O 1
ATOM 2617 N N . GLY A 1 354 ? 35.923 33.607 3.515 1.00 15.84 354 GLY A N 1
ATOM 2618 C CA . GLY A 1 354 ? 36.133 32.392 4.298 1.00 11.42 354 GLY A CA 1
ATOM 2619 C C . GLY A 1 354 ? 37.512 32.459 4.967 1.00 27.37 354 GLY A C 1
ATOM 2620 O O . GLY A 1 354 ? 38.101 33.524 5.174 1.00 19.08 354 GLY A O 1
ATOM 2621 N N . TYR A 1 355 ? 38.071 31.310 5.312 1.00 20.99 355 TYR A N 1
ATOM 2622 C CA . TYR A 1 355 ? 39.378 31.229 5.984 1.00 19.13 355 TYR A CA 1
ATOM 2623 C C . TYR A 1 355 ? 40.597 31.581 5.144 1.00 21.67 355 TYR A C 1
ATOM 2624 O O . TYR A 1 355 ? 41.568 32.083 5.678 1.00 15.69 355 TYR A O 1
ATOM 2633 N N . GLN A 1 356 ? 40.582 31.277 3.846 1.00 18.13 356 GLN A N 1
ATOM 2634 C CA . GLN A 1 356 ? 41.728 31.556 2.997 1.00 20.03 356 GLN A CA 1
ATOM 2635 C C . GLN A 1 356 ? 41.797 32.987 2.663 1.00 22.24 356 GLN A C 1
ATOM 2636 O O . GLN A 1 356 ? 40.791 33.569 2.244 1.00 16.50 356 GLN A O 1
ATOM 2642 N N . LEU A 1 357 ? 43.008 33.525 2.862 1.00 21.43 357 LEU A N 1
ATOM 2643 C CA . LEU A 1 357 ? 43.240 34.933 2.637 1.00 19.80 357 LEU A CA 1
ATOM 2644 C C . LEU A 1 357 ? 44.443 35.247 1.774 1.00 17.04 357 LEU A C 1
ATOM 2645 O O . LEU A 1 357 ? 45.515 34.664 1.956 1.00 16.69 357 LEU A O 1
ATOM 2650 N N . ARG A 1 358 ? 44.280 36.216 0.884 1.00 15.25 358 ARG A N 1
ATOM 2651 C CA . ARG A 1 358 ? 45.429 36.607 0.074 1.00 18.73 358 ARG A CA 1
ATOM 2652 C C . ARG A 1 358 ? 46.348 37.338 1.039 1.00 28.65 358 ARG A C 1
ATOM 2653 O O . ARG A 1 358 ? 45.861 38.113 1.849 1.00 17.23 358 ARG A O 1
ATOM 2661 N N . GLY A 1 359 ? 47.650 37.105 0.986 1.00 23.33 359 GLY A N 1
ATOM 2662 C CA . GLY A 1 359 ? 48.558 37.794 1.896 1.00 18.92 359 GLY A CA 1
ATOM 2663 C C . GLY A 1 359 ? 48.856 36.999 3.142 1.00 15.74 359 GLY A C 1
ATOM 2664 O O . GLY A 1 359 ? 49.565 37.466 4.036 1.00 16.71 359 GLY A O 1
ATOM 2665 N N . VAL A 1 360 ? 48.316 35.787 3.184 1.00 16.39 360 VAL A N 1
ATOM 2666 C CA . VAL A 1 360 ? 48.544 34.917 4.304 1.00 19.30 360 VAL A CA 1
ATOM 2667 C C . VAL A 1 360 ? 49.072 33.602 3.784 1.00 31.98 360 VAL A C 1
ATOM 2668 O O . VAL A 1 360 ? 48.494 32.980 2.904 1.00 17.82 360 VAL A O 1
ATOM 2672 N N . GLU A 1 361 ? 50.180 33.146 4.304 1.00 19.17 361 GLU A N 1
ATOM 2673 C CA . GLU A 1 361 ? 50.698 31.859 3.844 1.00 16.97 361 GLU A CA 1
ATOM 2674 C C . GLU A 1 361 ? 51.163 31.066 5.040 1.00 22.07 361 GLU A C 1
ATOM 2675 O O . GLU A 1 361 ? 51.516 31.653 6.031 1.00 21.61 361 GLU A O 1
ATOM 2681 N N . ALA A 1 362 ? 51.227 29.762 4.963 1.00 15.94 362 ALA A N 1
ATOM 2682 C CA . ALA A 1 362 ? 51.744 28.928 6.059 1.00 16.26 362 ALA A CA 1
ATOM 2683 C C . ALA A 1 362 ? 52.609 27.766 5.553 1.00 21.94 362 ALA A C 1
ATOM 2684 O O . ALA A 1 362 ? 52.451 27.250 4.452 1.00 20.08 362 ALA A O 1
ATOM 2686 N N . ARG A 1 363 ? 53.524 27.320 6.394 1.00 17.19 363 ARG A N 1
ATOM 2687 C CA . ARG A 1 363 ? 54.354 26.176 6.097 1.00 17.36 363 ARG A CA 1
ATOM 2688 C C . ARG A 1 363 ? 54.635 25.380 7.379 1.00 23.47 363 ARG A C 1
ATOM 2689 O O . ARG A 1 363 ? 54.504 25.925 8.470 1.00 19.93 363 ARG A O 1
ATOM 2697 N N . PHE A 1 364 ? 54.998 24.087 7.242 1.00 16.51 364 PHE A N 1
ATOM 2698 C CA . PHE A 1 364 ? 55.331 23.237 8.379 1.00 14.07 364 PHE A CA 1
ATOM 2699 C C . PHE A 1 364 ? 56.689 23.703 8.947 1.00 20.60 364 PHE A C 1
ATOM 2700 O O . PHE A 1 364 ? 57.587 24.063 8.199 1.00 17.80 364 PHE A O 1
ATOM 2708 N N . SER A 1 365 ? 56.841 23.697 10.275 1.00 21.52 365 SER A N 1
ATOM 2709 C CA . SER A 1 365 ? 58.059 24.149 10.944 1.00 20.22 365 SER A CA 1
ATOM 2710 C C . SER A 1 365 ? 58.710 23.009 11.715 1.00 29.92 365 SER A C 1
ATOM 2711 O O . SER A 1 365 ? 59.777 23.196 12.311 1.00 29.25 365 SER A O 1
ATOM 2714 N N . ALA A 1 366 ? 58.027 21.842 11.686 1.00 26.41 366 ALA A N 1
ATOM 2715 C CA . ALA A 1 366 ? 58.463 20.569 12.290 1.00 23.54 366 ALA A CA 1
ATOM 2716 C C . ALA A 1 366 ? 58.192 19.438 11.274 1.00 33.74 366 ALA A C 1
ATOM 2717 O O . ALA A 1 366 ? 58.462 19.596 10.098 1.00 21.34 366 ALA A O 1
ATOM 2719 N N . GLU A 1 367 ? 57.642 18.305 11.689 1.00 27.09 367 GLU A N 1
ATOM 2720 C CA . GLU A 1 367 ? 57.365 17.210 10.763 1.00 26.63 367 GLU A CA 1
ATOM 2721 C C . GLU A 1 367 ? 56.234 17.534 9.819 1.00 27.56 367 GLU A C 1
ATOM 2722 O O . GLU A 1 367 ? 55.321 18.281 10.112 1.00 24.72 367 GLU A O 1
ATOM 2728 N N . ASP A 1 368 ? 56.333 16.912 8.671 1.00 34.58 368 ASP A N 1
ATOM 2729 C CA . ASP A 1 368 ? 55.357 17.072 7.646 1.00 34.08 368 ASP A CA 1
ATOM 2730 C C . ASP A 1 368 ? 54.006 16.815 8.264 1.00 25.58 368 ASP A C 1
ATOM 2731 O O . ASP A 1 368 ? 53.842 15.920 9.075 1.00 20.26 368 ASP A O 1
ATOM 2736 N N . MET A 1 369 ? 53.051 17.619 7.872 1.00 23.71 369 MET A N 1
ATOM 2737 C CA . MET A 1 369 ? 51.722 17.434 8.376 1.00 25.44 369 MET A CA 1
ATOM 2738 C C . MET A 1 369 ? 51.532 17.660 9.841 1.00 32.55 369 MET A C 1
ATOM 2739 O O . MET A 1 369 ? 50.486 17.246 10.346 1.00 24.67 369 MET A O 1
ATOM 2744 N N . ARG A 1 370 ? 52.481 18.265 10.544 1.00 23.51 370 ARG A N 1
ATOM 2745 C CA . ARG A 1 370 ? 52.224 18.522 11.974 1.00 23.71 370 ARG A CA 1
ATOM 2746 C C . ARG A 1 370 ? 51.618 19.926 11.992 1.00 25.89 370 ARG A C 1
ATOM 2747 O O . ARG A 1 370 ? 52.380 20.864 11.947 1.00 21.87 370 ARG A O 1
ATOM 2755 N N . TYR A 1 371 ? 50.282 20.073 11.989 1.00 15.50 371 TYR A N 1
ATOM 2756 C CA . TYR A 1 371 ? 49.588 21.350 11.863 1.00 19.46 371 TYR A CA 1
ATOM 2757 C C . TYR A 1 371 ? 49.720 22.393 12.960 1.00 17.06 371 TYR A C 1
ATOM 2758 O O . TYR A 1 371 ? 49.505 23.604 12.711 1.00 16.09 371 TYR A O 1
ATOM 2767 N N . ASP A 1 372 ? 50.019 21.916 14.165 1.00 19.69 372 ASP A N 1
ATOM 2768 C CA . ASP A 1 372 ? 50.189 22.801 15.312 1.00 13.65 372 ASP A CA 1
ATOM 2769 C C . ASP A 1 372 ? 51.662 23.264 15.411 1.00 21.01 372 ASP A C 1
ATOM 2770 O O . ASP A 1 372 ? 52.085 23.938 16.349 1.00 23.40 372 ASP A O 1
ATOM 2775 N N . ALA A 1 373 ? 52.452 22.873 14.420 1.00 17.91 373 ALA A N 1
ATOM 2776 C CA . ALA A 1 373 ? 53.849 23.247 14.316 1.00 16.80 373 ALA A CA 1
ATOM 2777 C C . ALA A 1 373 ? 54.000 23.889 12.937 1.00 28.07 373 ALA A C 1
ATOM 2778 O O . ALA A 1 373 ? 54.537 23.289 11.976 1.00 18.60 373 ALA A O 1
ATOM 2780 N N . ARG A 1 374 ? 53.473 25.123 12.819 1.00 15.64 374 ARG A N 1
ATOM 2781 C CA . ARG A 1 374 ? 53.538 25.890 11.551 1.00 20.49 374 ARG A CA 1
ATOM 2782 C C . ARG A 1 374 ? 54.131 27.292 11.752 1.00 19.73 374 ARG A C 1
ATOM 2783 O O . ARG A 1 374 ? 54.139 27.819 12.874 1.00 19.40 374 ARG A O 1
ATOM 2791 N N . PHE A 1 375 ? 54.615 27.850 10.644 1.00 15.38 375 PHE A N 1
ATOM 2792 C CA . PHE A 1 375 ? 55.156 29.181 10.584 1.00 7.49 375 PHE A CA 1
ATOM 2793 C C . PHE A 1 375 ? 54.160 29.853 9.680 1.00 16.52 375 PHE A C 1
ATOM 2794 O O . PHE A 1 375 ? 54.058 29.449 8.544 1.00 17.92 375 PHE A O 1
ATOM 2802 N N . VAL A 1 376 ? 53.410 30.839 10.187 1.00 12.83 376 VAL A N 1
ATOM 2803 C CA . VAL A 1 376 ? 52.375 31.526 9.381 1.00 13.05 376 VAL A CA 1
ATOM 2804 C C . VAL A 1 376 ? 52.833 32.912 9.077 1.00 13.00 376 VAL A C 1
ATOM 2805 O O . VAL A 1 376 ? 53.247 33.584 9.995 1.00 12.46 376 VAL A O 1
ATOM 2809 N N . THR A 1 377 ? 52.784 33.310 7.803 1.00 13.45 377 THR A N 1
ATOM 2810 C CA . THR A 1 377 ? 53.164 34.625 7.404 1.00 12.79 377 THR A CA 1
ATOM 2811 C C . THR A 1 377 ? 51.922 35.399 6.993 1.00 16.14 377 THR A C 1
ATOM 2812 O O . THR A 1 377 ? 51.094 34.920 6.189 1.00 15.05 377 THR A O 1
ATOM 2816 N N . ILE A 1 378 ? 51.832 36.603 7.562 1.00 18.03 378 ILE A N 1
ATOM 2817 C CA . ILE A 1 378 ? 50.782 37.555 7.285 1.00 16.01 378 ILE A CA 1
ATOM 2818 C C . ILE A 1 378 ? 51.402 38.769 6.640 1.00 17.01 378 ILE A C 1
ATOM 2819 O O . ILE A 1 378 ? 52.530 39.123 6.968 1.00 15.58 378 ILE A O 1
ATOM 2824 N N . GLY A 1 379 ? 50.729 39.383 5.675 1.00 10.63 379 GLY A N 1
ATOM 2825 C CA . GLY A 1 379 ? 51.374 40.502 4.988 1.00 11.32 379 GLY A CA 1
ATOM 2826 C C . GLY A 1 379 ? 52.299 39.849 3.927 1.00 16.55 379 GLY A C 1
ATOM 2827 O O . GLY A 1 379 ? 53.223 40.421 3.330 1.00 17.07 379 GLY A O 1
ATOM 2828 N N . ALA A 1 380 ? 52.023 38.569 3.658 1.00 10.88 380 ALA A N 1
ATOM 2829 C CA . ALA A 1 380 ? 52.820 37.846 2.690 1.00 6.94 380 ALA A CA 1
ATOM 2830 C C . ALA A 1 380 ? 52.813 38.544 1.343 1.00 17.53 380 ALA A C 1
ATOM 2831 O O . ALA A 1 380 ? 51.784 38.999 0.867 1.00 14.99 380 ALA A O 1
ATOM 2833 N N . GLY A 1 381 ? 53.984 38.612 0.706 1.00 16.50 381 GLY A N 1
ATOM 2834 C CA . GLY A 1 381 ? 54.100 39.215 -0.612 1.00 18.67 381 GLY A CA 1
ATOM 2835 C C . GLY A 1 381 ? 54.011 40.735 -0.596 1.00 24.00 381 GLY A C 1
ATOM 2836 O O . GLY A 1 381 ? 53.781 41.364 -1.625 1.00 17.64 381 GLY A O 1
ATOM 2837 N N . THR A 1 382 ? 54.152 41.329 0.572 1.00 21.02 382 THR A N 1
ATOM 2838 C CA . THR A 1 382 ? 54.059 42.762 0.614 1.00 14.44 382 THR A CA 1
ATOM 2839 C C . THR A 1 382 ? 55.368 43.325 1.139 1.00 18.34 382 THR A C 1
ATOM 2840 O O . THR A 1 382 ? 56.327 42.601 1.428 1.00 13.77 382 THR A O 1
ATOM 2844 N N . ARG A 1 383 ? 55.337 44.634 1.264 1.00 13.84 383 ARG A N 1
ATOM 2845 C CA . ARG A 1 383 ? 56.456 45.387 1.760 1.00 18.78 383 ARG A CA 1
ATOM 2846 C C . ARG A 1 383 ? 56.613 45.215 3.282 1.00 17.41 383 ARG A C 1
ATOM 2847 O O . ARG A 1 383 ? 57.547 45.727 3.907 1.00 12.65 383 ARG A O 1
ATOM 2855 N N . PHE A 1 384 ? 55.704 44.484 3.939 1.00 14.81 384 PHE A N 1
ATOM 2856 C CA . PHE A 1 384 ? 55.849 44.256 5.384 1.00 12.93 384 PHE A CA 1
ATOM 2857 C C . PHE A 1 384 ? 55.263 42.907 5.698 1.00 14.17 384 PHE A C 1
ATOM 2858 O O . PHE A 1 384 ? 54.055 42.817 5.782 1.00 17.79 384 PHE A O 1
ATOM 2866 N N . GLN A 1 385 ? 56.131 41.871 5.789 1.00 16.29 385 GLN A N 1
ATOM 2867 C CA . GLN A 1 385 ? 55.741 40.463 6.004 1.00 16.15 385 GLN A CA 1
ATOM 2868 C C . GLN A 1 385 ? 56.141 39.994 7.386 1.00 23.37 385 GLN A C 1
ATOM 2869 O O . GLN A 1 385 ? 57.324 40.101 7.718 1.00 16.80 385 GLN A O 1
ATOM 2875 N N . ALA A 1 386 ? 55.172 39.493 8.169 1.00 19.34 386 ALA A N 1
ATOM 2876 C CA . ALA A 1 386 ? 55.473 39.008 9.531 1.00 14.27 386 ALA A CA 1
ATOM 2877 C C . ALA A 1 386 ? 55.198 37.498 9.646 1.00 11.86 386 ALA A C 1
ATOM 2878 O O . ALA A 1 386 ? 54.094 37.069 9.240 1.00 14.48 386 ALA A O 1
ATOM 2880 N N . THR A 1 387 ? 56.191 36.707 10.145 1.00 10.42 387 THR A N 1
ATOM 2881 C CA . THR A 1 387 ? 56.011 35.240 10.289 1.00 7.50 387 THR A CA 1
ATOM 2882 C C . THR A 1 387 ? 55.955 34.852 11.732 1.00 18.64 387 THR A C 1
ATOM 2883 O O . THR A 1 387 ? 56.815 35.272 12.495 1.00 11.45 387 THR A O 1
ATOM 2887 N N . PHE A 1 388 ? 54.952 34.082 12.135 1.00 14.88 388 PHE A N 1
ATOM 2888 C CA . PHE A 1 388 ? 54.872 33.716 13.547 1.00 12.35 388 PHE A CA 1
ATOM 2889 C C . PHE A 1 388 ? 54.801 32.219 13.688 1.00 12.35 388 PHE A C 1
ATOM 2890 O O . PHE A 1 388 ? 54.317 31.536 12.815 1.00 11.58 388 PHE A O 1
ATOM 2898 N N . ALA A 1 389 ? 55.241 31.695 14.831 1.00 12.55 389 ALA A N 1
ATOM 2899 C CA . ALA A 1 389 ? 55.191 30.254 15.075 1.00 10.29 389 ALA A CA 1
ATOM 2900 C C . ALA A 1 389 ? 54.319 29.918 16.249 1.00 11.43 389 ALA A C 1
ATOM 2901 O O . ALA A 1 389 ? 54.221 30.704 17.211 1.00 13.82 389 ALA A O 1
ATOM 2903 N N . ASN A 1 390 ? 53.698 28.739 16.223 1.00 10.33 390 ASN A N 1
ATOM 2904 C CA . ASN A 1 390 ? 52.918 28.334 17.391 1.00 12.90 390 ASN A CA 1
ATOM 2905 C C . ASN A 1 390 ? 53.883 28.195 18.589 1.00 15.54 390 ASN A C 1
ATOM 2906 O O . ASN A 1 390 ? 53.591 28.503 19.742 1.00 16.55 390 ASN A O 1
ATOM 2911 N N . LEU A 1 391 ? 55.074 27.677 18.287 1.00 15.22 391 LEU A N 1
ATOM 2912 C CA . LEU A 1 391 ? 56.074 27.489 19.322 1.00 13.13 391 LEU A CA 1
ATOM 2913 C C . LEU A 1 391 ? 56.563 28.848 19.885 1.00 12.44 391 LEU A C 1
ATOM 2914 O O . LEU A 1 391 ? 57.210 29.619 19.146 1.00 13.07 391 LEU A O 1
ATOM 2919 N N . GLY A 1 392 ? 56.273 29.135 21.157 1.00 16.63 392 GLY A N 1
ATOM 2920 C CA . GLY A 1 392 ? 56.690 30.381 21.801 1.00 11.03 392 GLY A CA 1
ATOM 2921 C C . GLY A 1 392 ? 55.947 31.572 21.244 1.00 15.82 392 GLY A C 1
ATOM 2922 O O . GLY A 1 392 ? 56.291 32.692 21.589 1.00 16.41 392 GLY A O 1
ATOM 2923 N N . ALA A 1 393 ? 54.912 31.340 20.405 1.00 12.05 393 ALA A N 1
ATOM 2924 C CA . ALA A 1 393 ? 54.154 32.412 19.709 1.00 7.16 393 ALA A CA 1
ATOM 2925 C C . ALA A 1 393 ? 55.237 33.343 19.142 1.00 15.03 393 ALA A C 1
ATOM 2926 O O . ALA A 1 393 ? 55.158 34.575 19.158 1.00 17.30 393 ALA A O 1
ATOM 2928 N N . SER A 1 394 ? 56.298 32.720 18.640 1.00 12.56 394 SER A N 1
ATOM 2929 C CA . SER A 1 394 ? 57.476 33.426 18.193 1.00 9.88 394 SER A CA 1
ATOM 2930 C C . SER A 1 394 ? 57.346 34.223 16.964 1.00 16.04 394 SER A C 1
ATOM 2931 O O . SER A 1 394 ? 56.591 33.848 16.076 1.00 12.05 394 SER A O 1
ATOM 2934 N N . ILE A 1 395 ? 58.128 35.314 16.962 1.00 15.58 395 ILE A N 1
ATOM 2935 C CA . ILE A 1 395 ? 58.219 36.165 15.784 1.00 15.52 395 ILE A CA 1
ATOM 2936 C C . ILE A 1 395 ? 59.404 35.582 15.001 1.00 17.31 395 ILE A C 1
ATOM 2937 O O . ILE A 1 395 ? 60.555 35.834 15.341 1.00 11.34 395 ILE A O 1
ATOM 2942 N N . VAL A 1 396 ? 59.077 34.726 14.011 1.00 10.99 396 VAL A N 1
ATOM 2943 C CA . VAL A 1 396 ? 60.056 34.035 13.166 1.00 13.96 396 VAL A CA 1
ATOM 2944 C C . VAL A 1 396 ? 60.809 34.985 12.221 1.00 13.82 396 VAL A C 1
ATOM 2945 O O . VAL A 1 396 ? 62.033 34.878 12.023 1.00 15.28 396 VAL A O 1
ATOM 2949 N N . ASP A 1 397 ? 60.062 35.952 11.649 1.00 13.06 397 ASP A N 1
ATOM 2950 C CA . ASP A 1 397 ? 60.711 36.879 10.778 1.00 10.66 397 ASP A CA 1
ATOM 2951 C C . ASP A 1 397 ? 59.841 38.092 10.597 1.00 13.18 397 ASP A C 1
ATOM 2952 O O . ASP A 1 397 ? 58.621 38.049 10.804 1.00 13.07 397 ASP A O 1
ATOM 2957 N N . LEU A 1 398 ? 60.544 39.174 10.249 1.00 10.79 398 LEU A N 1
ATOM 2958 C CA . LEU A 1 398 ? 59.952 40.438 9.917 1.00 9.89 398 LEU A CA 1
ATOM 2959 C C . LEU A 1 398 ? 60.711 40.906 8.680 1.00 18.87 398 LEU A C 1
ATOM 2960 O O . LEU A 1 398 ? 61.936 41.063 8.762 1.00 12.25 398 LEU A O 1
ATOM 2965 N N . LYS A 1 399 ? 60.021 41.109 7.551 1.00 13.29 399 LYS A N 1
ATOM 2966 C CA . LYS A 1 399 ? 60.681 41.593 6.339 1.00 13.20 399 LYS A CA 1
ATOM 2967 C C . LYS A 1 399 ? 60.107 42.937 5.969 1.00 12.81 399 LYS A C 1
ATOM 2968 O O . LYS A 1 399 ? 58.908 43.025 5.759 1.00 14.95 399 LYS A O 1
ATOM 2974 N N . VAL A 1 400 ? 61.005 43.932 5.844 1.00 8.02 400 VAL A N 1
ATOM 2975 C CA . VAL A 1 400 ? 60.626 45.263 5.488 1.00 10.11 400 VAL A CA 1
ATOM 2976 C C . VAL A 1 400 ? 61.138 45.496 4.096 1.00 18.62 400 VAL A C 1
ATOM 2977 O O . VAL A 1 400 ? 62.346 45.371 3.875 1.00 14.85 400 VAL A O 1
ATOM 2981 N N . ASN A 1 401 ? 60.236 45.809 3.150 1.00 17.07 401 ASN A N 1
ATOM 2982 C CA . ASN A 1 401 ? 60.719 46.002 1.787 1.00 11.94 401 ASN A CA 1
ATOM 2983 C C . ASN A 1 401 ? 61.574 44.810 1.314 1.00 12.19 401 ASN A C 1
ATOM 2984 O O . ASN A 1 401 ? 62.608 44.960 0.635 1.00 17.10 401 ASN A O 1
ATOM 2989 N N . GLY A 1 402 ? 61.128 43.614 1.709 1.00 12.17 402 GLY A N 1
ATOM 2990 C CA . GLY A 1 402 ? 61.770 42.399 1.276 1.00 14.58 402 GLY A CA 1
ATOM 2991 C C . GLY A 1 402 ? 63.019 41.996 2.020 1.00 22.19 402 GLY A C 1
ATOM 2992 O O . GLY A 1 402 ? 63.636 40.968 1.743 1.00 16.84 402 GLY A O 1
ATOM 2993 N N . GLN A 1 403 ? 63.361 42.789 2.978 1.00 15.52 403 GLN A N 1
ATOM 2994 C CA . GLN A 1 403 ? 64.524 42.458 3.721 1.00 15.16 403 GLN A CA 1
ATOM 2995 C C . GLN A 1 403 ? 64.241 42.082 5.164 1.00 12.70 403 GLN A C 1
ATOM 2996 O O . GLN A 1 403 ? 63.663 42.870 5.907 1.00 12.12 403 GLN A O 1
ATOM 3002 N N . SER A 1 404 ? 64.682 40.881 5.565 1.00 7.06 404 SER A N 1
ATOM 3003 C CA . SER A 1 404 ? 64.545 40.403 6.917 1.00 7.72 404 SER A CA 1
ATOM 3004 C C . SER A 1 404 ? 65.362 41.297 7.869 1.00 12.89 404 SER A C 1
ATOM 3005 O O . SER A 1 404 ? 66.532 41.595 7.626 1.00 14.47 404 SER A O 1
ATOM 3008 N N . VAL A 1 405 ? 64.715 41.718 8.963 1.00 14.11 405 VAL A N 1
ATOM 3009 C CA . VAL A 1 405 ? 65.317 42.595 9.963 1.00 13.68 405 VAL A CA 1
ATOM 3010 C C . VAL A 1 405 ? 65.472 41.988 11.355 1.00 15.43 405 VAL A C 1
ATOM 3011 O O . VAL A 1 405 ? 65.868 42.717 12.264 1.00 13.77 405 VAL A O 1
ATOM 3015 N N . VAL A 1 406 ? 65.158 40.674 11.509 1.00 7.56 406 VAL A N 1
ATOM 3016 C CA . VAL A 1 406 ? 65.291 40.050 12.828 1.00 13.89 406 VAL A CA 1
ATOM 3017 C C . VAL A 1 406 ? 65.996 38.728 12.698 1.00 18.63 406 VAL A C 1
ATOM 3018 O O . VAL A 1 406 ? 65.977 38.112 11.626 1.00 18.35 406 VAL A O 1
ATOM 3022 N N . LEU A 1 407 ? 66.589 38.252 13.796 1.00 13.99 407 LEU A N 1
ATOM 3023 C CA . LEU A 1 407 ? 67.208 36.965 13.720 1.00 14.06 407 LEU A CA 1
ATOM 3024 C C . LEU A 1 407 ? 66.171 35.854 13.920 1.00 15.80 407 LEU A C 1
ATOM 3025 O O . LEU A 1 407 ? 65.153 36.042 14.654 1.00 19.38 407 LEU A O 1
ATOM 3030 N N . GLY A 1 408 ? 66.436 34.694 13.310 1.00 16.79 408 GLY A N 1
ATOM 3031 C CA . GLY A 1 408 ? 65.506 33.571 13.487 1.00 6.73 408 GLY A CA 1
ATOM 3032 C C . GLY A 1 408 ? 66.073 32.290 12.968 1.00 20.22 408 GLY A C 1
ATOM 3033 O O . GLY A 1 408 ? 67.224 32.244 12.581 1.00 23.16 408 GLY A O 1
ATOM 3034 N N . TYR A 1 409 ? 65.274 31.238 13.009 1.00 17.27 409 TYR A N 1
ATOM 3035 C CA . TYR A 1 409 ? 65.734 29.937 12.517 1.00 15.47 409 TYR A CA 1
ATOM 3036 C C . TYR A 1 409 ? 64.769 29.431 11.423 1.00 22.57 409 TYR A C 1
ATOM 3037 O O . TYR A 1 409 ? 63.611 29.845 11.337 1.00 18.21 409 TYR A O 1
ATOM 3046 N N . GLU A 1 410 ? 65.262 28.552 10.535 1.00 17.45 410 GLU A N 1
ATOM 3047 C CA . GLU A 1 410 ? 64.466 27.989 9.437 1.00 19.83 410 GLU A CA 1
ATOM 3048 C C . GLU A 1 410 ? 63.315 27.086 9.934 1.00 25.32 410 GLU A C 1
ATOM 3049 O O . GLU A 1 410 ? 62.260 26.968 9.293 1.00 24.32 410 GLU A O 1
ATOM 3055 N N . ASN A 1 411 ? 63.497 26.472 11.099 1.00 18.85 411 ASN A N 1
ATOM 3056 C CA . ASN A 1 411 ? 62.523 25.573 11.659 1.00 17.02 411 ASN A CA 1
ATOM 3057 C C . ASN A 1 411 ? 62.480 25.625 13.148 1.00 21.62 411 ASN A C 1
ATOM 3058 O O . ASN A 1 411 ? 63.308 26.284 13.762 1.00 16.87 411 ASN A O 1
ATOM 3067 N N . GLU A 1 412 ? 61.621 24.780 13.690 1.00 15.85 412 GLU A N 1
ATOM 3068 C CA . GLU A 1 412 ? 61.523 24.729 15.126 1.00 23.31 412 GLU A CA 1
ATOM 3069 C C . GLU A 1 412 ? 62.779 24.201 15.765 1.00 21.09 412 GLU A C 1
ATOM 3070 O O . GLU A 1 412 ? 63.099 24.544 16.895 1.00 21.49 412 GLU A O 1
ATOM 3076 N N . GLU A 1 413 ? 63.503 23.359 15.065 1.00 22.96 413 GLU A N 1
ATOM 3077 C CA . GLU A 1 413 ? 64.697 22.800 15.652 1.00 25.93 413 GLU A CA 1
ATOM 3078 C C . GLU A 1 413 ? 65.641 23.838 16.246 1.00 26.50 413 GLU A C 1
ATOM 3079 O O . GLU A 1 413 ? 66.088 23.725 17.405 1.00 28.48 413 GLU A O 1
ATOM 3085 N N . GLY A 1 414 ? 65.905 24.871 15.448 1.00 23.90 414 GLY A N 1
ATOM 3086 C CA . GLY A 1 414 ? 66.765 25.934 15.918 1.00 23.44 414 GLY A CA 1
ATOM 3087 C C . GLY A 1 414 ? 66.240 26.615 17.178 1.00 25.91 414 GLY A C 1
ATOM 3088 O O . GLY A 1 414 ? 67.030 26.969 18.058 1.00 21.62 414 GLY A O 1
ATOM 3089 N N . TYR A 1 415 ? 64.912 26.804 17.276 1.00 19.00 415 TYR A N 1
ATOM 3090 C CA . TYR A 1 415 ? 64.305 27.469 18.436 1.00 17.51 415 TYR A CA 1
ATOM 3091 C C . TYR A 1 415 ? 64.387 26.609 19.653 1.00 24.92 415 TYR A C 1
ATOM 3092 O O . TYR A 1 415 ? 64.426 27.075 20.801 1.00 15.28 415 TYR A O 1
ATOM 3101 N N . LEU A 1 416 ? 64.383 25.319 19.356 1.00 21.06 416 LEU A N 1
ATOM 3102 C CA . LEU A 1 416 ? 64.405 24.369 20.434 1.00 28.32 416 LEU A CA 1
ATOM 3103 C C . LEU A 1 416 ? 65.785 24.049 21.022 1.00 34.17 416 LEU A C 1
ATOM 3104 O O . LEU A 1 416 ? 65.866 23.289 21.988 1.00 27.99 416 LEU A O 1
ATOM 3109 N N . ASN A 1 417 ? 66.859 24.635 20.467 1.00 28.27 417 ASN A N 1
ATOM 3110 C CA . ASN A 1 417 ? 68.226 24.440 20.954 1.00 25.17 417 ASN A CA 1
ATOM 3111 C C . ASN A 1 417 ? 68.252 24.629 22.468 1.00 31.33 417 ASN A C 1
ATOM 3112 O O . ASN A 1 417 ? 67.613 25.540 23.009 1.00 38.72 417 ASN A O 1
ATOM 3117 N N . PRO A 1 418 ? 68.983 23.769 23.183 1.00 43.06 418 PRO A N 1
ATOM 3118 C CA . PRO A 1 418 ? 69.025 23.895 24.637 1.00 54.00 418 PRO A CA 1
ATOM 3119 C C . PRO A 1 418 ? 69.861 25.085 25.069 1.00 37.51 418 PRO A C 1
ATOM 3120 O O . PRO A 1 418 ? 69.824 25.539 26.208 1.00 49.79 418 PRO A O 1
ATOM 3124 N N . ASP A 1 419 ? 70.617 25.609 24.135 1.00 23.10 419 ASP A N 1
ATOM 3125 C CA . ASP A 1 419 ? 71.413 26.729 24.482 1.00 45.56 419 ASP A CA 1
ATOM 3126 C C . ASP A 1 419 ? 70.796 28.020 23.933 1.00 41.81 419 ASP A C 1
ATOM 3127 O O . ASP A 1 419 ? 71.415 28.917 23.378 1.00 37.84 419 ASP A O 1
ATOM 3132 N N . SER A 1 420 ? 69.506 28.102 24.150 1.00 35.07 420 SER A N 1
ATOM 3133 C CA . SER A 1 420 ? 68.707 29.209 23.705 1.00 30.62 420 SER A CA 1
ATOM 3134 C C . SER A 1 420 ? 69.156 30.615 24.086 1.00 35.12 420 SER A C 1
ATOM 3135 O O . SER A 1 420 ? 69.613 30.873 25.218 1.00 30.60 420 SER A O 1
ATOM 3138 N N . ALA A 1 421 ? 68.965 31.530 23.112 1.00 25.50 421 ALA A N 1
ATOM 3139 C CA . ALA A 1 421 ? 69.218 32.961 23.288 1.00 14.87 421 ALA A CA 1
ATOM 3140 C C . ALA A 1 421 ? 67.856 33.639 23.297 1.00 27.00 421 ALA A C 1
ATOM 3141 O O . ALA A 1 421 ? 67.765 34.868 23.342 1.00 22.56 421 ALA A O 1
ATOM 3143 N N . TYR A 1 422 ? 66.827 32.776 23.273 1.00 16.32 422 TYR A N 1
ATOM 3144 C CA . TYR A 1 422 ? 65.409 33.157 23.313 1.00 16.46 422 TYR A CA 1
ATOM 3145 C C . TYR A 1 422 ? 65.014 33.972 22.099 1.00 15.76 422 TYR A C 1
ATOM 3146 O O . TYR A 1 422 ? 64.061 34.771 22.145 1.00 17.21 422 TYR A O 1
ATOM 3155 N N . ILE A 1 423 ? 65.740 33.772 21.007 1.00 14.00 423 ILE A N 1
ATOM 3156 C CA . ILE A 1 423 ? 65.450 34.527 19.783 1.00 12.60 423 ILE A CA 1
ATOM 3157 C C . ILE A 1 423 ? 63.994 34.525 19.340 1.00 23.01 423 ILE A C 1
ATOM 3158 O O . ILE A 1 423 ? 63.391 33.446 19.129 1.00 16.21 423 ILE A O 1
ATOM 3163 N N . GLY A 1 424 ? 63.465 35.748 19.179 1.00 14.73 424 GLY A N 1
ATOM 3164 C CA . GLY A 1 424 ? 62.091 36.043 18.724 1.00 16.24 424 GLY A CA 1
ATOM 3165 C C . GLY A 1 424 ? 60.969 35.546 19.613 1.00 18.80 424 GLY A C 1
ATOM 3166 O O . GLY A 1 424 ? 59.811 35.662 19.265 1.00 12.82 424 GLY A O 1
ATOM 3167 N N . ALA A 1 425 ? 61.269 35.027 20.794 1.00 14.13 425 ALA A N 1
ATOM 3168 C CA . ALA A 1 425 ? 60.219 34.428 21.570 1.00 10.10 425 ALA A CA 1
ATOM 3169 C C . ALA A 1 425 ? 59.350 35.284 22.439 1.00 17.39 425 ALA A C 1
ATOM 3170 O O . ALA A 1 425 ? 59.704 36.394 22.793 1.00 15.94 425 ALA A O 1
ATOM 3172 N N . THR A 1 426 ? 58.203 34.713 22.791 1.00 11.27 426 THR A N 1
ATOM 3173 C CA . THR A 1 426 ? 57.362 35.341 23.801 1.00 11.97 426 THR A CA 1
ATOM 3174 C C . THR A 1 426 ? 58.060 34.873 25.078 1.00 15.78 426 THR A C 1
ATOM 3175 O O . THR A 1 426 ? 58.370 33.682 25.180 1.00 14.82 426 THR A O 1
ATOM 3179 N N . ILE A 1 427 ? 58.370 35.772 26.021 1.00 19.24 427 ILE A N 1
ATOM 3180 C CA . ILE A 1 427 ? 59.026 35.421 27.293 1.00 15.00 427 ILE A CA 1
ATOM 3181 C C . ILE A 1 427 ? 57.886 35.392 28.323 1.00 14.83 427 ILE A C 1
ATOM 3182 O O . ILE A 1 427 ? 57.077 36.318 28.363 1.00 14.35 427 ILE A O 1
ATOM 3187 N N . GLY A 1 428 ? 57.801 34.323 29.122 1.00 15.47 428 GLY A N 1
ATOM 3188 C CA . GLY A 1 428 ? 56.755 34.242 30.115 1.00 11.72 428 GLY A CA 1
ATOM 3189 C C . GLY A 1 428 ? 57.023 33.044 31.007 1.00 15.49 428 GLY A C 1
ATOM 3190 O O . GLY A 1 428 ? 57.820 32.158 30.672 1.00 17.90 428 GLY A O 1
ATOM 3191 N N . ARG A 1 429 ? 56.385 33.034 32.171 1.00 18.02 429 ARG A N 1
ATOM 3192 C CA . ARG A 1 429 ? 55.452 34.056 32.599 1.00 18.41 429 ARG A CA 1
ATOM 3193 C C . ARG A 1 429 ? 56.173 35.277 33.113 1.00 18.03 429 ARG A C 1
ATOM 3194 O O . ARG A 1 429 ? 55.535 36.298 33.263 1.00 16.28 429 ARG A O 1
ATOM 3202 N N . TYR A 1 430 ? 57.459 35.132 33.447 1.00 18.87 430 TYR A N 1
ATOM 3203 C CA . TYR A 1 430 ? 58.156 36.262 34.029 1.00 20.42 430 TYR A CA 1
ATOM 3204 C C . TYR A 1 430 ? 59.461 36.530 33.315 1.00 20.23 430 TYR A C 1
ATOM 3205 O O . TYR A 1 430 ? 60.389 35.715 33.352 1.00 16.86 430 TYR A O 1
ATOM 3214 N N . ALA A 1 431 ? 59.535 37.697 32.657 1.00 14.69 431 ALA A N 1
ATOM 3215 C CA . ALA A 1 431 ? 60.755 38.074 31.930 1.00 19.40 431 ALA A CA 1
ATOM 3216 C C . ALA A 1 431 ? 61.914 38.573 32.814 1.00 22.42 431 ALA A C 1
ATOM 3217 O O . ALA A 1 431 ? 61.730 39.206 33.860 1.00 18.06 431 ALA A O 1
ATOM 3219 N N . ASN A 1 432 ? 63.120 38.316 32.362 1.00 19.26 432 ASN A N 1
ATOM 3220 C CA . ASN A 1 432 ? 64.305 38.750 33.089 1.00 24.42 432 ASN A CA 1
ATOM 3221 C C . ASN A 1 432 ? 64.505 38.063 34.431 1.00 31.25 432 ASN A C 1
ATOM 3222 O O . ASN A 1 432 ? 63.932 37.019 34.712 1.00 19.49 432 ASN A O 1
ATOM 3227 N N . ARG A 1 433 ? 65.333 38.656 35.280 1.00 22.78 433 ARG A N 1
ATOM 3228 C CA . ARG A 1 433 ? 65.661 38.049 36.544 1.00 18.14 433 ARG A CA 1
ATOM 3229 C C . ARG A 1 433 ? 64.799 38.263 37.759 1.00 15.46 433 ARG A C 1
ATOM 3230 O O . ARG A 1 433 ? 64.215 39.333 38.034 1.00 25.85 433 ARG A O 1
ATOM 3238 N N . ILE A 1 434 ? 64.788 37.119 38.483 1.00 21.25 434 ILE A N 1
ATOM 3239 C CA . ILE A 1 434 ? 64.126 36.941 39.749 1.00 22.40 434 ILE A CA 1
ATOM 3240 C C . ILE A 1 434 ? 65.211 36.520 40.734 1.00 35.93 434 ILE A C 1
ATOM 3241 O O . ILE A 1 434 ? 65.827 35.475 40.547 1.00 21.34 434 ILE A O 1
ATOM 3246 N N . SER A 1 435 ? 65.462 37.359 41.755 1.00 23.82 435 SER A N 1
ATOM 3247 C CA . SER A 1 435 ? 66.519 37.054 42.717 1.00 27.98 435 SER A CA 1
ATOM 3248 C C . SER A 1 435 ? 66.524 35.680 43.315 1.00 22.32 435 SER A C 1
ATOM 3249 O O . SER A 1 435 ? 65.563 35.312 44.010 1.00 28.32 435 SER A O 1
ATOM 3252 N N . LYS A 1 436 ? 67.623 34.944 43.056 1.00 20.03 436 LYS A N 1
ATOM 3253 C CA . LYS A 1 436 ? 67.793 33.578 43.562 1.00 28.52 436 LYS A CA 1
ATOM 3254 C C . LYS A 1 436 ? 66.630 32.668 43.186 1.00 48.65 436 LYS A C 1
ATOM 3255 O O . LYS A 1 436 ? 66.493 31.557 43.717 1.00 26.33 436 LYS A O 1
ATOM 3261 N N . GLY A 1 437 ? 65.784 33.133 42.272 1.00 28.37 437 GLY A N 1
ATOM 3262 C CA . GLY A 1 437 ? 64.686 32.286 41.869 1.00 19.34 437 GLY A CA 1
ATOM 3263 C C . GLY A 1 437 ? 63.582 32.242 42.890 1.00 26.10 437 GLY A C 1
ATOM 3264 O O . GLY A 1 437 ? 62.645 31.477 42.753 1.00 28.76 437 GLY A O 1
ATOM 3265 N N . LYS A 1 438 ? 63.662 33.065 43.914 1.00 20.61 438 LYS A N 1
ATOM 3266 C CA . LYS A 1 438 ? 62.587 32.962 44.856 1.00 27.46 438 LYS A CA 1
ATOM 3267 C C . LYS A 1 438 ? 61.734 34.176 44.950 1.00 32.10 438 LYS A C 1
ATOM 3268 O O . LYS A 1 438 ? 62.190 35.291 44.686 1.00 26.85 438 LYS A O 1
ATOM 3274 N N . PHE A 1 439 ? 60.504 33.923 45.393 1.00 19.19 439 PHE A N 1
ATOM 3275 C CA . PHE A 1 439 ? 59.574 34.996 45.627 1.00 21.41 439 PHE A CA 1
ATOM 3276 C C . PHE A 1 439 ? 58.467 34.472 46.500 1.00 21.80 439 PHE A C 1
ATOM 3277 O O . PHE A 1 439 ? 58.293 33.269 46.647 1.00 28.41 439 PHE A O 1
ATOM 3285 N N . SER A 1 440 ? 57.721 35.403 47.048 1.00 23.45 440 SER A N 1
ATOM 3286 C CA . SER A 1 440 ? 56.633 35.015 47.884 1.00 33.89 440 SER A CA 1
ATOM 3287 C C . SER A 1 440 ? 55.458 35.762 47.404 1.00 29.28 440 SER A C 1
ATOM 3288 O O . SER A 1 440 ? 55.608 36.840 46.852 1.00 34.44 440 SER A O 1
ATOM 3291 N N . LEU A 1 441 ? 54.319 35.158 47.626 1.00 30.74 441 LEU A N 1
ATOM 3292 C CA . LEU A 1 441 ? 53.117 35.752 47.165 1.00 37.65 441 LEU A CA 1
ATOM 3293 C C . LEU A 1 441 ? 51.999 35.144 47.976 1.00 31.59 441 LEU A C 1
ATOM 3294 O O . LEU A 1 441 ? 51.995 33.932 48.284 1.00 29.11 441 LEU A O 1
ATOM 3299 N N . CYS A 1 442 ? 51.072 36.011 48.312 1.00 34.32 442 CYS A N 1
ATOM 3300 C CA . CYS A 1 442 ? 49.955 35.549 49.079 1.00 53.89 442 CYS A CA 1
ATOM 3301 C C . CYS A 1 442 ? 50.534 34.829 50.273 1.00 73.19 442 CYS A C 1
ATOM 3302 O O . CYS A 1 442 ? 50.118 33.743 50.686 1.00 56.32 442 CYS A O 1
ATOM 3305 N N . ASN A 1 443 ? 51.566 35.464 50.815 1.00 69.08 443 ASN A N 1
ATOM 3306 C CA . ASN A 1 443 ? 52.206 34.891 51.963 1.00 64.94 443 ASN A CA 1
ATOM 3307 C C . ASN A 1 443 ? 52.571 33.420 51.770 1.00 67.36 443 ASN A C 1
ATOM 3308 O O . ASN A 1 443 ? 52.320 32.573 52.628 1.00 67.25 443 ASN A O 1
ATOM 3313 N N . LYS A 1 444 ? 53.150 33.090 50.631 1.00 56.64 444 LYS A N 1
ATOM 3314 C CA . LYS A 1 444 ? 53.589 31.740 50.357 1.00 34.79 444 LYS A CA 1
ATOM 3315 C C . LYS A 1 444 ? 54.919 31.923 49.656 1.00 39.47 444 LYS A C 1
ATOM 3316 O O . LYS A 1 444 ? 55.108 32.899 48.929 1.00 38.73 444 LYS A O 1
ATOM 3322 N N . ASP A 1 445 ? 55.856 31.040 49.913 1.00 29.69 445 ASP A N 1
ATOM 3323 C CA . ASP A 1 445 ? 57.168 31.208 49.330 1.00 34.52 445 ASP A CA 1
ATOM 3324 C C . ASP A 1 445 ? 57.409 30.305 48.172 1.00 47.72 445 ASP A C 1
ATOM 3325 O O . ASP A 1 445 ? 57.186 29.107 48.281 1.00 40.17 445 ASP A O 1
ATOM 3330 N N . TYR A 1 446 ? 57.890 30.878 47.079 1.00 34.69 446 TYR A N 1
ATOM 3331 C CA . TYR A 1 446 ? 58.116 30.034 45.936 1.00 28.41 446 TYR A CA 1
ATOM 3332 C C . TYR A 1 446 ? 59.570 29.995 45.573 1.00 28.50 446 TYR A C 1
ATOM 3333 O O . TYR A 1 446 ? 60.324 30.947 45.772 1.00 30.84 446 TYR A O 1
ATOM 3342 N N . GLN A 1 447 ? 59.934 28.862 45.021 1.00 24.77 447 GLN A N 1
ATOM 3343 C CA . GLN A 1 447 ? 61.247 28.649 44.517 1.00 24.46 447 GLN A CA 1
ATOM 3344 C C . GLN A 1 447 ? 61.213 28.223 43.028 1.00 41.67 447 GLN A C 1
ATOM 3345 O O . GLN A 1 447 ? 60.654 27.175 42.673 1.00 33.97 447 GLN A O 1
ATOM 3351 N N . LEU A 1 448 ? 61.838 29.027 42.135 1.00 32.20 448 LEU A N 1
ATOM 3352 C CA . LEU A 1 448 ? 61.914 28.703 40.708 1.00 21.83 448 LEU A CA 1
ATOM 3353 C C . LEU A 1 448 ? 63.270 28.106 40.379 1.00 25.80 448 LEU A C 1
ATOM 3354 O O . LEU A 1 448 ? 64.272 28.436 40.991 1.00 40.03 448 LEU A O 1
ATOM 3359 N N . THR A 1 449 ? 63.339 27.256 39.376 1.00 24.81 449 THR A N 1
ATOM 3360 C CA . THR A 1 449 ? 64.616 26.692 38.992 1.00 17.67 449 THR A CA 1
ATOM 3361 C C . THR A 1 449 ? 65.618 27.767 38.545 1.00 38.77 449 THR A C 1
ATOM 3362 O O . THR A 1 449 ? 65.402 28.570 37.631 1.00 29.46 449 THR A O 1
ATOM 3366 N N . VAL A 1 450 ? 66.770 27.768 39.209 1.00 32.47 450 VAL A N 1
ATOM 3367 C CA . VAL A 1 450 ? 67.858 28.691 38.921 1.00 26.59 450 VAL A CA 1
ATOM 3368 C C . VAL A 1 450 ? 68.540 28.225 37.656 1.00 23.48 450 VAL A C 1
ATOM 3369 O O . VAL A 1 450 ? 68.861 27.048 37.504 1.00 25.21 450 VAL A O 1
ATOM 3373 N N . ASN A 1 451 ? 68.726 29.157 36.729 1.00 20.84 451 ASN A N 1
ATOM 3374 C CA . ASN A 1 451 ? 69.325 28.813 35.447 1.00 23.17 451 ASN A CA 1
ATOM 3375 C C . ASN A 1 451 ? 70.324 29.842 34.943 1.00 26.02 451 ASN A C 1
ATOM 3376 O O . ASN A 1 451 ? 70.999 29.631 33.939 1.00 27.17 451 ASN A O 1
ATOM 3381 N N . ASN A 1 452 ? 70.376 30.994 35.595 1.00 25.22 452 ASN A N 1
ATOM 3382 C CA . ASN A 1 452 ? 71.253 32.053 35.139 1.00 29.82 452 ASN A CA 1
ATOM 3383 C C . ASN A 1 452 ? 71.962 32.617 36.372 1.00 45.80 452 ASN A C 1
ATOM 3384 O O . ASN A 1 452 ? 71.364 33.335 37.220 1.00 27.96 452 ASN A O 1
ATOM 3389 N N . GLY A 1 453 ? 73.254 32.246 36.464 1.00 36.36 453 GLY A N 1
ATOM 3390 C CA . GLY A 1 453 ? 74.039 32.636 37.622 1.00 48.35 453 GLY A CA 1
ATOM 3391 C C . GLY A 1 453 ? 73.324 32.071 38.872 1.00 34.48 453 GLY A C 1
ATOM 3392 O O . GLY A 1 453 ? 73.017 30.884 38.933 1.00 46.11 453 GLY A O 1
ATOM 3393 N N . VAL A 1 454 ? 73.013 32.909 39.856 1.00 23.37 454 VAL A N 1
ATOM 3394 C CA . VAL A 1 454 ? 72.321 32.464 41.072 1.00 22.61 454 VAL A CA 1
ATOM 3395 C C . VAL A 1 454 ? 70.833 32.754 40.979 1.00 36.77 454 VAL A C 1
ATOM 3396 O O . VAL A 1 454 ? 70.083 32.599 41.947 1.00 26.67 454 VAL A O 1
ATOM 3400 N N . ASN A 1 455 ? 70.398 33.218 39.803 1.00 31.43 455 ASN A N 1
ATOM 3401 C CA . ASN A 1 455 ? 68.992 33.548 39.673 1.00 27.67 455 ASN A CA 1
ATOM 3402 C C . ASN A 1 455 ? 68.298 32.735 38.623 1.00 30.48 455 ASN A C 1
ATOM 3403 O O . ASN A 1 455 ? 68.922 31.974 37.885 1.00 26.78 455 ASN A O 1
ATOM 3408 N N . ALA A 1 456 ? 66.998 32.958 38.573 1.00 26.83 456 ALA A N 1
ATOM 3409 C CA . ALA A 1 456 ? 66.125 32.358 37.560 1.00 26.44 456 ALA A CA 1
ATOM 3410 C C . ALA A 1 456 ? 65.878 33.510 36.559 1.00 31.30 456 ALA A C 1
ATOM 3411 O O . ALA A 1 456 ? 65.319 34.571 36.912 1.00 25.56 456 ALA A O 1
ATOM 3413 N N . ASN A 1 457 ? 66.332 33.325 35.318 1.00 22.03 457 ASN A N 1
ATOM 3414 C CA . ASN A 1 457 ? 66.119 34.361 34.319 1.00 26.87 457 ASN A CA 1
ATOM 3415 C C . ASN A 1 457 ? 65.066 33.884 33.324 1.00 24.42 457 ASN A C 1
ATOM 3416 O O . ASN A 1 457 ? 65.038 32.711 32.967 1.00 19.25 457 ASN A O 1
ATOM 3421 N N . HIS A 1 458 ? 64.200 34.774 32.871 1.00 21.22 458 HIS A N 1
ATOM 3422 C CA . HIS A 1 458 ? 63.196 34.368 31.894 1.00 24.06 458 HIS A CA 1
ATOM 3423 C C . HIS A 1 458 ? 62.348 33.130 32.257 1.00 36.16 458 HIS A C 1
ATOM 3424 O O . HIS A 1 458 ? 61.950 32.378 31.381 1.00 17.94 458 HIS A O 1
ATOM 3431 N N . SER A 1 459 ? 62.046 32.958 33.555 1.00 26.70 459 SER A N 1
ATOM 3432 C CA . SER A 1 459 ? 61.211 31.906 34.137 1.00 17.43 459 SER A CA 1
ATOM 3433 C C . SER A 1 459 ? 61.761 30.479 33.988 1.00 13.49 459 SER A C 1
ATOM 3434 O O . SER A 1 459 ? 61.039 29.488 34.151 1.00 19.32 459 SER A O 1
ATOM 3437 N N . SER A 1 460 ? 63.030 30.430 33.627 1.00 14.02 460 SER A N 1
ATOM 3438 C CA . SER A 1 460 ? 63.766 29.222 33.431 1.00 21.49 460 SER A CA 1
ATOM 3439 C C . SER A 1 460 ? 62.971 28.060 32.849 1.00 31.25 460 SER A C 1
ATOM 3440 O O . SER A 1 460 ? 62.605 28.046 31.682 1.00 24.70 460 SER A O 1
ATOM 3443 N N . ILE A 1 461 ? 62.736 27.044 33.644 1.00 27.36 461 ILE A N 1
ATOM 3444 C CA . ILE A 1 461 ? 62.059 25.901 33.074 1.00 25.52 461 ILE A CA 1
ATOM 3445 C C . ILE A 1 461 ? 60.666 26.113 32.540 1.00 26.47 461 ILE A C 1
ATOM 3446 O O . ILE A 1 461 ? 60.212 25.372 31.671 1.00 26.74 461 ILE A O 1
ATOM 3451 N N . GLY A 1 462 ? 59.974 27.092 33.057 1.00 18.23 462 GLY A N 1
ATOM 3452 C CA . GLY A 1 462 ? 58.626 27.319 32.566 1.00 19.73 462 GLY A CA 1
ATOM 3453 C C . GLY A 1 462 ? 58.580 28.314 31.401 1.00 21.32 462 GLY A C 1
ATOM 3454 O O . GLY A 1 462 ? 57.502 28.750 31.050 1.00 22.47 462 GLY A O 1
ATOM 3455 N N . SER A 1 463 ? 59.733 28.653 30.809 1.00 12.22 463 SER A N 1
ATOM 3456 C CA . SER A 1 463 ? 59.797 29.632 29.719 1.00 24.11 463 SER A CA 1
ATOM 3457 C C . SER A 1 463 ? 58.799 29.388 28.558 1.00 26.25 463 SER A C 1
ATOM 3458 O O . SER A 1 463 ? 58.693 28.288 28.021 1.00 19.00 463 SER A O 1
ATOM 3461 N N . PHE A 1 464 ? 58.052 30.424 28.175 1.00 14.49 464 PHE A N 1
ATOM 3462 C CA . PHE A 1 464 ? 57.079 30.319 27.119 1.00 15.94 464 PHE A CA 1
ATOM 3463 C C . PHE A 1 464 ? 57.720 30.055 25.758 1.00 16.09 464 PHE A C 1
ATOM 3464 O O . PHE A 1 464 ? 57.071 29.643 24.816 1.00 16.60 464 PHE A O 1
ATOM 3472 N N . HIS A 1 465 ? 59.003 30.330 25.664 1.00 20.91 465 HIS A N 1
ATOM 3473 C CA . HIS A 1 465 ? 59.707 30.189 24.415 1.00 12.90 465 HIS A CA 1
ATOM 3474 C C . HIS A 1 465 ? 59.644 28.764 23.915 1.00 22.01 465 HIS A C 1
ATOM 3475 O O . HIS A 1 465 ? 59.776 28.542 22.725 1.00 16.42 465 HIS A O 1
ATOM 3482 N N . ARG A 1 466 ? 59.434 27.811 24.823 1.00 20.41 466 ARG A N 1
ATOM 3483 C CA . ARG A 1 466 ? 59.387 26.421 24.383 1.00 22.03 466 ARG A CA 1
ATOM 3484 C C . ARG A 1 466 ? 58.002 25.909 24.431 1.00 16.57 466 ARG A C 1
ATOM 3485 O O . ARG A 1 466 ? 57.811 24.754 24.187 1.00 20.65 466 ARG A O 1
ATOM 3493 N N . LYS A 1 467 ? 57.036 26.725 24.789 1.00 14.91 467 LYS A N 1
ATOM 3494 C CA . LYS A 1 467 ? 55.687 26.218 24.889 1.00 13.56 467 LYS A CA 1
ATOM 3495 C C . LYS A 1 467 ? 54.920 26.427 23.599 1.00 18.64 467 LYS A C 1
ATOM 3496 O O . LYS A 1 467 ? 55.075 27.434 22.922 1.00 16.30 467 LYS A O 1
ATOM 3502 N N . ARG A 1 468 ? 54.059 25.471 23.294 1.00 15.41 468 ARG A N 1
ATOM 3503 C CA . ARG A 1 468 ? 53.293 25.542 22.061 1.00 19.27 468 ARG A CA 1
ATOM 3504 C C . ARG A 1 468 ? 51.940 26.197 22.266 1.00 15.64 468 ARG A C 1
ATOM 3505 O O . ARG A 1 468 ? 51.069 25.774 23.033 1.00 17.04 468 ARG A O 1
ATOM 3513 N N . PHE A 1 469 ? 51.745 27.309 21.568 1.00 14.25 469 PHE A N 1
ATOM 3514 C CA . PHE A 1 469 ? 50.494 28.037 21.702 1.00 13.14 469 PHE A CA 1
ATOM 3515 C C . PHE A 1 469 ? 49.383 27.514 20.773 1.00 14.92 469 PHE A C 1
ATOM 3516 O O . PHE A 1 469 ? 49.695 26.958 19.709 1.00 15.76 469 PHE A O 1
ATOM 3524 N N . LEU A 1 470 ? 48.130 27.788 21.190 1.00 16.69 470 LEU A N 1
ATOM 3525 C CA . LEU A 1 470 ? 46.898 27.458 20.473 1.00 23.05 470 LEU A CA 1
ATOM 3526 C C . LEU A 1 470 ? 46.709 28.452 19.300 1.00 18.78 470 LEU A C 1
ATOM 3527 O O . LEU A 1 470 ? 47.158 29.597 19.395 1.00 16.34 470 LEU A O 1
ATOM 3532 N N . GLY A 1 471 ? 46.035 28.021 18.204 1.00 12.04 471 GLY A N 1
ATOM 3533 C CA . GLY A 1 471 ? 45.778 28.902 17.089 1.00 11.23 471 GLY A CA 1
ATOM 3534 C C . GLY A 1 471 ? 46.728 28.668 15.975 1.00 13.34 471 GLY A C 1
ATOM 3535 O O . GLY A 1 471 ? 47.261 27.573 15.846 1.00 17.27 471 GLY A O 1
ATOM 3536 N N . PRO A 1 472 ? 46.941 29.728 15.204 1.00 13.47 472 PRO A N 1
ATOM 3537 C CA . PRO A 1 472 ? 46.317 31.014 15.448 1.00 11.78 472 PRO A CA 1
ATOM 3538 C C . PRO A 1 472 ? 44.995 31.231 14.733 1.00 20.81 472 PRO A C 1
ATOM 3539 O O . PRO A 1 472 ? 44.606 30.411 13.913 1.00 15.13 472 PRO A O 1
ATOM 3543 N N . ILE A 1 473 ? 44.348 32.366 15.092 1.00 13.05 473 ILE A N 1
ATOM 3544 C CA . ILE A 1 473 ? 43.169 32.898 14.433 1.00 8.39 473 ILE A CA 1
ATOM 3545 C C . ILE A 1 473 ? 43.796 33.972 13.569 1.00 11.46 473 ILE A C 1
ATOM 3546 O O . ILE A 1 473 ? 44.463 34.839 14.092 1.00 13.47 473 ILE A O 1
ATOM 3551 N N . ILE A 1 474 ? 43.626 33.916 12.258 1.00 10.31 474 ILE A N 1
ATOM 3552 C CA . ILE A 1 474 ? 44.190 34.914 11.361 1.00 9.99 474 ILE A CA 1
ATOM 3553 C C . ILE A 1 474 ? 43.073 35.696 10.682 1.00 16.57 474 ILE A C 1
ATOM 3554 O O . ILE A 1 474 ? 42.131 35.150 10.150 1.00 15.94 474 ILE A O 1
ATOM 3559 N N . GLN A 1 475 ? 43.170 37.006 10.673 1.00 12.32 475 GLN A N 1
ATOM 3560 C CA . GLN A 1 475 ? 42.161 37.790 10.000 1.00 10.24 475 GLN A CA 1
ATOM 3561 C C . GLN A 1 475 ? 42.828 38.858 9.160 1.00 20.71 475 GLN A C 1
ATOM 3562 O O . GLN A 1 475 ? 43.989 39.209 9.358 1.00 14.63 475 GLN A O 1
ATOM 3568 N N . ASN A 1 476 ? 42.051 39.394 8.217 1.00 21.99 476 ASN A N 1
ATOM 3569 C CA . ASN A 1 476 ? 42.462 40.509 7.359 1.00 19.76 476 ASN A CA 1
ATOM 3570 C C . ASN A 1 476 ? 41.264 41.439 7.419 1.00 23.54 476 ASN A C 1
ATOM 3571 O O . ASN A 1 476 ? 40.444 41.576 6.510 1.00 21.01 476 ASN A O 1
ATOM 3576 N N . PRO A 1 477 ? 41.119 42.042 8.573 1.00 16.74 477 PRO A N 1
ATOM 3577 C CA . PRO A 1 477 ? 39.986 42.892 8.866 1.00 17.26 477 PRO A CA 1
ATOM 3578 C C . PRO A 1 477 ? 39.828 44.100 7.998 1.00 35.13 477 PRO A C 1
ATOM 3579 O O . PRO A 1 477 ? 38.728 44.600 7.889 1.00 32.11 477 PRO A O 1
ATOM 3583 N N . SER A 1 478 ? 40.907 44.593 7.409 1.00 27.61 478 SER A N 1
ATOM 3584 C CA . SER A 1 478 ? 40.796 45.765 6.573 1.00 22.72 478 SER A CA 1
ATOM 3585 C C . SER A 1 478 ? 41.959 45.782 5.637 1.00 23.16 478 SER A C 1
ATOM 3586 O O . SER A 1 478 ? 42.889 45.028 5.847 1.00 20.89 478 SER A O 1
ATOM 3589 N N . LYS A 1 479 ? 41.899 46.632 4.624 1.00 17.73 479 LYS A N 1
ATOM 3590 C CA . LYS A 1 479 ? 42.960 46.718 3.664 1.00 23.50 479 LYS A CA 1
ATOM 3591 C C . LYS A 1 479 ? 44.275 47.002 4.362 1.00 18.33 479 LYS A C 1
ATOM 3592 O O . LYS A 1 479 ? 44.356 47.934 5.184 1.00 22.04 479 LYS A O 1
ATOM 3598 N N . ASP A 1 480 ? 45.259 46.194 4.017 1.00 17.19 480 ASP A N 1
ATOM 3599 C CA . ASP A 1 480 ? 46.574 46.361 4.582 1.00 22.53 480 ASP A CA 1
ATOM 3600 C C . ASP A 1 480 ? 46.703 45.945 6.023 1.00 24.68 480 ASP A C 1
ATOM 3601 O O . ASP A 1 480 ? 47.781 46.101 6.580 1.00 17.42 480 ASP A O 1
ATOM 3606 N N . VAL A 1 481 ? 45.645 45.441 6.632 1.00 14.13 481 VAL A N 1
ATOM 3607 C CA . VAL A 1 481 ? 45.761 45.032 7.995 1.00 12.07 481 VAL A CA 1
ATOM 3608 C C . VAL A 1 481 ? 45.496 43.557 8.135 1.00 15.85 481 VAL A C 1
ATOM 3609 O O . VAL A 1 481 ? 44.479 43.026 7.617 1.00 15.23 481 VAL A O 1
ATOM 3613 N N . PHE A 1 482 ? 46.411 42.909 8.863 1.00 15.05 482 PHE A N 1
ATOM 3614 C CA . PHE A 1 482 ? 46.342 41.485 9.169 1.00 17.73 482 PHE A CA 1
ATOM 3615 C C . PHE A 1 482 ? 46.539 41.240 10.661 1.00 14.33 482 PHE A C 1
ATOM 3616 O O . PHE A 1 482 ? 47.323 41.932 11.315 1.00 11.33 482 PHE A O 1
ATOM 3624 N N . THR A 1 483 ? 45.820 40.272 11.203 1.00 12.10 483 THR A N 1
ATOM 3625 C CA . THR A 1 483 ? 45.996 39.969 12.613 1.00 10.78 483 THR A CA 1
ATOM 3626 C C . THR A 1 483 ? 46.198 38.481 12.832 1.00 19.99 483 THR A C 1
ATOM 3627 O O . THR A 1 483 ? 45.676 37.665 12.083 1.00 14.28 483 THR A O 1
ATOM 3631 N N . ALA A 1 484 ? 46.960 38.148 13.880 1.00 18.57 484 ALA A N 1
ATOM 3632 C CA . ALA A 1 484 ? 47.239 36.765 14.285 1.00 17.69 484 ALA A CA 1
ATOM 3633 C C . ALA A 1 484 ? 47.101 36.723 15.785 1.00 17.07 484 ALA A C 1
ATOM 3634 O O . ALA A 1 484 ? 47.730 37.507 16.475 1.00 15.26 484 ALA A O 1
ATOM 3636 N N . GLU A 1 485 ? 46.270 35.820 16.272 1.00 10.15 485 GLU A N 1
ATOM 3637 C CA . GLU A 1 485 ? 46.050 35.681 17.664 1.00 12.64 485 GLU A CA 1
ATOM 3638 C C . GLU A 1 485 ? 46.339 34.261 18.118 1.00 16.01 485 GLU A C 1
ATOM 3639 O O . GLU A 1 485 ? 45.859 33.273 17.535 1.00 14.95 485 GLU A O 1
ATOM 3645 N N . TYR A 1 486 ? 47.152 34.219 19.169 1.00 12.17 486 TYR A N 1
ATOM 3646 C CA . TYR A 1 486 ? 47.555 32.974 19.780 1.00 8.98 486 TYR A CA 1
ATOM 3647 C C . TYR A 1 486 ? 47.128 32.927 21.233 1.00 19.51 486 TYR A C 1
ATOM 3648 O O . TYR A 1 486 ? 46.921 33.949 21.848 1.00 16.24 486 TYR A O 1
ATOM 3657 N N . MET A 1 487 ? 47.036 31.735 21.812 1.00 22.39 487 MET A N 1
ATOM 3658 C CA . MET A 1 487 ? 46.613 31.623 23.193 1.00 14.28 487 MET A CA 1
ATOM 3659 C C . MET A 1 487 ? 47.447 30.588 23.917 1.00 19.21 487 MET A C 1
ATOM 3660 O O . MET A 1 487 ? 47.974 29.661 23.316 1.00 15.43 487 MET A O 1
ATOM 3665 N N . LEU A 1 488 ? 47.594 30.733 25.221 1.00 17.12 488 LEU A N 1
ATOM 3666 C CA . LEU A 1 488 ? 48.368 29.734 25.921 1.00 15.33 488 LEU A CA 1
ATOM 3667 C C . LEU A 1 488 ? 47.653 29.392 27.204 1.00 16.80 488 LEU A C 1
ATOM 3668 O O . LEU A 1 488 ? 47.179 30.291 27.897 1.00 14.96 488 LEU A O 1
ATOM 3673 N N . ILE A 1 489 ? 47.549 28.101 27.462 1.00 16.88 489 ILE A N 1
ATOM 3674 C CA . ILE A 1 489 ? 46.937 27.628 28.688 1.00 23.33 489 ILE A CA 1
ATOM 3675 C C . ILE A 1 489 ? 48.116 27.136 29.543 1.00 26.27 489 ILE A C 1
ATOM 3676 O O . ILE A 1 489 ? 48.804 26.198 29.197 1.00 26.94 489 ILE A O 1
ATOM 3681 N N . ASP A 1 490 ? 48.416 27.814 30.629 1.00 22.93 490 ASP A N 1
ATOM 3682 C CA . ASP A 1 490 ? 49.558 27.463 31.457 1.00 27.67 490 ASP A CA 1
ATOM 3683 C C . ASP A 1 490 ? 49.070 27.093 32.855 1.00 24.85 490 ASP A C 1
ATOM 3684 O O . ASP A 1 490 ? 48.852 27.956 33.698 1.00 26.31 490 ASP A O 1
ATOM 3689 N N . ASN A 1 491 ? 48.867 25.802 33.062 1.00 26.13 491 ASN A N 1
ATOM 3690 C CA . ASN A 1 491 ? 48.361 25.321 34.335 1.00 22.96 491 ASN A CA 1
ATOM 3691 C C . ASN A 1 491 ? 49.397 25.177 35.446 1.00 19.97 491 ASN A C 1
ATOM 3692 O O . ASN A 1 491 ? 50.545 24.751 35.263 1.00 19.01 491 ASN A O 1
ATOM 3697 N N . GLU A 1 492 ? 48.909 25.518 36.635 1.00 19.75 492 GLU A N 1
ATOM 3698 C CA . GLU A 1 492 ? 49.732 25.444 37.806 1.00 22.96 492 GLU A CA 1
ATOM 3699 C C . GLU A 1 492 ? 50.394 24.094 37.916 1.00 29.56 492 GLU A C 1
ATOM 3700 O O . GLU A 1 492 ? 51.594 23.920 38.120 1.00 28.17 492 GLU A O 1
ATOM 3706 N N . LYS A 1 493 ? 49.584 23.084 37.736 1.00 28.42 493 LYS A N 1
ATOM 3707 C CA . LYS A 1 493 ? 50.100 21.746 37.836 1.00 28.49 493 LYS A CA 1
ATOM 3708 C C . LYS A 1 493 ? 51.318 21.507 36.989 1.00 33.68 493 LYS A C 1
ATOM 3709 O O . LYS A 1 493 ? 52.068 20.565 37.237 1.00 31.37 493 LYS A O 1
ATOM 3715 N N . ASP A 1 494 ? 51.510 22.328 35.963 1.00 26.79 494 ASP A N 1
ATOM 3716 C CA . ASP A 1 494 ? 52.634 22.066 35.095 1.00 23.17 494 ASP A CA 1
ATOM 3717 C C . ASP A 1 494 ? 53.757 23.061 35.266 1.00 24.34 494 ASP A C 1
ATOM 3718 O O . ASP A 1 494 ? 54.689 23.054 34.477 1.00 23.83 494 ASP A O 1
ATOM 3723 N N . THR A 1 495 ? 53.700 23.912 36.265 1.00 27.04 495 THR A N 1
ATOM 3724 C CA . THR A 1 495 ? 54.783 24.853 36.353 1.00 24.12 495 THR A CA 1
ATOM 3725 C C . THR A 1 495 ? 55.155 25.126 37.777 1.00 20.98 495 THR A C 1
ATOM 3726 O O . THR A 1 495 ? 54.362 24.855 38.665 1.00 25.47 495 THR A O 1
ATOM 3730 N N . GLU A 1 496 ? 56.328 25.726 37.977 1.00 26.86 496 GLU A N 1
ATOM 3731 C CA . GLU A 1 496 ? 56.759 26.129 39.306 1.00 26.62 496 GLU A CA 1
ATOM 3732 C C . GLU A 1 496 ? 55.972 27.300 39.811 1.00 31.12 496 GLU A C 1
ATOM 3733 O O . GLU A 1 496 ? 55.989 27.578 40.991 1.00 26.37 496 GLU A O 1
ATOM 3739 N N . PHE A 1 497 ? 55.276 28.018 38.941 1.00 19.19 497 PHE A N 1
ATOM 3740 C CA . PHE A 1 497 ? 54.508 29.140 39.452 1.00 15.16 497 PHE A CA 1
ATOM 3741 C C . PHE A 1 497 ? 53.155 28.682 39.994 1.00 20.61 497 PHE A C 1
ATOM 3742 O O . PHE A 1 497 ? 52.630 27.624 39.647 1.00 30.84 497 PHE A O 1
ATOM 3750 N N . PRO A 1 498 ? 52.558 29.542 40.801 1.00 21.57 498 PRO A N 1
ATOM 3751 C CA . PRO A 1 498 ? 51.243 29.279 41.341 1.00 26.71 498 PRO A CA 1
ATOM 3752 C C . PRO A 1 498 ? 50.139 29.703 40.364 1.00 40.41 498 PRO A C 1
ATOM 3753 O O . PRO A 1 498 ? 50.267 30.689 39.660 1.00 28.12 498 PRO A O 1
ATOM 3757 N N . GLY A 1 499 ? 48.994 29.022 40.352 1.00 28.35 499 GLY A N 1
ATOM 3758 C CA . GLY A 1 499 ? 47.856 29.396 39.510 1.00 25.68 499 GLY A CA 1
ATOM 3759 C C . GLY A 1 499 ? 47.798 28.907 38.069 1.00 17.87 499 GLY A C 1
ATOM 3760 O O . GLY A 1 499 ? 48.814 28.605 37.446 1.00 23.24 499 GLY A O 1
ATOM 3761 N N . ASP A 1 500 ? 46.565 28.860 37.554 1.00 28.01 500 ASP A N 1
ATOM 3762 C CA . ASP A 1 500 ? 46.257 28.487 36.184 1.00 26.16 500 ASP A CA 1
ATOM 3763 C C . ASP A 1 500 ? 46.044 29.775 35.428 1.00 13.69 500 ASP A C 1
ATOM 3764 O O . ASP A 1 500 ? 45.051 30.506 35.627 1.00 22.43 500 ASP A O 1
ATOM 3769 N N . LEU A 1 501 ? 47.026 30.048 34.586 1.00 19.58 501 LEU A N 1
ATOM 3770 C CA . LEU A 1 501 ? 47.015 31.247 33.782 1.00 20.20 501 LEU A CA 1
ATOM 3771 C C . LEU A 1 501 ? 46.587 31.051 32.323 1.00 21.94 501 LEU A C 1
ATOM 3772 O O . LEU A 1 501 ? 46.991 30.114 31.604 1.00 21.12 501 LEU A O 1
ATOM 3777 N N . LEU A 1 502 ? 45.738 31.954 31.857 1.00 18.55 502 LEU A N 1
ATOM 3778 C CA . LEU A 1 502 ? 45.341 31.897 30.459 1.00 20.08 502 LEU A CA 1
ATOM 3779 C C . LEU A 1 502 ? 46.000 33.114 29.796 1.00 18.93 502 LEU A C 1
ATOM 3780 O O . LEU A 1 502 ? 45.860 34.273 30.285 1.00 24.29 502 LEU A O 1
ATOM 3785 N N . VAL A 1 503 ? 46.733 32.899 28.709 1.00 17.63 503 VAL A N 1
ATOM 3786 C CA . VAL A 1 503 ? 47.349 34.066 28.095 1.00 14.24 503 VAL A CA 1
ATOM 3787 C C . VAL A 1 503 ? 46.897 34.214 26.655 1.00 16.51 503 VAL A C 1
ATOM 3788 O O . VAL A 1 503 ? 46.766 33.180 26.014 1.00 14.54 503 VAL A O 1
ATOM 3792 N N . THR A 1 504 ? 46.722 35.456 26.168 1.00 11.34 504 THR A N 1
ATOM 3793 C CA . THR A 1 504 ? 46.396 35.653 24.752 1.00 13.33 504 THR A CA 1
ATOM 3794 C C . THR A 1 504 ? 47.395 36.638 24.174 1.00 22.14 504 THR A C 1
ATOM 3795 O O . THR A 1 504 ? 47.835 37.552 24.856 1.00 14.56 504 THR A O 1
ATOM 3799 N N . ILE A 1 505 ? 47.766 36.429 22.926 1.00 18.31 505 ILE A N 1
ATOM 3800 C CA . ILE A 1 505 ? 48.696 37.302 22.198 1.00 14.75 505 ILE A CA 1
ATOM 3801 C C . ILE A 1 505 ? 48.073 37.708 20.883 1.00 15.16 505 ILE A C 1
ATOM 3802 O O . ILE A 1 505 ? 47.781 36.862 20.045 1.00 13.18 505 ILE A O 1
ATOM 3807 N N . GLN A 1 506 ? 47.862 39.001 20.734 1.00 12.89 506 GLN A N 1
ATOM 3808 C CA . GLN A 1 506 ? 47.288 39.455 19.509 1.00 8.75 506 GLN A CA 1
ATOM 3809 C C . GLN A 1 506 ? 48.278 40.264 18.706 1.00 15.31 506 GLN A C 1
ATOM 3810 O O . GLN A 1 506 ? 48.736 41.304 19.170 1.00 14.93 506 GLN A O 1
ATOM 3816 N N . TYR A 1 507 ? 48.641 39.785 17.534 1.00 12.04 507 TYR A N 1
ATOM 3817 C CA . TYR A 1 507 ? 49.606 40.511 16.703 1.00 10.94 507 TYR A CA 1
ATOM 3818 C C . TYR A 1 507 ? 48.838 41.218 15.617 1.00 15.12 507 TYR A C 1
ATOM 3819 O O . TYR A 1 507 ? 47.949 40.628 15.019 1.00 11.72 507 TYR A O 1
ATOM 3828 N N . THR A 1 508 ? 49.169 42.468 15.375 1.00 11.50 508 THR A N 1
ATOM 3829 C CA . THR A 1 508 ? 48.499 43.243 14.337 1.00 6.49 508 THR A CA 1
ATOM 3830 C C . THR A 1 508 ? 49.568 43.817 13.438 1.00 17.81 508 THR A C 1
ATOM 3831 O O . THR A 1 508 ? 50.444 44.595 13.868 1.00 13.07 508 THR A O 1
ATOM 3835 N N . VAL A 1 509 ? 49.479 43.388 12.175 1.00 13.77 509 VAL A N 1
ATOM 3836 C CA . VAL A 1 509 ? 50.409 43.803 11.124 1.00 12.06 509 VAL A CA 1
ATOM 3837 C C . VAL A 1 509 ? 49.745 44.801 10.182 1.00 19.17 509 VAL A C 1
ATOM 3838 O O . VAL A 1 509 ? 48.767 44.497 9.492 1.00 20.02 509 VAL A O 1
ATOM 3842 N N . ASN A 1 510 ? 50.300 46.012 10.145 1.00 15.90 510 ASN A N 1
ATOM 3843 C CA . ASN A 1 510 ? 49.800 47.049 9.270 1.00 14.89 510 ASN A CA 1
ATOM 3844 C C . ASN A 1 510 ? 50.814 47.246 8.165 1.00 14.55 510 ASN A C 1
ATOM 3845 O O . ASN A 1 510 ? 51.898 47.815 8.353 1.00 14.54 510 ASN A O 1
ATOM 3850 N N . VAL A 1 511 ? 50.461 46.728 7.022 1.00 16.51 511 VAL A N 1
ATOM 3851 C CA . VAL A 1 511 ? 51.375 46.832 5.918 1.00 15.89 511 VAL A CA 1
ATOM 3852 C C . VAL A 1 511 ? 51.643 48.260 5.458 1.00 27.46 511 VAL A C 1
ATOM 3853 O O . VAL A 1 511 ? 52.769 48.592 5.057 1.00 22.61 511 VAL A O 1
ATOM 3857 N N . ALA A 1 512 ? 50.621 49.111 5.517 1.00 19.45 512 ALA A N 1
ATOM 3858 C CA . ALA A 1 512 ? 50.812 50.471 5.050 1.00 14.85 512 ALA A CA 1
ATOM 3859 C C . ALA A 1 512 ? 51.769 51.194 5.944 1.00 22.50 512 ALA A C 1
ATOM 3860 O O . ALA A 1 512 ? 52.619 51.947 5.515 1.00 28.82 512 ALA A O 1
ATOM 3862 N N . GLN A 1 513 ? 51.605 51.005 7.212 1.00 20.14 513 GLN A N 1
ATOM 3863 C CA . GLN A 1 513 ? 52.480 51.705 8.117 1.00 15.31 513 GLN A CA 1
ATOM 3864 C C . GLN A 1 513 ? 53.745 50.883 8.410 1.00 26.50 513 GLN A C 1
ATOM 3865 O O . GLN A 1 513 ? 54.609 51.329 9.175 1.00 25.45 513 GLN A O 1
ATOM 3871 N N . LYS A 1 514 ? 53.852 49.643 7.884 1.00 17.97 514 LYS A N 1
ATOM 3872 C CA . LYS A 1 514 ? 55.007 48.796 8.235 1.00 16.95 514 LYS A CA 1
ATOM 3873 C C . LYS A 1 514 ? 55.158 48.686 9.765 1.00 18.95 514 LYS A C 1
ATOM 3874 O O . LYS A 1 514 ? 56.217 48.888 10.348 1.00 17.71 514 LYS A O 1
ATOM 3880 N N . SER A 1 515 ? 54.062 48.377 10.478 1.00 14.14 515 SER A N 1
ATOM 3881 C CA . SER A 1 515 ? 54.143 48.275 11.915 1.00 16.53 515 SER A CA 1
ATOM 3882 C C . SER A 1 515 ? 53.597 46.949 12.435 1.00 26.31 515 SER A C 1
ATOM 3883 O O . SER A 1 515 ? 52.717 46.333 11.826 1.00 14.68 515 SER A O 1
ATOM 3886 N N . LEU A 1 516 ? 54.154 46.521 13.563 1.00 13.99 516 LEU A N 1
ATOM 3887 C CA . LEU A 1 516 ? 53.744 45.315 14.227 1.00 7.19 516 LEU A CA 1
ATOM 3888 C C . LEU A 1 516 ? 53.338 45.700 15.618 1.00 16.83 516 LEU A C 1
ATOM 3889 O O . LEU A 1 516 ? 54.146 46.268 16.329 1.00 15.20 516 LEU A O 1
ATOM 3894 N N . GLU A 1 517 ? 52.098 45.416 15.991 1.00 13.29 517 GLU A N 1
ATOM 3895 C CA . GLU A 1 517 ? 51.630 45.682 17.317 1.00 12.73 517 GLU A CA 1
ATOM 3896 C C . GLU A 1 517 ? 51.416 44.370 18.048 1.00 20.54 517 GLU A C 1
ATOM 3897 O O . GLU A 1 517 ? 50.872 43.427 17.466 1.00 13.65 517 GLU A O 1
ATOM 3908 N N . ILE A 1 518 ? 51.926 44.272 19.273 1.00 13.01 518 ILE A N 1
ATOM 3909 C CA . ILE A 1 518 ? 51.813 43.076 20.078 1.00 13.92 518 ILE A CA 1
ATOM 3910 C C . ILE A 1 518 ? 51.056 43.449 21.339 1.00 13.83 518 ILE A C 1
ATOM 3911 O O . ILE A 1 518 ? 51.482 44.346 22.084 1.00 16.21 518 ILE A O 1
ATOM 3916 N N . VAL A 1 519 ? 49.959 42.750 21.580 1.00 15.67 519 VAL A N 1
ATOM 3917 C CA . VAL A 1 519 ? 49.121 42.975 22.758 1.00 16.06 519 VAL A CA 1
ATOM 3918 C C . VAL A 1 519 ? 49.041 41.706 23.547 1.00 15.82 519 VAL A C 1
ATOM 3919 O O . VAL A 1 519 ? 48.558 40.696 23.013 1.00 11.42 519 VAL A O 1
ATOM 3923 N N . TYR A 1 520 ? 49.495 41.799 24.806 1.00 19.41 520 TYR A N 1
ATOM 3924 C CA . TYR A 1 520 ? 49.432 40.675 25.707 1.00 15.16 520 TYR A CA 1
ATOM 3925 C C . TYR A 1 520 ? 48.287 40.847 26.677 1.00 12.13 520 TYR A C 1
ATOM 3926 O O . TYR A 1 520 ? 48.073 41.920 27.176 1.00 17.07 520 TYR A O 1
ATOM 3935 N N . LYS A 1 521 ? 47.587 39.752 26.966 1.00 15.13 521 LYS A N 1
ATOM 3936 C CA . LYS A 1 521 ? 46.557 39.738 27.999 1.00 13.67 521 LYS A CA 1
ATOM 3937 C C . LYS A 1 521 ? 46.726 38.467 28.814 1.00 21.40 521 LYS A C 1
ATOM 3938 O O . LYS A 1 521 ? 47.094 37.396 28.296 1.00 16.85 521 LYS A O 1
ATOM 3944 N N . GLY A 1 522 ? 46.540 38.555 30.109 1.00 18.68 522 GLY A N 1
ATOM 3945 C CA . GLY A 1 522 ? 46.700 37.360 30.915 1.00 6.39 522 GLY A CA 1
ATOM 3946 C C . GLY A 1 522 ? 45.636 37.403 32.018 1.00 16.82 522 GLY A C 1
ATOM 3947 O O . GLY A 1 522 ? 45.259 38.460 32.554 1.00 17.54 522 GLY A O 1
ATOM 3948 N N . LYS A 1 523 ? 45.147 36.235 32.350 1.00 20.34 523 LYS A N 1
ATOM 3949 C CA . LYS A 1 523 ? 44.139 36.132 33.398 1.00 32.99 523 LYS A CA 1
ATOM 3950 C C . LYS A 1 523 ? 44.227 34.769 34.070 1.00 36.75 523 LYS A C 1
ATOM 3951 O O . LYS A 1 523 ? 44.444 33.760 33.388 1.00 19.77 523 LYS A O 1
ATOM 3957 N N . LEU A 1 524 ? 44.092 34.774 35.410 1.00 20.19 524 LEU A N 1
ATOM 3958 C CA . LEU A 1 524 ? 44.132 33.547 36.177 1.00 19.67 524 LEU A CA 1
ATOM 3959 C C . LEU A 1 524 ? 42.787 32.835 36.087 1.00 28.63 524 LEU A C 1
ATOM 3960 O O . LEU A 1 524 ? 41.714 33.445 36.267 1.00 28.86 524 LEU A O 1
ATOM 3965 N N . THR A 1 525 ? 42.809 31.543 35.798 1.00 20.87 525 THR A N 1
ATOM 3966 C CA . THR A 1 525 ? 41.518 30.902 35.754 1.00 33.84 525 THR A CA 1
ATOM 3967 C C . THR A 1 525 ? 41.305 30.167 37.060 1.00 42.47 525 THR A C 1
ATOM 3968 O O . THR A 1 525 ? 40.232 29.725 37.377 1.00 28.23 525 THR A O 1
ATOM 3972 N N . ALA A 1 526 ? 42.356 30.001 37.815 1.00 25.40 526 ALA A N 1
ATOM 3973 C CA . ALA A 1 526 ? 42.241 29.343 39.095 1.00 32.15 526 ALA A CA 1
ATOM 3974 C C . ALA A 1 526 ? 43.434 29.871 39.873 1.00 43.47 526 ALA A C 1
ATOM 3975 O O . ALA A 1 526 ? 44.361 30.341 39.240 1.00 25.31 526 ALA A O 1
ATOM 3977 N N . GLY A 1 527 ? 43.424 29.853 41.205 1.00 44.45 527 GLY A N 1
ATOM 3978 C CA . GLY A 1 527 ? 44.554 30.405 41.964 1.00 39.96 527 GLY A CA 1
ATOM 3979 C C . GLY A 1 527 ? 44.299 31.842 42.472 1.00 32.28 527 GLY A C 1
ATOM 3980 O O . GLY A 1 527 ? 43.493 32.614 41.922 1.00 24.95 527 GLY A O 1
ATOM 3981 N N . GLU A 1 528 ? 44.991 32.240 43.548 1.00 34.20 528 GLU A N 1
ATOM 3982 C CA . GLU A 1 528 ? 44.767 33.586 44.040 1.00 32.12 528 GLU A CA 1
ATOM 3983 C C . GLU A 1 528 ? 45.624 34.621 43.317 1.00 25.34 528 GLU A C 1
ATOM 3984 O 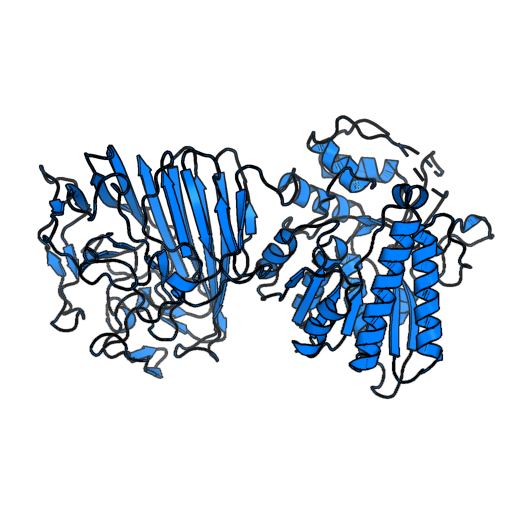O . GLU A 1 528 ? 45.197 35.762 43.125 1.00 24.85 528 GLU A O 1
ATOM 3990 N N . ALA A 1 529 ? 46.849 34.235 42.935 1.00 20.95 529 ALA A N 1
ATOM 3991 C CA . ALA A 1 529 ? 47.629 35.234 42.232 1.00 26.64 529 ALA A CA 1
ATOM 3992 C C . ALA A 1 529 ? 48.861 34.612 41.645 1.00 23.68 529 ALA A C 1
ATOM 3993 O O . ALA A 1 529 ? 49.256 33.518 42.058 1.00 28.34 529 ALA A O 1
ATOM 3995 N N . THR A 1 530 ? 49.455 35.321 40.677 1.00 22.03 530 THR A N 1
ATOM 3996 C CA . THR A 1 530 ? 50.707 34.895 40.061 1.00 22.10 530 THR A CA 1
ATOM 3997 C C . THR A 1 530 ? 51.525 36.116 39.675 1.00 16.98 530 THR A C 1
ATOM 3998 O O . THR A 1 530 ? 50.982 37.181 39.355 1.00 21.86 530 THR A O 1
ATOM 4002 N N . PRO A 1 531 ? 52.838 35.938 39.690 1.00 19.46 531 PRO A N 1
ATOM 4003 C CA . PRO A 1 531 ? 53.695 37.004 39.247 1.00 24.69 531 PRO A CA 1
ATOM 4004 C C . PRO A 1 531 ? 53.574 36.917 37.723 1.00 34.58 531 PRO A C 1
ATOM 4005 O O . PRO A 1 531 ? 53.442 35.798 37.216 1.00 20.19 531 PRO A O 1
ATOM 4009 N N . ILE A 1 532 ? 53.596 38.042 37.018 1.00 24.22 532 ILE A N 1
ATOM 4010 C CA . ILE A 1 532 ? 53.490 38.000 35.578 1.00 17.00 532 ILE A CA 1
ATOM 4011 C C . ILE A 1 532 ? 54.252 39.171 34.955 1.00 14.87 532 ILE A C 1
ATOM 4012 O O . ILE A 1 532 ? 54.244 40.268 35.488 1.00 17.89 532 ILE A O 1
ATOM 4017 N N . ASN A 1 533 ? 54.958 38.915 33.865 1.00 15.02 533 ASN A N 1
ATOM 4018 C CA . ASN A 1 533 ? 55.696 39.982 33.242 1.00 11.51 533 ASN A CA 1
ATOM 4019 C C . ASN A 1 533 ? 56.183 39.426 31.893 1.00 15.34 533 ASN A C 1
ATOM 4020 O O . ASN A 1 533 ? 57.290 38.890 31.760 1.00 18.64 533 ASN A O 1
ATOM 4025 N N . LEU A 1 534 ? 55.328 39.546 30.877 1.00 11.83 534 LEU A N 1
ATOM 4026 C CA . LEU A 1 534 ? 55.737 39.010 29.583 1.00 12.14 534 LEU A CA 1
ATOM 4027 C C . LEU A 1 534 ? 56.473 40.022 28.711 1.00 18.59 534 LEU A C 1
ATOM 4028 O O . LEU A 1 534 ? 56.453 41.254 28.952 1.00 19.37 534 LEU A O 1
ATOM 4033 N N . THR A 1 535 ? 57.131 39.487 27.660 1.00 12.60 535 THR A N 1
ATOM 4034 C CA . THR A 1 535 ? 57.797 40.334 26.666 1.00 14.44 535 THR A CA 1
ATOM 4035 C C . THR A 1 535 ? 58.083 39.513 25.414 1.00 17.82 535 THR A C 1
ATOM 4036 O O . THR A 1 535 ? 57.811 38.325 25.386 1.00 15.89 535 THR A O 1
ATOM 4040 N N . ASN A 1 536 ? 58.599 40.185 24.387 1.00 14.94 536 ASN A N 1
ATOM 4041 C CA . ASN A 1 536 ? 59.003 39.608 23.133 1.00 13.76 536 ASN A CA 1
ATOM 4042 C C . ASN A 1 536 ? 60.487 39.841 23.039 1.00 8.24 536 ASN A C 1
ATOM 4043 O O . ASN A 1 536 ? 61.016 40.932 23.214 1.00 13.18 536 ASN A O 1
ATOM 4048 N N . HIS A 1 537 ? 61.174 38.779 22.765 1.00 15.22 537 HIS A N 1
ATOM 4049 C CA . HIS A 1 537 ? 62.608 38.776 22.704 1.00 14.69 537 HIS A CA 1
ATOM 4050 C C . HIS A 1 537 ? 63.238 38.795 21.320 1.00 16.55 537 HIS A C 1
ATOM 4051 O O . HIS A 1 537 ? 64.302 38.190 21.088 1.00 14.52 537 HIS A O 1
ATOM 4058 N N . SER A 1 538 ? 62.588 39.505 20.409 1.00 13.59 538 SER A N 1
ATOM 4059 C CA . SER A 1 538 ? 63.127 39.621 19.070 1.00 14.27 538 SER A CA 1
ATOM 4060 C C . SER A 1 538 ? 64.526 40.222 19.118 1.00 13.71 538 SER A C 1
ATOM 4061 O O . SER A 1 538 ? 64.813 41.097 19.931 1.00 13.46 538 SER A O 1
ATOM 4064 N N . TYR A 1 539 ? 65.373 39.786 18.207 1.00 14.81 539 TYR A N 1
ATOM 4065 C CA . TYR A 1 539 ? 66.681 40.339 18.048 1.00 10.21 539 TYR A CA 1
ATOM 4066 C C . TYR A 1 539 ? 66.714 40.961 16.665 1.00 13.65 539 TYR A C 1
ATOM 4067 O O . TYR A 1 539 ? 66.509 40.305 15.601 1.00 13.32 539 TYR A O 1
ATOM 4076 N N . PHE A 1 540 ? 66.996 42.255 16.663 1.00 14.61 540 PHE A N 1
ATOM 4077 C CA . PHE A 1 540 ? 67.059 42.969 15.396 1.00 18.15 540 PHE A CA 1
ATOM 4078 C C . PHE A 1 540 ? 68.454 43.065 14.843 1.00 18.17 540 PHE A C 1
ATOM 4079 O O . PHE A 1 540 ? 69.468 43.126 15.532 1.00 19.16 540 PHE A O 1
ATOM 4087 N N . ASN A 1 541 ? 68.435 43.168 13.558 1.00 19.65 541 ASN A N 1
ATOM 4088 C CA . ASN A 1 541 ? 69.612 43.364 12.732 1.00 12.17 541 ASN A CA 1
ATOM 4089 C C . ASN A 1 541 ? 69.079 44.076 11.475 1.00 17.77 541 ASN A C 1
ATOM 4090 O O . ASN A 1 541 ? 68.376 43.494 10.647 1.00 14.10 541 ASN A O 1
ATOM 4095 N N . LEU A 1 542 ? 69.358 45.356 11.373 1.00 17.33 542 LEU A N 1
ATOM 4096 C CA . LEU A 1 542 ? 68.828 46.164 10.305 1.00 16.96 542 LEU A CA 1
ATOM 4097 C C . LEU A 1 542 ? 69.700 46.215 9.096 1.00 23.93 542 LEU A C 1
ATOM 4098 O O . LEU A 1 542 ? 69.424 47.032 8.219 1.00 22.58 542 LEU A O 1
ATOM 4103 N N . ASN A 1 543 ? 70.736 45.391 9.065 1.00 18.88 543 ASN A N 1
ATOM 4104 C CA . ASN A 1 543 ? 71.624 45.453 7.912 1.00 24.00 543 ASN A CA 1
ATOM 4105 C C . ASN A 1 543 ? 72.011 44.072 7.448 1.00 24.41 543 ASN A C 1
ATOM 4106 O O . ASN A 1 543 ? 73.154 43.894 7.049 1.00 20.99 543 ASN A O 1
ATOM 4111 N N . LYS A 1 544 ? 71.088 43.103 7.502 1.00 22.27 544 LYS A N 1
ATOM 4112 C CA . LYS A 1 544 ? 71.380 41.719 7.098 1.00 25.26 544 LYS A CA 1
ATOM 4113 C C . LYS A 1 544 ? 72.019 41.486 5.733 1.00 52.83 544 LYS A C 1
ATOM 4114 O O . LYS A 1 544 ? 72.927 40.657 5.596 1.00 42.84 544 LYS A O 1
ATOM 4120 N N . PRO A 1 545 ? 71.534 42.166 4.696 1.00 41.78 545 PRO A N 1
ATOM 4121 C CA . PRO A 1 545 ? 72.127 41.960 3.371 1.00 61.13 545 PRO A CA 1
ATOM 4122 C C . PRO A 1 545 ? 73.655 42.148 3.321 1.00 77.03 545 PRO A C 1
ATOM 4123 O O . PRO A 1 545 ? 74.382 41.447 2.610 1.00 77.18 545 PRO A O 1
ATOM 4127 N N . TYR A 1 546 ? 74.122 43.129 4.083 1.00 67.46 546 TYR A N 1
ATOM 4128 C CA . TYR A 1 546 ? 75.520 43.477 4.175 1.00 73.07 546 TYR A CA 1
ATOM 4129 C C . TYR A 1 546 ? 76.002 43.482 5.608 1.00 78.52 546 TYR A C 1
ATOM 4130 O O . TYR A 1 546 ? 75.746 44.430 6.348 1.00 100.00 546 TYR A O 1
ATOM 4132 N N . GLY A 1 547 ? 76.701 42.472 6.071 1.00 45.61 547 GLY A N 1
ATOM 4133 C CA . GLY A 1 547 ? 77.075 42.700 7.440 1.00 53.46 547 GLY A CA 1
ATOM 4134 C C . GLY A 1 547 ? 76.816 41.565 8.379 1.00 56.69 547 GLY A C 1
ATOM 4135 O O . GLY A 1 547 ? 75.688 41.094 8.516 1.00 57.06 547 GLY A O 1
ATOM 4136 N N . ASP A 1 548 ? 77.936 41.243 9.022 1.00 59.96 548 ASP A N 1
ATOM 4137 C CA . ASP A 1 548 ? 78.150 40.194 9.991 1.00 69.81 548 ASP A CA 1
ATOM 4138 C C . ASP A 1 548 ? 77.823 40.542 11.445 1.00 77.60 548 ASP A C 1
ATOM 4139 O O . ASP A 1 548 ? 77.835 39.664 12.299 1.00 85.67 548 ASP A O 1
ATOM 4144 N N . THR A 1 549 ? 77.536 41.816 11.730 1.00 53.30 549 THR A N 1
ATOM 4145 C CA . THR A 1 549 ? 77.166 42.260 13.051 1.00 29.82 549 THR A CA 1
ATOM 4146 C C . THR A 1 549 ? 76.241 43.460 12.979 1.00 32.15 549 THR A C 1
ATOM 4147 O O . THR A 1 549 ? 75.919 43.914 11.898 1.00 28.82 549 THR A O 1
ATOM 4151 N N . ILE A 1 550 ? 75.840 43.964 14.166 1.00 19.27 550 ILE A N 1
ATOM 4152 C CA . ILE A 1 550 ? 74.987 45.144 14.314 1.00 14.44 550 ILE A CA 1
ATOM 4153 C C . ILE A 1 550 ? 75.854 46.400 14.179 1.00 14.91 550 ILE A C 1
ATOM 4154 O O . ILE A 1 550 ? 75.385 47.518 14.297 1.00 18.14 550 ILE A O 1
ATOM 4159 N N . GLU A 1 551 ? 77.149 46.205 13.941 1.00 16.28 551 GLU A N 1
ATOM 4160 C CA . GLU A 1 551 ? 78.042 47.346 13.812 1.00 20.80 551 GLU A CA 1
ATOM 4161 C C . GLU A 1 551 ? 77.460 48.389 12.863 1.00 25.70 551 GLU A C 1
ATOM 4162 O O . GLU A 1 551 ? 76.948 48.026 11.808 1.00 21.32 551 GLU A O 1
ATOM 4168 N N . GLY A 1 552 ? 77.532 49.692 13.214 1.00 31.37 552 GLY A N 1
ATOM 4169 C CA . GLY A 1 552 ? 76.994 50.749 12.347 1.00 17.42 552 GLY A CA 1
ATOM 4170 C C . GLY A 1 552 ? 75.592 51.201 12.776 1.00 18.16 552 GLY A C 1
ATOM 4171 O O . GLY A 1 552 ? 75.077 52.248 12.352 1.00 19.64 552 GLY A O 1
ATOM 4172 N N . THR A 1 553 ? 74.933 50.395 13.637 1.00 15.53 553 THR A N 1
ATOM 4173 C CA . THR A 1 553 ? 73.598 50.813 14.029 1.00 20.23 553 THR A CA 1
ATOM 4174 C C . THR A 1 553 ? 73.622 52.055 14.918 1.00 20.98 553 THR A C 1
ATOM 4175 O O . THR A 1 553 ? 74.416 52.127 15.844 1.00 17.84 553 THR A O 1
ATOM 4179 N N . GLU A 1 554 ? 72.720 53.006 14.637 1.00 20.34 554 GLU A N 1
ATOM 4180 C CA . GLU A 1 554 ? 72.606 54.184 15.436 1.00 18.63 554 GLU A CA 1
ATOM 4181 C C . GLU A 1 554 ? 71.418 54.040 16.351 1.00 23.27 554 GLU A C 1
ATOM 4182 O O . GLU A 1 554 ? 70.302 53.747 15.899 1.00 20.92 554 GLU A O 1
ATOM 4188 N N . ILE A 1 555 ? 71.714 54.269 17.630 1.00 19.97 555 ILE A N 1
ATOM 4189 C CA . ILE A 1 555 ? 70.751 54.163 18.686 1.00 15.96 555 ILE A CA 1
ATOM 4190 C C . ILE A 1 555 ? 70.591 55.449 19.514 1.00 16.64 555 ILE A C 1
ATOM 4191 O O . ILE A 1 555 ? 71.546 56.179 19.851 1.00 18.64 555 ILE A O 1
ATOM 4196 N N . MET A 1 556 ? 69.346 55.728 19.851 1.00 13.74 556 MET A N 1
ATOM 4197 C CA . MET A 1 556 ? 68.916 56.788 20.734 1.00 14.84 556 MET A CA 1
ATOM 4198 C C . MET A 1 556 ? 67.764 56.196 21.561 1.00 25.35 556 MET A C 1
ATOM 4199 O O . MET A 1 556 ? 66.912 55.503 21.010 1.00 17.31 556 MET A O 1
ATOM 4204 N N . VAL A 1 557 ? 67.733 56.425 22.867 1.00 14.37 557 VAL A N 1
ATOM 4205 C CA . VAL A 1 557 ? 66.669 55.904 23.703 1.00 14.52 557 VAL A CA 1
ATOM 4206 C C . VAL A 1 557 ? 66.008 57.107 24.347 1.00 37.83 557 VAL A C 1
ATOM 4207 O O . VAL A 1 557 ? 66.565 58.216 24.360 1.00 18.33 557 VAL A O 1
ATOM 4211 N N . ARG A 1 558 ? 64.821 56.866 24.887 1.00 19.40 558 ARG A N 1
ATOM 4212 C CA . ARG A 1 558 ? 64.073 57.943 25.496 1.00 25.48 558 ARG A CA 1
ATOM 4213 C C . ARG A 1 558 ? 64.761 58.666 26.645 1.00 28.41 558 ARG A C 1
ATOM 4214 O O . ARG A 1 558 ? 64.604 59.865 26.868 1.00 26.89 558 ARG A O 1
ATOM 4222 N N . SER A 1 559 ? 65.487 57.917 27.418 1.00 29.51 559 SER A N 1
ATOM 4223 C CA . SER A 1 559 ? 66.192 58.484 28.534 1.00 25.52 559 SER A CA 1
ATOM 4224 C C . SER A 1 559 ? 67.247 57.484 29.017 1.00 25.51 559 SER A C 1
ATOM 4225 O O . SER A 1 559 ? 67.068 56.264 28.845 1.00 26.80 559 SER A O 1
ATOM 4228 N N . LYS A 1 560 ? 68.353 58.024 29.602 1.00 36.42 560 LYS A N 1
ATOM 4229 C CA . LYS A 1 560 ? 69.492 57.236 30.132 1.00 17.97 560 LYS A CA 1
ATOM 4230 C C . LYS A 1 560 ? 69.204 56.563 31.459 1.00 14.52 560 LYS A C 1
ATOM 4231 O O . LYS A 1 560 ? 69.959 55.721 31.913 1.00 18.34 560 LYS A O 1
ATOM 4237 N N . LYS A 1 561 ? 68.112 56.976 32.090 1.00 15.35 561 LYS A N 1
ATOM 4238 C CA . LYS A 1 561 ? 67.722 56.489 33.391 1.00 18.20 561 LYS A CA 1
ATOM 4239 C C . LYS A 1 561 ? 67.539 55.004 33.356 1.00 25.40 561 LYS A C 1
ATOM 4240 O O . LYS A 1 561 ? 66.731 54.492 32.580 1.00 22.75 561 LYS A O 1
ATOM 4246 N N . SER A 1 562 ? 68.245 54.338 34.245 1.00 19.53 562 SER A N 1
ATOM 4247 C CA . SER A 1 562 ? 68.174 52.901 34.258 1.00 15.06 562 SER A CA 1
ATOM 4248 C C . SER A 1 562 ? 68.248 52.229 35.635 1.00 22.06 562 SER A C 1
ATOM 4249 O O . SER A 1 562 ? 68.795 52.727 36.620 1.00 25.69 562 SER A O 1
ATOM 4252 N N . VAL A 1 563 ? 67.698 51.041 35.702 1.00 23.11 563 VAL A N 1
ATOM 4253 C CA . VAL A 1 563 ? 67.703 50.274 36.931 1.00 22.21 563 VAL A CA 1
ATOM 4254 C C . VAL A 1 563 ? 69.112 49.877 37.298 1.00 32.87 563 VAL A C 1
ATOM 4255 O O . VAL A 1 563 ? 69.690 49.053 36.621 1.00 25.27 563 VAL A O 1
ATOM 4259 N N . ASP A 1 564 ? 69.669 50.442 38.369 1.00 27.66 564 ASP A N 1
ATOM 4260 C CA . ASP A 1 564 ? 71.011 50.079 38.803 1.00 24.24 564 ASP A CA 1
ATOM 4261 C C . ASP A 1 564 ? 70.989 48.624 39.316 1.00 24.92 564 ASP A C 1
ATOM 4262 O O . ASP A 1 564 ? 70.041 48.168 40.013 1.00 25.67 564 ASP A O 1
ATOM 4267 N N . VAL A 1 565 ? 72.019 47.859 38.974 1.00 23.71 565 VAL A N 1
ATOM 4268 C CA . VAL A 1 565 ? 72.064 46.465 39.406 1.00 27.49 565 VAL A CA 1
ATOM 4269 C C . VAL A 1 565 ? 73.409 46.106 40.024 1.00 26.48 565 VAL A C 1
ATOM 4270 O O . VAL A 1 565 ? 74.420 46.788 39.819 1.00 32.98 565 VAL A O 1
ATOM 4274 N N . ASP A 1 566 ? 73.410 44.994 40.769 1.00 26.42 566 ASP A N 1
ATOM 4275 C CA . ASP A 1 566 ? 74.589 44.472 41.445 1.00 25.40 566 ASP A CA 1
ATOM 4276 C C . ASP A 1 566 ? 75.332 43.480 40.584 1.00 28.64 566 ASP A C 1
ATOM 4277 O O . ASP A 1 566 ? 74.967 43.166 39.434 1.00 26.62 566 ASP A O 1
ATOM 4282 N N . LYS A 1 567 ? 76.365 42.916 41.186 1.00 26.03 567 LYS A N 1
ATOM 4283 C CA . LYS A 1 567 ? 77.139 41.949 40.435 1.00 31.17 567 LYS A CA 1
ATOM 4284 C C . LYS A 1 567 ? 76.288 40.797 39.933 1.00 27.14 567 LYS A C 1
ATOM 4285 O O . LYS A 1 567 ? 76.739 40.088 39.071 1.00 21.71 567 LYS A O 1
ATOM 4291 N N . ASN A 1 568 ? 75.088 40.569 40.486 1.00 26.03 568 ASN A N 1
ATOM 4292 C CA . ASN A 1 568 ? 74.267 39.440 40.030 1.00 31.73 568 ASN A CA 1
ATOM 4293 C C . ASN A 1 568 ? 73.118 39.874 39.170 1.00 31.41 568 ASN A C 1
ATOM 4294 O O . ASN A 1 568 ? 72.124 39.164 39.070 1.00 25.90 568 ASN A O 1
ATOM 4299 N N . MET A 1 569 ? 73.243 41.053 38.598 1.00 23.60 569 MET A N 1
ATOM 4300 C CA . MET A 1 569 ? 72.193 41.577 37.733 1.00 24.41 569 MET A CA 1
ATOM 4301 C C . MET A 1 569 ? 70.909 41.859 38.416 1.00 32.88 569 MET A C 1
ATOM 4302 O O . MET A 1 569 ? 69.881 41.944 37.753 1.00 26.78 569 MET A O 1
ATOM 4307 N N . ILE A 1 570 ? 70.969 41.995 39.735 1.00 19.07 570 ILE A N 1
ATOM 4308 C CA . ILE A 1 570 ? 69.762 42.277 40.521 1.00 17.33 570 ILE A CA 1
ATOM 4309 C C . ILE A 1 570 ? 69.782 43.721 40.983 1.00 31.49 570 ILE A C 1
ATOM 4310 O O . ILE A 1 570 ? 70.869 44.212 41.293 1.00 27.57 570 ILE A O 1
ATOM 4315 N N . PRO A 1 571 ? 68.619 44.405 40.987 1.00 23.63 571 PRO A N 1
ATOM 4316 C CA . PRO A 1 571 ? 68.544 45.812 41.377 1.00 23.95 571 PRO A CA 1
ATOM 4317 C C . PRO A 1 571 ? 69.130 46.144 42.740 1.00 31.54 571 PRO A C 1
ATOM 4318 O O . PRO A 1 571 ? 68.982 45.424 43.714 1.00 22.30 571 PRO A O 1
ATOM 4322 N N . THR A 1 572 ? 69.790 47.280 42.818 1.00 25.78 572 THR A N 1
ATOM 4323 C CA . THR A 1 572 ? 70.381 47.723 44.079 1.00 31.21 572 THR A CA 1
ATOM 4324 C C . THR A 1 572 ? 69.355 48.575 44.808 1.00 31.78 572 THR A C 1
ATOM 4325 O O . THR A 1 572 ? 69.444 48.859 46.005 1.00 40.89 572 THR A O 1
ATOM 4329 N N . GLY A 1 573 ? 68.376 48.999 44.039 1.00 32.20 573 GLY A N 1
ATOM 4330 C CA . GLY A 1 573 ? 67.315 49.833 44.549 1.00 29.11 573 GLY A CA 1
ATOM 4331 C C . GLY A 1 573 ? 67.492 51.200 43.925 1.00 46.72 573 GLY A C 1
ATOM 4332 O O . GLY A 1 573 ? 66.582 52.031 43.828 1.00 42.66 573 GLY A O 1
ATOM 4333 N N . ASN A 1 574 ? 68.715 51.429 43.453 1.00 33.10 574 ASN A N 1
ATOM 4334 C CA . ASN A 1 574 ? 68.977 52.714 42.848 1.00 28.93 574 ASN A CA 1
ATOM 4335 C C . ASN A 1 574 ? 68.727 52.824 41.348 1.00 33.92 574 ASN A C 1
ATOM 4336 O O . ASN A 1 574 ? 68.665 51.813 40.646 1.00 26.95 574 ASN A O 1
ATOM 4341 N N . ILE A 1 575 ? 68.593 54.079 40.892 1.00 27.87 575 ILE A N 1
ATOM 4342 C CA . ILE A 1 575 ? 68.403 54.479 39.493 1.00 30.32 575 ILE A CA 1
ATOM 4343 C C . ILE A 1 575 ? 69.570 55.328 38.983 1.00 52.88 575 ILE A C 1
ATOM 4344 O O . ILE A 1 575 ? 69.776 56.426 39.482 1.00 51.86 575 ILE A O 1
ATOM 4349 N N . VAL A 1 576 ? 70.301 54.844 37.973 1.00 33.26 576 VAL A N 1
ATOM 4350 C CA . VAL A 1 576 ? 71.440 55.548 37.419 1.00 17.23 576 VAL A CA 1
ATOM 4351 C C . VAL A 1 576 ? 71.353 55.786 35.925 1.00 28.74 576 VAL A C 1
ATOM 4352 O O . VAL A 1 576 ? 70.610 55.165 35.188 1.00 26.88 576 VAL A O 1
ATOM 4356 N N . ASP A 1 577 ? 72.175 56.697 35.458 1.00 25.42 577 ASP A N 1
ATOM 4357 C CA . ASP A 1 577 ? 72.241 57.015 34.052 1.00 30.38 577 ASP A CA 1
ATOM 4358 C C . ASP A 1 577 ? 73.234 56.104 33.351 1.00 30.08 577 ASP A C 1
ATOM 4359 O O . ASP A 1 577 ? 74.285 55.805 33.888 1.00 27.88 577 ASP A O 1
ATOM 4364 N N . ARG A 1 578 ? 72.909 55.692 32.142 1.00 26.70 578 ARG A N 1
ATOM 4365 C CA . ARG A 1 578 ? 73.801 54.891 31.324 1.00 27.51 578 ARG A CA 1
ATOM 4366 C C . ARG A 1 578 ? 74.376 55.831 30.306 1.00 23.50 578 ARG A C 1
ATOM 4367 O O . ARG A 1 578 ? 73.799 56.877 30.004 1.00 22.86 578 ARG A O 1
ATOM 4375 N N . GLU A 1 579 ? 75.502 55.452 29.755 1.00 24.95 579 GLU A N 1
ATOM 4376 C CA . GLU A 1 579 ? 76.054 56.327 28.772 1.00 23.12 579 GLU A CA 1
ATOM 4377 C C . GLU A 1 579 ? 75.490 55.964 27.428 1.00 29.09 579 GLU A C 1
ATOM 4378 O O . GLU A 1 579 ? 75.976 55.063 26.784 1.00 20.23 579 GLU A O 1
ATOM 4384 N N . ILE A 1 580 ? 74.453 56.666 27.019 1.00 20.86 580 ILE A N 1
ATOM 4385 C CA . ILE A 1 580 ? 73.884 56.326 25.748 1.00 15.13 580 ILE A CA 1
ATOM 4386 C C . ILE A 1 580 ? 73.133 57.551 25.260 1.00 19.26 580 ILE A C 1
ATOM 4387 O O . ILE A 1 580 ? 72.685 58.370 26.091 1.00 17.41 580 ILE A O 1
ATOM 4392 N N . ALA A 1 581 ? 73.017 57.682 23.945 1.00 19.04 581 ALA A N 1
ATOM 4393 C CA . ALA A 1 581 ? 72.292 58.814 23.378 1.00 21.78 581 ALA A CA 1
ATOM 4394 C C . ALA A 1 581 ? 70.780 58.765 23.685 1.00 27.48 581 ALA A C 1
ATOM 4395 O O . ALA A 1 581 ? 70.177 57.673 23.761 1.00 19.44 581 ALA A O 1
ATOM 4397 N N . THR A 1 582 ? 70.164 59.958 23.864 1.00 14.59 582 THR A N 1
ATOM 4398 C CA . THR A 1 582 ? 68.736 60.023 24.073 1.00 16.10 582 THR A CA 1
ATOM 4399 C C . THR A 1 582 ? 68.238 60.708 22.817 1.00 22.90 582 THR A C 1
ATOM 4400 O O . THR A 1 582 ? 69.037 61.085 21.959 1.00 17.05 582 THR A O 1
ATOM 4404 N N . PHE A 1 583 ? 66.937 60.882 22.707 1.00 23.37 583 PHE A N 1
ATOM 4405 C CA . PHE A 1 583 ? 66.406 61.514 21.502 1.00 18.59 583 PHE A CA 1
ATOM 4406 C C . PHE A 1 583 ? 66.851 62.952 21.304 1.00 17.25 583 PHE A C 1
ATOM 4407 O O . PHE A 1 583 ? 66.704 63.458 20.220 1.00 14.40 583 PHE A O 1
ATOM 4415 N N . ASN A 1 584 ? 67.300 63.613 22.341 1.00 17.92 584 ASN A N 1
ATOM 4416 C CA . ASN A 1 584 ? 67.695 64.993 22.154 1.00 18.62 584 ASN A CA 1
ATOM 4417 C C . ASN A 1 584 ? 69.177 65.141 21.952 1.00 28.87 584 ASN A C 1
ATOM 4418 O O . ASN A 1 584 ? 69.637 66.240 21.732 1.00 26.22 584 ASN A O 1
ATOM 4423 N N . SER A 1 585 ? 69.944 64.053 22.044 1.00 24.23 585 SER A N 1
ATOM 4424 C CA . SER A 1 585 ? 71.400 64.100 21.820 1.00 20.13 585 SER A CA 1
ATOM 4425 C C . SER A 1 585 ? 71.683 64.533 20.400 1.00 22.64 585 SER A C 1
ATOM 4426 O O . SER A 1 585 ? 70.920 64.246 19.470 1.00 24.24 585 SER A O 1
ATOM 4429 N N . THR A 1 586 ? 72.824 65.214 20.213 1.00 28.79 586 THR A N 1
ATOM 4430 C CA . THR A 1 586 ? 73.196 65.674 18.870 1.00 25.07 586 THR A CA 1
ATOM 4431 C C . THR A 1 586 ? 73.641 64.527 17.958 1.00 24.89 586 THR A C 1
ATOM 4432 O O . THR A 1 586 ? 73.490 64.529 16.739 1.00 45.08 586 THR A O 1
ATOM 4436 N N . LYS A 1 587 ? 74.219 63.510 18.563 1.00 24.56 587 LYS A N 1
ATOM 4437 C CA . LYS A 1 587 ? 74.647 62.373 17.789 1.00 23.83 587 LYS A CA 1
ATOM 4438 C C . LYS A 1 587 ? 74.034 61.151 18.462 1.00 19.05 587 LYS A C 1
ATOM 4439 O O . LYS A 1 587 ? 73.831 61.152 19.685 1.00 19.95 587 LYS A O 1
ATOM 4445 N N . PRO A 1 588 ? 73.804 60.099 17.688 1.00 20.92 588 PRO A N 1
ATOM 4446 C CA . PRO A 1 588 ? 73.262 58.880 18.259 1.00 21.93 588 PRO A CA 1
ATOM 4447 C C . PRO A 1 588 ? 74.402 58.014 18.801 1.00 31.34 588 PRO A C 1
ATOM 4448 O O . PRO A 1 588 ? 75.568 58.286 18.533 1.00 16.87 588 PRO A O 1
ATOM 4452 N N . THR A 1 589 ? 74.086 56.974 19.561 1.00 21.10 589 THR A N 1
ATOM 4453 C CA . THR A 1 589 ? 75.110 56.067 20.056 1.00 15.42 589 THR A CA 1
ATOM 4454 C C . THR A 1 589 ? 75.358 55.115 18.880 1.00 31.15 589 THR A C 1
ATOM 4455 O O . THR A 1 589 ? 74.408 54.537 18.353 1.00 19.34 589 THR A O 1
ATOM 4459 N N . VAL A 1 590 ? 76.604 54.960 18.428 1.00 21.41 590 VAL A N 1
ATOM 4460 C CA . VAL A 1 590 ? 76.877 54.069 17.310 1.00 17.76 590 VAL A CA 1
ATOM 4461 C C . VAL A 1 590 ? 77.363 52.724 17.831 1.00 31.20 590 VAL A C 1
ATOM 4462 O O . VAL A 1 590 ? 78.306 52.686 18.613 1.00 24.46 590 VAL A O 1
ATOM 4466 N N . LEU A 1 591 ? 76.720 51.601 17.458 1.00 19.52 591 LEU A N 1
ATOM 4467 C CA . LEU A 1 591 ? 77.195 50.332 17.983 1.00 15.30 591 LEU A CA 1
ATOM 4468 C C . LEU A 1 591 ? 78.287 49.806 17.113 1.00 23.01 591 LEU A C 1
ATOM 4469 O O . LEU A 1 591 ? 78.114 49.684 15.891 1.00 22.59 591 LEU A O 1
ATOM 4474 N N . GLY A 1 592 ? 79.418 49.525 17.744 1.00 23.41 592 GLY A N 1
ATOM 4475 C CA . GLY A 1 592 ? 80.538 49.003 17.004 1.00 17.19 592 GLY A CA 1
ATOM 4476 C C . GLY A 1 592 ? 80.503 47.494 17.012 1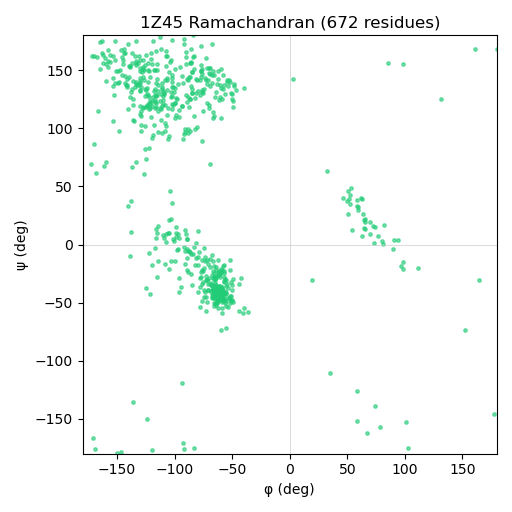.00 19.38 592 GLY A C 1
ATOM 4477 O O . GLY A 1 592 ? 79.676 46.834 17.629 1.00 24.96 592 GLY A O 1
ATOM 4478 N N . PRO A 1 593 ? 81.451 46.944 16.315 1.00 32.09 593 PRO A N 1
ATOM 4479 C CA . PRO A 1 593 ? 81.612 45.524 16.222 1.00 23.51 593 PRO A CA 1
ATOM 4480 C C . PRO A 1 593 ? 81.786 44.897 17.601 1.00 30.22 593 PRO A C 1
ATOM 4481 O O . PRO A 1 593 ? 81.422 43.747 17.812 1.00 31.16 593 PRO A O 1
ATOM 4485 N N . LYS A 1 594 ? 82.325 45.632 18.562 1.00 21.78 594 LYS A N 1
ATOM 4486 C CA . LYS A 1 594 ? 82.499 45.086 19.899 1.00 19.49 594 LYS A CA 1
ATOM 4487 C C . LYS A 1 594 ? 81.867 45.880 21.027 1.00 28.10 594 LYS A C 1
ATOM 4488 O O . LYS A 1 594 ? 81.404 45.314 22.017 1.00 28.96 594 LYS A O 1
ATOM 4494 N N . ASN A 1 595 ? 81.913 47.190 20.909 1.00 23.07 595 ASN A N 1
ATOM 4495 C CA . ASN A 1 595 ? 81.363 48.053 21.934 1.00 24.82 595 ASN A CA 1
ATOM 4496 C C . ASN A 1 595 ? 80.606 49.169 21.277 1.00 24.89 595 ASN A C 1
ATOM 4497 O O . ASN A 1 595 ? 80.790 49.401 20.106 1.00 26.08 595 ASN A O 1
ATOM 4502 N N . PRO A 1 596 ? 79.785 49.888 22.023 1.00 19.66 596 PRO A N 1
ATOM 4503 C CA . PRO A 1 596 ? 79.496 49.699 23.426 1.00 16.47 596 PRO A CA 1
ATOM 4504 C C . PRO A 1 596 ? 78.625 48.473 23.650 1.00 25.66 596 PRO A C 1
ATOM 4505 O O . PRO A 1 596 ? 77.943 48.010 22.740 1.00 23.03 596 PRO A O 1
ATOM 4509 N N . GLN A 1 597 ? 78.623 47.982 24.879 1.00 19.46 597 GLN A N 1
ATOM 4510 C CA . GLN A 1 597 ? 77.844 46.811 25.206 1.00 17.99 597 GLN A CA 1
ATOM 4511 C C . GLN A 1 597 ? 76.745 47.144 26.201 1.00 30.19 597 GLN A C 1
ATOM 4512 O O . GLN A 1 597 ? 77.019 47.758 27.209 1.00 24.30 597 GLN A O 1
ATOM 4518 N N . PHE A 1 598 ? 75.499 46.784 25.948 1.00 22.31 598 PHE A N 1
ATOM 4519 C CA . PHE A 1 598 ? 74.464 47.099 26.910 1.00 15.93 598 PHE A CA 1
ATOM 4520 C C . PHE A 1 598 ? 73.725 45.842 27.265 1.00 18.12 598 PHE A C 1
ATOM 4521 O O . PHE A 1 598 ? 73.598 44.948 26.457 1.00 19.55 598 PHE A O 1
ATOM 4529 N N . ASP A 1 599 ? 73.230 45.814 28.483 1.00 20.65 599 ASP A N 1
ATOM 4530 C CA . ASP A 1 599 ? 72.409 44.767 29.050 1.00 16.46 599 ASP A CA 1
ATOM 4531 C C . ASP A 1 599 ? 71.727 45.388 30.258 1.00 21.35 599 ASP A C 1
ATOM 4532 O O . ASP A 1 599 ? 72.024 45.039 31.391 1.00 24.25 599 ASP A O 1
ATOM 4537 N N . CYS A 1 600 ? 70.813 46.362 30.017 1.00 16.66 600 CYS A N 1
ATOM 4538 C CA . CYS A 1 600 ? 70.183 47.023 31.134 1.00 20.00 600 CYS A CA 1
ATOM 4539 C C . CYS A 1 600 ? 68.751 47.398 30.946 1.00 23.29 600 CYS A C 1
ATOM 4540 O O . CYS A 1 600 ? 68.246 47.463 29.818 1.00 20.03 600 CYS A O 1
ATOM 4543 N N . CYS A 1 601 ? 68.153 47.691 32.094 1.00 14.50 601 CYS A N 1
ATOM 4544 C CA . CYS A 1 601 ? 66.769 48.069 32.139 1.00 16.29 601 CYS A CA 1
ATOM 4545 C C . CYS A 1 601 ? 66.591 49.579 32.227 1.00 26.07 601 CYS A C 1
ATOM 4546 O O . CYS A 1 601 ? 66.931 50.232 33.216 1.00 20.20 601 CYS A O 1
ATOM 4549 N N . PHE A 1 602 ? 66.070 50.161 31.161 1.00 14.15 602 PHE A N 1
ATOM 4550 C CA . PHE A 1 602 ? 65.833 51.579 31.125 1.00 13.73 602 PHE A CA 1
ATOM 4551 C C . PHE A 1 602 ? 64.450 51.829 31.658 1.00 19.25 602 PHE A C 1
ATOM 4552 O O . PHE A 1 602 ? 63.519 51.052 31.444 1.00 20.00 602 PHE A O 1
ATOM 4560 N N . VAL A 1 603 ? 64.332 52.921 32.392 1.00 20.16 603 VAL A N 1
ATOM 4561 C CA . VAL A 1 603 ? 63.094 53.343 33.025 1.00 21.35 603 VAL A CA 1
ATOM 4562 C C . VAL A 1 603 ? 62.449 54.432 32.168 1.00 26.64 603 VAL A C 1
ATOM 4563 O O . VAL A 1 603 ? 63.101 55.342 31.699 1.00 26.05 603 VAL A O 1
ATOM 4567 N N . VAL A 1 604 ? 61.140 54.334 31.933 1.00 20.16 604 VAL A N 1
ATOM 4568 C CA . VAL A 1 604 ? 60.480 55.333 31.116 1.00 29.38 604 VAL A CA 1
ATOM 4569 C C . VAL A 1 604 ? 60.343 56.674 31.842 1.00 26.45 604 VAL A C 1
ATOM 4570 O O . VAL A 1 604 ? 60.664 57.738 31.329 1.00 34.48 604 VAL A O 1
ATOM 4574 N N . ASP A 1 605 ? 59.841 56.599 33.055 1.00 33.28 605 ASP A N 1
ATOM 4575 C CA . ASP A 1 605 ? 59.646 57.776 33.900 1.00 33.07 605 ASP A CA 1
ATOM 4576 C C . ASP A 1 605 ? 60.281 57.427 35.209 1.00 25.57 605 ASP A C 1
ATOM 4577 O O . ASP A 1 605 ? 59.860 56.539 35.981 1.00 40.81 605 ASP A O 1
ATOM 4582 N N . GLU A 1 606 ? 61.368 58.106 35.441 1.00 43.68 606 GLU A N 1
ATOM 4583 C CA . GLU A 1 606 ? 62.117 57.847 36.642 1.00 40.35 606 GLU A CA 1
ATOM 4584 C C . GLU A 1 606 ? 61.327 58.085 37.925 1.00 66.73 606 GLU A C 1
ATOM 4585 O O . GLU A 1 606 ? 61.637 57.561 39.005 1.00 40.82 606 GLU A O 1
ATOM 4591 N N . ASN A 1 607 ? 60.277 58.877 37.788 1.00 62.14 607 ASN A N 1
ATOM 4592 C CA . ASN A 1 607 ? 59.419 59.228 38.905 1.00 75.78 607 ASN A CA 1
ATOM 4593 C C . ASN A 1 607 ? 58.388 58.215 39.315 1.00 80.09 607 ASN A C 1
ATOM 4594 O O . ASN A 1 607 ? 58.106 58.022 40.504 1.00 87.98 607 ASN A O 1
ATOM 4599 N N . ALA A 1 608 ? 57.814 57.646 38.274 1.00 66.84 608 ALA A N 1
ATOM 4600 C CA . ALA A 1 608 ? 56.774 56.686 38.380 1.00 57.65 608 ALA A CA 1
ATOM 4601 C C . ALA A 1 608 ? 56.893 55.660 39.488 1.00 49.84 608 ALA A C 1
ATOM 4602 O O . ALA A 1 608 ? 57.941 55.075 39.752 1.00 69.27 608 ALA A O 1
ATOM 4604 N N . LYS A 1 609 ? 55.722 55.535 40.104 1.00 69.70 609 LYS A N 1
ATOM 4605 C CA . LYS A 1 609 ? 55.332 54.625 41.146 1.00 88.32 609 LYS A CA 1
ATOM 4606 C C . LYS A 1 609 ? 54.431 53.610 40.373 1.00 79.98 609 LYS A C 1
ATOM 4607 O O . LYS A 1 609 ? 53.207 53.838 40.200 1.00 55.73 609 LYS A O 1
ATOM 4613 N N . PRO A 1 610 ? 55.081 52.518 39.849 1.00 56.07 610 PRO A N 1
ATOM 4614 C CA . PRO A 1 610 ? 54.423 51.460 39.058 1.00 53.59 610 PRO A CA 1
ATOM 4615 C C . PRO A 1 610 ? 53.314 50.744 39.825 1.00 63.77 610 PRO A C 1
ATOM 4616 O O . PRO A 1 610 ? 53.514 49.971 40.771 1.00 47.07 610 PRO A O 1
ATOM 4620 N N . SER A 1 611 ? 52.100 51.009 39.427 1.00 34.45 611 SER A N 1
ATOM 4621 C CA . SER A 1 611 ? 51.053 50.363 40.153 1.00 34.80 611 SER A CA 1
ATOM 4622 C C . SER A 1 611 ? 50.195 49.473 39.273 1.00 64.87 611 SER A C 1
ATOM 4623 O O . SER A 1 611 ? 49.467 48.635 39.815 1.00 51.11 611 SER A O 1
ATOM 4626 N N . GLN A 1 612 ? 50.246 49.657 37.944 1.00 29.27 612 GLN A N 1
ATOM 4627 C CA . GLN A 1 612 ? 49.351 48.909 37.089 1.00 27.59 612 GLN A CA 1
ATOM 4628 C C . GLN A 1 612 ? 49.662 47.533 36.526 1.00 22.50 612 GLN A C 1
ATOM 4629 O O . GLN A 1 612 ? 50.643 47.366 35.837 1.00 23.99 612 GLN A O 1
ATOM 4635 N N . ILE A 1 613 ? 48.745 46.572 36.736 1.00 19.68 613 ILE A N 1
ATOM 4636 C CA . ILE A 1 613 ? 48.930 45.239 36.155 1.00 19.62 613 ILE A CA 1
ATOM 4637 C C . ILE A 1 613 ? 48.602 45.261 34.644 1.00 20.48 613 ILE A C 1
ATOM 4638 O O . ILE A 1 613 ? 49.076 44.441 33.855 1.00 23.42 613 ILE A O 1
ATOM 4643 N N . ASN A 1 614 ? 47.810 46.243 34.206 1.00 18.47 614 ASN A N 1
ATOM 4644 C CA . ASN A 1 614 ? 47.451 46.355 32.818 1.00 28.02 614 ASN A CA 1
ATOM 4645 C C . ASN A 1 614 ? 47.685 47.769 32.293 1.00 29.65 614 ASN A C 1
ATOM 4646 O O . ASN A 1 614 ? 47.008 48.700 32.677 1.00 20.12 614 ASN A O 1
ATOM 4651 N N . THR A 1 615 ? 48.649 47.926 31.385 1.00 21.99 615 THR A N 1
ATOM 4652 C CA . THR A 1 615 ? 49.025 49.225 30.804 1.00 18.77 615 THR A CA 1
ATOM 4653 C C . THR A 1 615 ? 48.390 49.511 29.468 1.00 16.30 615 THR A C 1
ATOM 4654 O O . THR A 1 615 ? 48.765 50.472 28.775 1.00 21.12 615 THR A O 1
ATOM 4658 N N . LEU A 1 616 ? 47.440 48.662 29.078 1.00 11.80 616 LEU A N 1
ATOM 4659 C CA . LEU A 1 616 ? 46.855 48.850 27.750 1.00 17.65 616 LEU A CA 1
ATOM 4660 C C . LEU A 1 616 ? 46.232 50.195 27.486 1.00 27.79 616 LEU A C 1
ATOM 4661 O O . LEU A 1 616 ? 46.084 50.679 26.362 1.00 22.84 616 LEU A O 1
ATOM 4666 N N . ASN A 1 617 ? 45.852 50.868 28.534 1.00 21.67 617 ASN A N 1
ATOM 4667 C CA . ASN A 1 617 ? 45.267 52.150 28.219 1.00 23.24 617 ASN A CA 1
ATOM 4668 C C . ASN A 1 617 ? 46.245 53.271 28.441 1.00 36.72 617 ASN A C 1
ATOM 4669 O O . ASN A 1 617 ? 45.860 54.427 28.364 1.00 33.22 617 ASN A O 1
ATOM 4674 N N . ASN A 1 618 ? 47.485 52.934 28.778 1.00 21.33 618 ASN A N 1
ATOM 4675 C CA . ASN A 1 618 ? 48.465 53.956 29.024 1.00 16.37 618 ASN A CA 1
ATOM 4676 C C . ASN A 1 618 ? 48.942 54.510 27.700 1.00 19.14 618 ASN A C 1
ATOM 4677 O O . ASN A 1 618 ? 48.610 53.969 26.651 1.00 21.60 618 ASN A O 1
ATOM 4682 N N . GLU A 1 619 ? 49.711 55.598 27.715 1.00 28.55 619 GLU A N 1
ATOM 4683 C CA . GLU A 1 619 ? 50.189 56.142 26.445 1.00 25.84 619 GLU A CA 1
ATOM 4684 C C . GLU A 1 619 ? 51.220 55.199 25.783 1.00 17.96 619 GLU A C 1
ATOM 4685 O O . GLU A 1 619 ? 52.005 54.508 26.459 1.00 21.10 619 GLU A O 1
ATOM 4691 N N . LEU A 1 620 ? 51.210 55.170 24.458 1.00 18.11 620 LEU A N 1
ATOM 4692 C CA . LEU A 1 620 ? 52.153 54.340 23.737 1.00 17.49 620 LEU A CA 1
ATOM 4693 C C . LEU A 1 620 ? 53.428 55.202 23.584 1.00 16.85 620 LEU A C 1
ATOM 4694 O O . LEU A 1 620 ? 53.588 56.078 22.740 1.00 20.06 620 LEU A O 1
ATOM 4699 N N . THR A 1 621 ? 54.334 54.957 24.480 1.00 14.72 621 THR A N 1
ATOM 4700 C CA . THR A 1 621 ? 55.535 55.749 24.507 1.00 15.07 621 THR A CA 1
ATOM 4701 C C . THR A 1 621 ? 56.634 55.290 23.573 1.00 18.92 621 THR A C 1
ATOM 4702 O O . THR A 1 621 ? 57.053 54.118 23.570 1.00 15.33 621 THR A O 1
ATOM 4706 N N . LEU A 1 622 ? 57.170 56.229 22.807 1.00 15.45 622 LEU A N 1
ATOM 4707 C CA . LEU A 1 622 ? 58.315 55.916 21.939 1.00 12.35 622 LEU A CA 1
ATOM 4708 C C . LEU A 1 622 ? 59.542 55.737 22.843 1.00 22.97 622 LEU A C 1
ATOM 4709 O O . LEU A 1 622 ? 59.915 56.660 23.575 1.00 16.01 622 LEU A O 1
ATOM 4714 N N . ILE A 1 623 ? 60.180 54.563 22.795 1.00 13.72 623 ILE A N 1
ATOM 4715 C CA . ILE A 1 623 ? 61.292 54.325 23.702 1.00 11.01 623 ILE A CA 1
ATOM 4716 C C . ILE A 1 623 ? 62.659 54.134 23.079 1.00 15.86 623 ILE A C 1
ATOM 4717 O O . ILE A 1 623 ? 63.684 54.398 23.700 1.00 16.57 623 ILE A O 1
ATOM 4722 N N . VAL A 1 624 ? 62.679 53.634 21.863 1.00 10.96 624 VAL A N 1
ATOM 4723 C CA . VAL A 1 624 ? 63.945 53.406 21.192 1.00 14.16 624 VAL A CA 1
ATOM 4724 C C . VAL A 1 624 ? 63.851 53.714 19.726 1.00 18.54 624 VAL A C 1
ATOM 4725 O O . VAL A 1 624 ? 62.844 53.394 19.113 1.00 19.38 624 VAL A O 1
ATOM 4729 N N . LYS A 1 625 ? 64.897 54.351 19.189 1.00 13.13 625 LYS A N 1
ATOM 4730 C CA . LYS A 1 625 ? 65.002 54.658 17.777 1.00 13.42 625 LYS A CA 1
ATOM 4731 C C . LYS A 1 625 ? 66.277 53.997 17.323 1.00 12.66 625 LYS A C 1
ATOM 4732 O O . LYS A 1 625 ? 67.319 54.174 17.966 1.00 16.36 625 LYS A O 1
ATOM 4738 N N . ALA A 1 626 ? 66.219 53.190 16.280 1.00 12.66 626 ALA A N 1
ATOM 4739 C CA . ALA A 1 626 ? 67.424 52.513 15.802 1.00 16.61 626 ALA A CA 1
ATOM 4740 C C . ALA A 1 626 ? 67.524 52.759 14.317 1.00 22.98 626 ALA A C 1
ATOM 4741 O O . ALA A 1 626 ? 66.513 52.711 13.614 1.00 22.40 626 ALA A O 1
ATOM 4743 N N . PHE A 1 627 ? 68.703 53.079 13.843 1.00 17.12 627 PHE A N 1
ATOM 4744 C CA . PHE A 1 627 ? 68.807 53.335 12.428 1.00 14.39 627 PHE A CA 1
ATOM 4745 C C . PHE A 1 627 ? 70.107 52.788 11.851 1.00 21.54 627 PHE A C 1
ATOM 4746 O O . PHE A 1 627 ? 71.132 52.832 12.511 1.00 24.43 627 PHE A O 1
ATOM 4754 N N . HIS A 1 628 ? 70.044 52.248 10.620 1.00 16.45 628 HIS A N 1
ATOM 4755 C CA . HIS A 1 628 ? 71.224 51.746 9.952 1.00 21.44 628 HIS A CA 1
ATOM 4756 C C . HIS A 1 628 ? 71.405 52.505 8.638 1.00 22.80 628 HIS A C 1
ATOM 4757 O O . HIS A 1 628 ? 70.648 52.360 7.694 1.00 21.65 628 HIS A O 1
ATOM 4764 N N . PRO A 1 629 ? 72.423 53.345 8.591 1.00 25.61 629 PRO A N 1
ATOM 4765 C CA . PRO A 1 629 ? 72.657 54.150 7.413 1.00 23.63 629 PRO A CA 1
ATOM 4766 C C . PRO A 1 629 ? 72.923 53.354 6.149 1.00 24.07 629 PRO A C 1
ATOM 4767 O O . PRO A 1 629 ? 72.612 53.799 5.055 1.00 25.99 629 PRO A O 1
ATOM 4771 N N . ASP A 1 630 ? 73.472 52.145 6.258 1.00 16.49 630 ASP A N 1
ATOM 4772 C CA . ASP A 1 630 ? 73.727 51.367 5.073 1.00 17.43 630 ASP A CA 1
ATOM 4773 C C . ASP A 1 630 ? 72.494 50.718 4.502 1.00 32.77 630 ASP A C 1
ATOM 4774 O O . ASP A 1 630 ? 72.484 50.380 3.323 1.00 38.70 630 ASP A O 1
ATOM 4779 N N . SER A 1 631 ? 71.455 50.489 5.311 1.00 27.12 631 SER A N 1
ATOM 4780 C CA . SER A 1 631 ? 70.275 49.869 4.727 1.00 16.72 631 SER A CA 1
ATOM 4781 C C . SER A 1 631 ? 69.240 50.958 4.673 1.00 21.94 631 SER A C 1
ATOM 4782 O O . SER A 1 631 ? 68.268 50.864 3.947 1.00 23.50 631 SER A O 1
ATOM 4785 N N . ASN A 1 632 ? 69.479 52.031 5.436 1.00 17.59 632 ASN A N 1
ATOM 4786 C CA . ASN A 1 632 ? 68.572 53.140 5.463 1.00 13.73 632 ASN A CA 1
ATOM 4787 C C . ASN A 1 632 ? 67.275 52.807 6.134 1.00 24.21 632 ASN A C 1
ATOM 4788 O O . ASN A 1 632 ? 66.257 53.487 6.011 1.00 20.30 632 ASN A O 1
ATOM 4793 N N . ILE A 1 633 ? 67.319 51.759 6.913 1.00 19.99 633 ILE A N 1
ATOM 4794 C CA . ILE A 1 633 ? 66.123 51.404 7.649 1.00 22.94 633 ILE A CA 1
ATOM 4795 C C . ILE A 1 633 ? 66.055 51.999 9.059 1.00 23.51 633 ILE A C 1
ATOM 4796 O O . ILE A 1 633 ? 67.001 52.021 9.867 1.00 20.29 633 ILE A O 1
ATOM 4801 N N . THR A 1 634 ? 64.877 52.436 9.400 1.00 18.28 634 THR A N 1
ATOM 4802 C CA . THR A 1 634 ? 64.673 52.938 10.754 1.00 14.65 634 THR A CA 1
ATOM 4803 C C . THR A 1 634 ? 63.650 52.045 11.496 1.00 18.64 634 THR A C 1
ATOM 4804 O O . THR A 1 634 ? 62.648 51.578 10.950 1.00 19.37 634 THR A O 1
ATOM 4808 N N . LEU A 1 635 ? 63.950 51.785 12.758 1.00 16.03 635 LEU A N 1
ATOM 4809 C CA . LEU A 1 635 ? 63.092 51.011 13.595 1.00 8.92 635 LEU A CA 1
ATOM 4810 C C . LEU A 1 635 ? 62.788 51.862 14.805 1.00 21.88 635 LEU A C 1
ATOM 4811 O O . LEU A 1 635 ? 63.689 52.493 15.405 1.00 15.93 635 LEU A O 1
ATOM 4816 N N . GLU A 1 636 ? 61.510 51.869 15.152 1.00 17.45 636 GLU A N 1
ATOM 4817 C CA . GLU A 1 636 ? 61.069 52.537 16.361 1.00 12.25 636 GLU A CA 1
ATOM 4818 C C . GLU A 1 636 ? 60.289 51.524 17.192 1.00 13.66 636 GLU A C 1
ATOM 4819 O O . GLU A 1 636 ? 59.419 50.818 16.675 1.00 13.64 636 GLU A O 1
ATOM 4825 N N . VAL A 1 637 ? 60.595 51.493 18.478 1.00 10.96 637 VAL A N 1
ATOM 4826 C CA . VAL A 1 637 ? 59.888 50.614 19.342 1.00 10.28 637 VAL A CA 1
ATOM 4827 C C . VAL A 1 637 ? 59.133 51.506 20.279 1.00 15.43 637 VAL A C 1
ATOM 4828 O O . VAL A 1 637 ? 59.692 52.509 20.792 1.00 12.19 637 VAL A O 1
ATOM 4832 N N . LEU A 1 638 ? 57.886 51.127 20.523 1.00 13.55 638 LEU A N 1
ATOM 4833 C CA . LEU A 1 638 ? 57.072 51.904 21.450 1.00 14.26 638 LEU A CA 1
ATOM 4834 C C . LEU A 1 638 ? 56.449 50.923 22.399 1.00 17.44 638 LEU A C 1
ATOM 4835 O O . LEU A 1 638 ? 56.298 49.773 22.032 1.00 12.92 638 LEU A O 1
ATOM 4840 N N . SER A 1 639 ? 56.068 51.383 23.592 1.00 13.45 639 SER A N 1
ATOM 4841 C CA . SER A 1 639 ? 55.411 50.449 24.513 1.00 12.22 639 SER A CA 1
ATOM 4842 C C . SER A 1 639 ? 54.611 51.214 25.565 1.00 19.24 639 SER A C 1
ATOM 4843 O O . SER A 1 639 ? 54.941 52.356 25.875 1.00 18.73 639 SER A O 1
ATOM 4846 N N . THR A 1 640 ? 53.592 50.568 26.126 1.00 13.01 640 THR A N 1
ATOM 4847 C CA . THR A 1 640 ? 52.787 51.140 27.200 1.00 13.83 640 THR A CA 1
ATOM 4848 C C . THR A 1 640 ? 53.441 50.699 28.525 1.00 20.27 640 THR A C 1
ATOM 4849 O O . THR A 1 640 ? 52.935 51.005 29.610 1.00 17.59 640 THR A O 1
ATOM 4853 N N . GLU A 1 641 ? 54.533 49.890 28.461 1.00 12.69 641 GLU A N 1
ATOM 4854 C CA . GLU A 1 641 ? 55.236 49.377 29.646 1.00 11.65 641 GLU A CA 1
ATOM 4855 C C . GLU A 1 641 ? 56.147 50.419 30.319 1.00 21.45 641 GLU A C 1
ATOM 4856 O O . GLU A 1 641 ? 56.637 51.342 29.641 1.00 17.07 641 GLU A O 1
ATOM 4862 N N . PRO A 1 642 ? 56.380 50.228 31.614 1.00 15.68 642 PRO A N 1
ATOM 4863 C CA . PRO A 1 642 ? 57.176 51.165 32.399 1.00 17.50 642 PRO A CA 1
ATOM 4864 C C . PRO A 1 642 ? 58.661 51.155 32.142 1.00 24.06 642 PRO A C 1
ATOM 4865 O O . PRO A 1 642 ? 59.345 52.167 32.327 1.00 19.94 642 PRO A O 1
ATOM 4869 N N . THR A 1 643 ? 59.192 50.000 31.761 1.00 16.33 643 THR A N 1
ATOM 4870 C CA . THR A 1 643 ? 60.632 49.894 31.495 1.00 10.59 643 THR A CA 1
ATOM 4871 C C . THR A 1 643 ? 60.917 49.156 30.206 1.00 16.34 643 THR A C 1
ATOM 4872 O O . THR A 1 643 ? 60.006 48.656 29.566 1.00 13.94 643 THR A O 1
ATOM 4876 N N . TYR A 1 644 ? 62.184 49.089 29.829 1.00 16.72 644 TYR A N 1
ATOM 4877 C CA . TYR A 1 644 ? 62.567 48.359 28.610 1.00 13.68 644 TYR A CA 1
ATOM 4878 C C . TYR A 1 644 ? 63.982 47.861 28.761 1.00 19.92 644 TYR A C 1
ATOM 4879 O O . TYR A 1 644 ? 64.912 48.632 29.068 1.00 15.03 644 TYR A O 1
ATOM 4888 N N . GLN A 1 645 ? 64.182 46.575 28.519 1.00 18.87 645 GLN A N 1
ATOM 4889 C CA . GLN A 1 645 ? 65.544 46.038 28.582 1.00 18.79 645 GLN A CA 1
ATOM 4890 C C . GLN A 1 645 ? 66.216 46.253 27.210 1.00 15.31 645 GLN A C 1
ATOM 4891 O O . GLN A 1 645 ? 65.626 46.054 26.128 1.00 14.74 645 GLN A O 1
ATOM 4897 N N . PHE A 1 646 ? 67.472 46.686 27.229 1.00 13.57 646 PHE A N 1
ATOM 4898 C CA . PHE A 1 646 ? 68.199 46.862 25.995 1.00 11.43 646 PHE A CA 1
ATOM 4899 C C . PHE A 1 646 ? 69.421 46.005 26.049 1.00 18.09 646 PHE A C 1
ATOM 4900 O O . PHE A 1 646 ? 70.214 46.116 26.980 1.00 20.18 646 PHE A O 1
ATOM 4908 N N . TYR A 1 647 ? 69.568 45.129 25.062 1.00 22.89 647 TYR A N 1
ATOM 4909 C CA . TYR A 1 647 ? 70.682 44.217 25.102 1.00 15.20 647 TYR A CA 1
ATOM 4910 C C . TYR A 1 647 ? 71.322 44.049 23.755 1.00 19.72 647 TYR A C 1
ATOM 4911 O O . TYR A 1 647 ? 70.612 43.726 22.817 1.00 19.17 647 TYR A O 1
ATOM 4920 N N . THR A 1 648 ? 72.649 44.258 23.693 1.00 20.78 648 THR A N 1
ATOM 4921 C CA . THR A 1 648 ? 73.462 44.182 22.469 1.00 20.85 648 THR A CA 1
ATOM 4922 C C . THR A 1 648 ? 73.906 42.800 21.936 1.00 15.92 648 THR A C 1
ATOM 4923 O O . THR A 1 648 ? 74.738 42.752 21.057 1.00 15.85 648 THR A O 1
ATOM 4927 N N . GLY A 1 649 ? 73.344 41.699 22.455 1.00 11.98 649 GLY A N 1
ATOM 4928 C CA . GLY A 1 649 ? 73.600 40.340 22.010 1.00 16.57 649 GLY A CA 1
ATOM 4929 C C . GLY A 1 649 ? 75.052 39.905 22.080 1.00 21.82 649 GLY A C 1
ATOM 4930 O O . GLY A 1 649 ? 75.560 39.125 21.267 1.00 26.44 649 GLY A O 1
ATOM 4931 N N . ASP A 1 650 ? 75.692 40.450 23.084 1.00 19.73 650 ASP A N 1
ATOM 4932 C CA . ASP A 1 650 ? 77.087 40.150 23.301 1.00 19.91 650 ASP A CA 1
ATOM 4933 C C . ASP A 1 650 ? 77.282 38.702 23.663 1.00 24.39 650 ASP A C 1
ATOM 4934 O O . ASP A 1 650 ? 78.306 38.120 23.364 1.00 32.60 650 ASP A O 1
ATOM 4939 N N . PHE A 1 651 ? 76.293 38.107 24.293 1.00 23.22 651 PHE A N 1
ATOM 4940 C CA . PHE A 1 651 ? 76.396 36.707 24.684 1.00 26.84 651 PHE A CA 1
ATOM 4941 C C . PHE A 1 651 ? 75.610 35.803 23.758 1.00 35.14 651 PHE A C 1
ATOM 4942 O O . PHE A 1 651 ? 75.226 34.709 24.159 1.00 32.00 651 PHE A O 1
ATOM 4950 N N . LEU A 1 652 ? 75.348 36.278 22.531 1.00 27.70 652 LEU A N 1
ATOM 4951 C CA . LEU A 1 652 ? 74.614 35.486 21.557 1.00 22.11 652 LEU A CA 1
ATOM 4952 C C . LEU A 1 652 ? 75.333 34.182 21.233 1.00 27.14 652 LEU A C 1
ATOM 4953 O O . LEU A 1 652 ? 76.491 34.138 20.815 1.00 32.49 652 LEU A O 1
ATOM 4958 N N . SER A 1 653 ? 74.530 33.137 21.383 1.00 43.64 653 SER A N 1
ATOM 4959 C CA . SER A 1 653 ? 74.840 31.747 21.179 1.00 47.85 653 SER A CA 1
ATOM 4960 C C . SER A 1 653 ? 73.870 31.131 20.163 1.00 50.41 653 SER A C 1
ATOM 4961 O O . SER A 1 653 ? 73.298 31.768 19.245 1.00 41.45 653 SER A O 1
ATOM 4964 N N . ALA A 1 654 ? 73.692 29.840 20.416 1.00 39.69 654 ALA A N 1
ATOM 4965 C CA . ALA A 1 654 ? 72.837 28.928 19.695 1.00 44.48 654 ALA A CA 1
ATOM 4966 C C . ALA A 1 654 ? 72.706 29.228 18.213 1.00 50.07 654 ALA A C 1
ATOM 4967 O O . ALA A 1 654 ? 71.610 29.497 17.748 1.00 39.96 654 ALA A O 1
ATOM 4969 N N . GLY A 1 655 ? 73.794 29.150 17.438 1.00 29.38 655 GLY A N 1
ATOM 4970 C CA . GLY A 1 655 ? 73.734 29.429 16.004 1.00 27.11 655 GLY A CA 1
ATOM 4971 C C . GLY A 1 655 ? 74.188 30.844 15.634 1.00 39.49 655 GLY A C 1
ATOM 4972 O O . GLY A 1 655 ? 74.567 31.145 14.494 1.00 37.83 655 GLY A O 1
ATOM 4973 N N . TYR A 1 656 ? 74.161 31.749 16.596 1.00 26.62 656 TYR A N 1
ATOM 4974 C CA . TYR A 1 656 ? 74.616 33.059 16.244 1.00 25.95 656 TYR A CA 1
ATOM 4975 C C . TYR A 1 656 ? 75.836 33.387 17.027 1.00 20.80 656 TYR A C 1
ATOM 4976 O O . TYR A 1 656 ? 76.129 32.765 18.054 1.00 29.94 656 TYR A O 1
ATOM 4985 N N . GLU A 1 657 ? 76.462 34.442 16.570 1.00 22.98 657 GLU A N 1
ATOM 4986 C CA . GLU A 1 657 ? 77.573 34.952 17.314 1.00 31.15 657 GLU A CA 1
ATOM 4987 C C . GLU A 1 657 ? 77.257 36.298 17.924 1.00 35.02 657 GLU A C 1
ATOM 4988 O O . GLU A 1 657 ? 76.261 36.909 17.579 1.00 26.82 657 GLU A O 1
ATOM 4994 N N . ALA A 1 658 ? 78.146 36.722 18.829 1.00 24.56 658 ALA A N 1
ATOM 4995 C CA . ALA A 1 658 ? 78.045 37.941 19.591 1.00 27.89 658 ALA A CA 1
ATOM 4996 C C . ALA A 1 658 ? 77.686 39.148 18.771 1.00 24.73 658 ALA A C 1
ATOM 4997 O O . ALA A 1 658 ? 78.278 39.361 17.721 1.00 17.13 658 ALA A O 1
ATOM 4999 N N . ARG A 1 659 ? 76.723 39.927 19.261 1.00 16.78 659 ARG A N 1
ATOM 5000 C CA . ARG A 1 659 ? 76.391 41.136 18.534 1.00 25.51 659 ARG A CA 1
ATOM 5001 C C . ARG A 1 659 ? 75.799 40.969 17.155 1.00 22.86 659 ARG A C 1
ATOM 5002 O O . ARG A 1 659 ? 75.846 41.873 16.333 1.00 17.63 659 ARG A O 1
ATOM 5010 N N . GLN A 1 660 ? 75.226 39.828 16.906 1.00 17.72 660 GLN A N 1
ATOM 5011 C CA . GLN A 1 660 ? 74.593 39.644 15.631 1.00 22.03 660 GLN A CA 1
ATOM 5012 C C . GLN A 1 660 ? 73.161 40.212 15.609 1.00 21.46 660 GLN A C 1
ATOM 5013 O O . GLN A 1 660 ? 72.543 40.296 14.565 1.00 18.94 660 GLN A O 1
ATOM 5019 N N . GLY A 1 661 ? 72.616 40.635 16.741 1.00 14.00 661 GLY A N 1
ATOM 5020 C CA . GLY A 1 661 ? 71.286 41.230 16.756 1.00 15.10 661 GLY A CA 1
ATOM 5021 C C . GLY A 1 661 ? 71.172 41.979 18.067 1.00 18.28 661 GLY A C 1
ATOM 5022 O O . GLY A 1 661 ? 71.995 41.717 18.958 1.00 22.60 661 GLY A O 1
ATOM 5023 N N . PHE A 1 662 ? 70.212 42.911 18.228 1.00 20.74 662 PHE A N 1
ATOM 5024 C CA . PHE A 1 662 ? 70.053 43.613 19.515 1.00 15.55 662 PHE A CA 1
ATOM 5025 C C . PHE A 1 662 ? 68.596 43.441 19.937 1.00 13.54 662 PHE A C 1
ATOM 5026 O O . PHE A 1 662 ? 67.683 43.438 19.073 1.00 13.89 662 PHE A O 1
ATOM 5034 N N . ALA A 1 663 ? 68.367 43.244 21.222 1.00 14.88 663 ALA A N 1
ATOM 5035 C CA . ALA A 1 663 ? 67.021 43.077 21.776 1.00 13.83 663 ALA A CA 1
ATOM 5036 C C . ALA A 1 663 ? 66.568 44.329 22.521 1.00 21.59 663 ALA A C 1
ATOM 5037 O O . ALA A 1 663 ? 67.382 45.058 23.134 1.00 16.86 663 ALA A O 1
ATOM 5039 N N . ILE A 1 664 ? 65.245 44.535 22.454 1.00 17.63 664 ILE A N 1
ATOM 5040 C CA . ILE A 1 664 ? 64.544 45.624 23.135 1.00 14.63 664 ILE A CA 1
ATOM 5041 C C . ILE A 1 664 ? 63.307 45.005 23.728 1.00 13.60 664 ILE A C 1
ATOM 5042 O O . ILE A 1 664 ? 62.378 44.629 23.004 1.00 15.28 664 ILE A O 1
ATOM 5047 N N . GLU A 1 665 ? 63.311 44.841 25.064 1.00 15.24 665 GLU A N 1
ATOM 5048 C CA . GLU A 1 665 ? 62.206 44.164 25.717 1.00 13.31 665 GLU A CA 1
ATOM 5049 C C . GLU A 1 665 ? 61.432 44.955 26.731 1.00 17.24 665 GLU A C 1
ATOM 5050 O O . GLU A 1 665 ? 61.790 44.983 27.899 1.00 13.61 665 GLU A O 1
ATOM 5056 N N . PRO A 1 666 ? 60.382 45.595 26.267 1.00 13.10 666 PRO A N 1
ATOM 5057 C CA . PRO A 1 666 ? 59.539 46.416 27.163 1.00 17.11 666 PRO A CA 1
ATOM 5058 C C . PRO A 1 666 ? 58.921 45.529 28.229 1.00 17.99 666 PRO A C 1
ATOM 5059 O O . PRO A 1 666 ? 58.606 44.352 27.967 1.00 17.03 666 PRO A O 1
ATOM 5063 N N . GLY A 1 667 ? 58.814 46.059 29.446 1.00 10.89 667 GLY A N 1
ATOM 5064 C CA . GLY A 1 667 ? 58.265 45.241 30.514 1.00 8.60 667 GLY A CA 1
ATOM 5065 C C . GLY A 1 667 ? 58.272 45.973 31.847 1.00 15.81 667 GLY A C 1
ATOM 5066 O O . GLY A 1 667 ? 58.084 47.172 31.888 1.00 15.55 667 GLY A O 1
ATOM 5067 N N . ARG A 1 668 ? 58.488 45.200 32.915 1.00 16.86 668 ARG A N 1
ATOM 5068 C CA . ARG A 1 668 ? 58.448 45.681 34.290 1.00 17.33 668 ARG A CA 1
ATOM 5069 C C . ARG A 1 668 ? 59.664 45.424 35.186 1.00 18.52 668 ARG A C 1
ATOM 5070 O O . ARG A 1 668 ? 59.695 44.489 36.005 1.00 16.56 668 ARG A O 1
ATOM 5078 N N . TYR A 1 669 ? 60.664 46.309 35.031 1.00 16.32 669 TYR A N 1
ATOM 5079 C CA . TYR A 1 669 ? 61.851 46.317 35.850 1.00 18.66 669 TYR A CA 1
ATOM 5080 C C . TYR A 1 669 ? 62.622 45.009 35.802 1.00 24.15 669 TYR A C 1
ATOM 5081 O O . TYR A 1 669 ? 62.613 44.327 34.805 1.00 20.63 669 TYR A O 1
ATOM 5090 N N . ILE A 1 670 ? 63.339 44.685 36.875 1.00 14.85 670 ILE A N 1
ATOM 5091 C CA . ILE A 1 670 ? 64.112 43.457 37.073 1.00 19.46 670 ILE A CA 1
ATOM 5092 C C . ILE A 1 670 ? 63.743 43.025 38.476 1.00 22.33 670 ILE A C 1
ATOM 5093 O O . ILE A 1 670 ? 63.655 43.885 39.337 1.00 20.82 670 ILE A O 1
ATOM 5098 N N . ASP A 1 671 ? 63.476 41.767 38.711 1.00 21.53 671 ASP A N 1
ATOM 5099 C CA . ASP A 1 671 ? 63.119 41.321 40.033 1.00 16.80 671 ASP A CA 1
ATOM 5100 C C . ASP A 1 671 ? 61.990 42.121 40.711 1.00 26.76 671 ASP A C 1
ATOM 5101 O O . ASP A 1 671 ? 61.869 42.190 41.950 1.00 21.41 671 ASP A O 1
ATOM 5106 N N . ALA A 1 672 ? 61.122 42.718 39.919 1.00 18.28 672 ALA A N 1
ATOM 5107 C CA . ALA A 1 672 ? 60.044 43.522 40.482 1.00 17.81 672 ALA A CA 1
ATOM 5108 C C . ALA A 1 672 ? 59.233 42.815 41.595 1.00 30.79 672 ALA A C 1
ATOM 5109 O O . ALA A 1 672 ? 58.774 43.393 42.596 1.00 23.61 672 ALA A O 1
ATOM 5111 N N . ILE A 1 673 ? 59.006 41.533 41.362 1.00 30.72 673 ILE A N 1
ATOM 5112 C CA . ILE A 1 673 ? 58.245 40.710 42.281 1.00 23.95 673 ILE A CA 1
ATOM 5113 C C . ILE A 1 673 ? 58.842 40.768 43.683 1.00 38.33 673 ILE A C 1
ATOM 5114 O O . ILE A 1 673 ? 58.119 40.660 44.640 1.00 29.79 673 ILE A O 1
ATOM 5119 N N . ASN A 1 674 ? 60.151 40.949 43.814 1.00 31.39 674 ASN A N 1
ATOM 5120 C CA . ASN A 1 674 ? 60.790 40.999 45.134 1.00 23.22 674 ASN A CA 1
ATOM 5121 C C . ASN A 1 674 ? 61.057 42.422 45.560 1.00 34.74 674 ASN A C 1
ATOM 5122 O O . ASN A 1 674 ? 61.672 42.661 46.569 1.00 29.23 674 ASN A O 1
ATOM 5127 N N . GLN A 1 675 ? 60.640 43.376 44.763 1.00 31.76 675 GLN A N 1
ATOM 5128 C CA . GLN A 1 675 ? 60.925 44.737 45.093 1.00 21.62 675 GLN A CA 1
ATOM 5129 C C . GLN A 1 675 ? 59.691 45.406 45.510 1.00 31.75 675 GLN A C 1
ATOM 5130 O O . GLN A 1 675 ? 58.726 45.567 44.774 1.00 31.86 675 GLN A O 1
ATOM 5136 N N . GLU A 1 676 ? 59.830 45.835 46.737 1.00 31.59 676 GLU A N 1
ATOM 5137 C CA . GLU A 1 676 ? 58.814 46.522 47.448 1.00 21.43 676 GLU A CA 1
ATOM 5138 C C . GLU A 1 676 ? 57.974 47.454 46.606 1.00 33.98 676 GLU A C 1
ATOM 5139 O O . GLU A 1 676 ? 56.736 47.384 46.546 1.00 32.11 676 GLU A O 1
ATOM 5145 N N . ASN A 1 677 ? 58.687 48.383 45.988 1.00 26.36 677 ASN A N 1
ATOM 5146 C CA . ASN A 1 677 ? 58.033 49.385 45.194 1.00 25.49 677 ASN A CA 1
ATOM 5147 C C . ASN A 1 677 ? 57.616 48.926 43.804 1.00 29.88 677 ASN A C 1
ATOM 5148 O O . ASN A 1 677 ? 56.892 49.670 43.119 1.00 36.97 677 ASN A O 1
ATOM 5153 N N . TRP A 1 678 ? 58.077 47.754 43.375 1.00 28.95 678 TRP A N 1
ATOM 5154 C CA . TRP A 1 678 ? 57.676 47.371 42.030 1.00 26.77 678 TRP A CA 1
ATOM 5155 C C . TRP A 1 678 ? 56.787 46.144 41.960 1.00 38.96 678 TRP A C 1
ATOM 5156 O O . TRP A 1 678 ? 56.211 45.879 40.902 1.00 25.27 678 TRP A O 1
ATOM 5167 N N . LYS A 1 679 ? 56.711 45.395 43.064 1.00 25.95 679 LYS A N 1
ATOM 5168 C CA . LYS A 1 679 ? 55.961 44.146 43.123 1.00 27.55 679 LYS A CA 1
ATOM 5169 C C . LYS A 1 679 ? 54.481 44.157 42.725 1.00 26.95 679 LYS A C 1
ATOM 5170 O O . LYS A 1 679 ? 53.905 43.214 42.190 1.00 24.10 679 LYS A O 1
ATOM 5176 N N . ASP A 1 680 ? 53.795 45.222 42.991 1.00 18.67 680 ASP A N 1
ATOM 5177 C CA . ASP A 1 680 ? 52.402 45.159 42.667 1.00 33.75 680 ASP A CA 1
ATOM 5178 C C . ASP A 1 680 ? 52.109 45.187 41.207 1.00 32.43 680 ASP A C 1
ATOM 5179 O O . ASP A 1 680 ? 51.078 44.686 40.762 1.00 24.16 680 ASP A O 1
ATOM 5184 N N . CYS A 1 681 ? 52.967 45.849 40.475 1.00 20.84 681 CYS A N 1
ATOM 5185 C CA . CYS A 1 681 ? 52.676 45.930 39.066 1.00 22.24 681 CYS A CA 1
ATOM 5186 C C . CYS A 1 681 ? 52.913 44.603 38.277 1.00 18.40 681 CYS A C 1
ATOM 5187 O O . CYS A 1 681 ? 52.514 44.487 37.122 1.00 25.59 681 CYS A O 1
ATOM 5190 N N . VAL A 1 682 ? 53.560 43.602 38.886 1.00 19.44 682 VAL A N 1
ATOM 5191 C CA . VAL A 1 682 ? 53.827 42.295 38.279 1.00 19.47 682 VAL A CA 1
ATOM 5192 C C . VAL A 1 682 ? 53.054 41.184 39.019 1.00 21.49 682 VAL A C 1
ATOM 5193 O O . VAL A 1 682 ? 53.392 40.019 38.877 1.00 23.55 682 VAL A O 1
ATOM 5197 N N . THR A 1 683 ? 52.034 41.562 39.839 1.00 24.72 683 THR A N 1
ATOM 5198 C CA . THR A 1 683 ? 51.230 40.616 40.626 1.00 24.93 683 THR A CA 1
ATOM 5199 C C . THR A 1 683 ? 49.819 40.575 40.096 1.00 20.70 683 THR A C 1
ATOM 5200 O O . THR A 1 683 ? 49.045 41.535 40.257 1.00 23.60 683 THR A O 1
ATOM 5204 N N . LEU A 1 684 ? 49.530 39.462 39.431 1.00 28.25 684 LEU A N 1
ATOM 5205 C CA . LEU A 1 684 ? 48.232 39.288 38.838 1.00 21.60 684 LEU A CA 1
ATOM 5206 C C . LEU A 1 684 ? 47.350 38.558 39.813 1.00 18.90 684 LEU A C 1
ATOM 5207 O O . LEU A 1 684 ? 47.617 37.420 40.251 1.00 21.22 684 LEU A O 1
ATOM 5212 N N . LYS A 1 685 ? 46.305 39.250 40.170 1.00 23.49 685 LYS A N 1
ATOM 5213 C CA . LYS A 1 685 ? 45.411 38.616 41.089 1.00 37.68 685 LYS A CA 1
ATOM 5214 C C . LYS A 1 685 ? 44.173 38.125 40.384 1.00 26.85 685 LYS A C 1
ATOM 5215 O O . LYS A 1 685 ? 43.714 38.583 39.341 1.00 22.19 685 LYS A O 1
ATOM 5221 N N . ASN A 1 686 ? 43.611 37.167 41.062 1.00 31.33 686 ASN A N 1
ATOM 5222 C CA . ASN A 1 686 ? 42.397 36.571 40.618 1.00 30.68 686 ASN A CA 1
ATOM 5223 C C . ASN A 1 686 ? 41.380 37.652 40.329 1.00 34.14 686 ASN A C 1
ATOM 5224 O O . ASN A 1 686 ? 41.139 38.554 41.125 1.00 40.98 686 ASN A O 1
ATOM 5229 N N . GLY A 1 687 ? 40.779 37.566 39.157 1.00 29.15 687 GLY A N 1
ATOM 5230 C CA . GLY A 1 687 ? 39.780 38.553 38.808 1.00 26.26 687 GLY A CA 1
ATOM 5231 C C . GLY A 1 687 ? 40.297 39.699 37.971 1.00 25.84 687 GLY A C 1
ATOM 5232 O O . GLY A 1 687 ? 39.518 40.402 37.330 1.00 30.42 687 GLY A O 1
ATOM 5233 N N . GLU A 1 688 ? 41.601 39.878 37.976 1.00 27.91 688 GLU A N 1
ATOM 5234 C CA . GLU A 1 688 ? 42.090 40.967 37.159 1.00 27.58 688 GLU A CA 1
ATOM 5235 C C . GLU A 1 688 ? 42.672 40.422 35.859 1.00 25.55 688 GLU A C 1
ATOM 5236 O O . GLU A 1 688 ? 42.769 39.192 35.664 1.00 25.74 688 GLU A O 1
ATOM 5242 N N . THR A 1 689 ? 43.067 41.377 35.005 1.00 22.75 689 THR A N 1
ATOM 5243 C CA . THR A 1 689 ? 43.657 41.070 33.717 1.00 22.55 689 THR A CA 1
ATOM 5244 C C . THR A 1 689 ? 44.957 41.825 33.472 1.00 24.82 689 THR A C 1
ATOM 5245 O O . THR A 1 689 ? 44.952 43.047 33.442 1.00 23.80 689 THR A O 1
ATOM 5249 N N . TYR A 1 690 ? 46.049 41.066 33.286 1.00 16.92 690 TYR A N 1
ATOM 5250 C CA . TYR A 1 690 ? 47.337 41.638 32.941 1.00 19.74 690 TYR A CA 1
ATOM 5251 C C . TYR A 1 690 ? 47.257 42.088 31.494 1.00 22.71 690 TYR A C 1
ATOM 5252 O O . TYR A 1 690 ? 46.641 41.425 30.642 1.00 19.67 690 TYR A O 1
ATOM 5261 N N . GLY A 1 691 ? 47.863 43.220 31.183 1.00 15.17 691 GLY A N 1
ATOM 5262 C CA . GLY A 1 691 ? 47.837 43.712 29.825 1.00 12.97 691 GLY A CA 1
ATOM 5263 C C . GLY A 1 691 ? 49.113 44.451 29.563 1.00 18.02 691 GLY A C 1
ATOM 5264 O O . GLY A 1 691 ? 49.599 45.168 30.417 1.00 14.80 691 GLY A O 1
ATOM 5265 N N . SER A 1 692 ? 49.657 44.266 28.374 1.00 21.20 692 SER A N 1
ATOM 5266 C CA . SER A 1 692 ? 50.878 44.953 28.009 1.00 11.56 692 SER A CA 1
ATOM 5267 C C . SER A 1 692 ? 50.909 45.099 26.486 1.00 19.42 692 SER A C 1
ATOM 5268 O O . SER A 1 692 ? 50.408 44.213 25.783 1.00 14.14 692 SER A O 1
ATOM 5271 N N . LYS A 1 693 ? 51.419 46.216 25.956 1.00 13.00 693 LYS A N 1
ATOM 5272 C CA . LYS A 1 693 ? 51.497 46.421 24.510 1.00 12.55 693 LYS A CA 1
ATOM 5273 C C . LYS A 1 693 ? 52.879 46.859 24.076 1.00 26.11 693 LYS A C 1
ATOM 5274 O O . LYS A 1 693 ? 53.544 47.655 24.753 1.00 14.73 693 LYS A O 1
ATOM 5280 N N . ILE A 1 694 ? 53.303 46.328 22.940 1.00 13.49 694 ILE A N 1
ATOM 5281 C CA . ILE A 1 694 ? 54.602 46.646 22.312 1.00 15.60 694 ILE A CA 1
ATOM 5282 C C . ILE A 1 694 ? 54.366 46.902 20.861 1.00 18.32 694 ILE A C 1
ATOM 5283 O O . ILE A 1 694 ? 53.554 46.174 20.234 1.00 15.41 694 ILE A O 1
ATOM 5288 N N . VAL A 1 695 ? 55.065 47.902 20.336 1.00 16.09 695 VAL A N 1
ATOM 5289 C CA . VAL A 1 695 ? 54.923 48.205 18.924 1.00 11.81 695 VAL A CA 1
ATOM 5290 C C . VAL A 1 695 ? 56.282 48.386 18.303 1.00 16.17 695 VAL A C 1
ATOM 5291 O O . VAL A 1 695 ? 57.132 49.032 18.890 1.00 13.67 695 VAL A O 1
ATOM 5295 N N . TYR A 1 696 ? 56.440 47.830 17.114 1.00 15.46 696 TYR A N 1
ATOM 5296 C CA . TYR A 1 696 ? 57.627 48.003 16.276 1.00 12.41 696 TYR A CA 1
ATOM 5297 C C . TYR A 1 696 ? 57.130 48.656 14.992 1.00 13.15 696 TYR A C 1
ATOM 5298 O O . TYR A 1 696 ? 56.215 48.176 14.318 1.00 16.34 696 TYR A O 1
ATOM 5307 N N . ARG A 1 697 ? 57.746 49.757 14.626 1.00 15.61 697 ARG A N 1
ATOM 5308 C CA . ARG A 1 697 ? 57.382 50.498 13.416 1.00 13.54 697 ARG A CA 1
ATOM 5309 C C . ARG A 1 697 ? 58.671 50.775 12.611 1.00 15.71 697 ARG A C 1
ATOM 5310 O O . ARG A 1 697 ? 59.706 51.240 13.132 1.00 17.97 697 ARG A O 1
ATOM 5318 N N . PHE A 1 698 ? 58.621 50.499 11.325 1.00 18.41 698 PHE A N 1
ATOM 5319 C CA . PHE A 1 698 ? 59.780 50.684 10.493 1.00 14.82 698 PHE A CA 1
ATOM 5320 C C . PHE A 1 698 ? 59.540 51.749 9.480 1.00 31.34 698 PHE A C 1
ATOM 5321 O O . PHE A 1 698 ? 58.434 51.994 9.006 1.00 15.80 698 PHE A O 1
ATOM 5329 N N . SER A 1 699 ? 60.614 52.379 9.137 1.00 26.97 699 SER A N 1
ATOM 5330 C CA . SER A 1 699 ? 60.533 53.463 8.174 1.00 24.00 699 SER A CA 1
ATOM 5331 C C . SER A 1 699 ? 61.900 53.670 7.569 1.00 30.30 699 SER A C 1
ATOM 5332 O O . SER A 1 699 ? 62.732 52.728 7.645 1.00 25.78 699 SER A O 1
#

Organism: Saccharomyces cerevisiae (strain ATCC 204508 / S288c) (NCBI:txid559292)

=== Feature glossary ===
Legend for the data blocks above and below:

— What the protein is —

The amino-acid sequence is the protein's primary structure: the linear order of residues from the N-terminus to the C-terminus, written in one-letter code. Everything else here — the 3D coordinates, the secondary structure, the domain annotations — is ultimately a consequence of this string.

Functional annotations link the protein to curated databases. InterPro entries identify conserved domains and families by matching the sequence against member-database signatures (Pfam, PROSITE, CDD, …). Gene Ontology (GO) terms describe molecular function, biological process, and cellular component in a controlled vocabulary. CATH places the structure in a hierarchical fold classification (Class/Architecture/Topology/Homologous-superfamily). The organism is the source species.

— Where its atoms are —

Atomic coordinates in PDBx/mmCIF format — the same representation the Protein Data Bank distributes. Each line of the _atom_site loop places one backbone atom in Cartesian space (units: ångströms, origin: arbitrary).

The six renders are orthographic views along the three Cartesian axes in both directions. Representation (cartoon, sticks, or surface) and color scheme (sequence-rainbow or by-chain) vary across proteins so the training set covers all the common visualization conventions.

— Local backbone conformation —

Eight-state secondary structure (DSSP): H is the canonical α-helix, G the tighter 3₁₀-helix, I the wider π-helix; E/B are β-structure, T and S are turns and bends, and '-' is everything else. DSSP derives these from the pattern of main-chain N–H···O=C hydrogen bonds, not from the sequence.

Three-state secondary structure (P-SEA) collapses the eight DSSP classes into helix (a), strand (b), and coil (c). P-SEA assigns these from Cα geometry alone — distances and angles — without requiring backbone oxygens, so it works on any Cα trace.

φ (phi) and ψ (psi) are the two rotatable backbone dihedrals per residue: φ is the C(i-1)–N–Cα–C torsion, ψ is the N–Cα–C–N(i+1) torsion, both in degrees on (−180°, 180°]. α-helical residues cluster near (−60°, −45°); β-strand residues near (−120°, +130°). A Ramachandran plot is simply a scatter of (φ, ψ) for every residue.

— Global shape and packing —

The geometric summary reports three shape descriptors. Rg (radius of gyration) measures how spread out the Cα atoms are about their centre of mass; compact globular proteins have small Rg, elongated or unfolded ones large. Cα contacts (<8 Å, |i−j|>4) count long-range residue pairs in spatial proximity — high for tightly packed folds, near zero for rods or random coil. The bounding-box extents give the protein's footprint along x, y, z in Å.

SASA measures how much of the protein is reachable by solvent. It is computed by rolling a water-sized probe over the atomic surface and summing the exposed area (Å²). Per-residue SASA distinguishes core (buried, low SASA) from surface (exposed, high SASA) residues; total SASA is a whole-molecule size measure.

Plot images: a contact map (which residues are close in 3D, as an N×N binary image), a Ramachandran scatter (backbone torsion angles, revealing secondary-structure composition at a glance), and — for AlphaFold structures — a PAE heatmap (pairwise prediction confidence).

— Structural neighborhood —

A 3Di character summarizes, for each residue, the relative orientation of the Cα frame of its nearest spatial neighbor. Because it encodes fold topology rather than chemistry, 3Di alignments detect remote structural similarity that sequence alignment misses.

The Foldseek neighbor list gives the closest experimentally determined structures in the PDB, ranked by structural alignment. TM-score near 1 means near-identical fold; near 0.3 means only rough topology match. This is how one finds what a novel AlphaFold prediction most resembles in the solved-structure universe.

— Confidence and disorder —

For AlphaFold models, the B-factor field carries pLDDT — the model's own estimate of local accuracy on a 0–100 scale. Regions with pLDDT<50 should be treated as essentially unmodeled; they often correspond to intrinsically disordered segments.

Crystallographic B-factors measure how much each atom's electron density is smeared out, in Å². They rise in mobile loops and surface residues and fall in the buried interior. In AlphaFold models this column is repurposed to hold pLDDT instead.

Predicted Aligned Error (PAE) is an AlphaFold confidence matrix: entry (i, j) is the expected error in the position of residue j, in ångströms, when the prediction is superimposed on the true structure at residue i. Low PAE within a block of residues means that block is internally rigid and well-predicted; high PAE between two blocks means their relative placement is uncertain even if each block individually is confident.